Protein AF-A0A7S4GPW8-F1 (afdb_monomer)

Nearest PDB structures (foldseek):
  4pew-assembly2_B  TM=9.226E-01  e=3.717E-23  Streptomyces sp. SirexAA-E
  4tyv-assembly2_B  TM=9.122E-01  e=3.717E-23  Streptomyces sp. SirexAA-E
  4xlc-assembly1_A  TM=4.507E-01  e=1.414E+00  Enterobacteria phage HK620
  6g0x-assembly1_A  TM=4.464E-01  e=1.863E+00  Enterobacteria phage HK620
  4xqf-assembly1_A  TM=4.922E-01  e=3.385E+00  Enterobacteria phage HK620

Secondary structure (DSSP, 8-state):
---EEEE-TTS-EEEEEPPP-SS--S---SPPEEEEGGGEEEE-TT--HHHHHHHHTTT-EEEE-SSEEEESS-EEE-STT-EEEESS--EEEE-SSS-SEEE-S-SS-EEEEEEEEE-SS-EEEEEEE--S-----SSS-EEEEEEEEEESSS-SSSS--EEEEEEE-SSSEEEEEEEEEE-SEETTEE--TTSS--SEEEEE-STT-EEEEEEEE--SS-SEEE-STTEEEEEEEEE--TT--IIIIITTT--SEEE-TT---EEEEEEEEEE-B-SS--EEEEEEE--GGGGGGEES-EEEE-SSB-EEEEEETTBS--EETTB-EEEE----------SS--TT-EEEPTT-SSS-EEESS-B-TTSBBPTTS-TT---SSB--SS-TT---------

Mean predicted aligned error: 9.21 Å

Foldseek 3Di:
DAWDWDADPVGWIWIFAAFDDDPDDDDDDDGTDIDGCVLEDEAEAPDELVNQLVSLVVVGAYEYEAEEHEYPEANENEDALHEYHYDPAHEQEPNHQHANYEYELYFQYHYERYEFEFHPDEHQENYHYYDQPRQYDLNTAAEYYNYEYEQAAADPDWQGHYAEHYEHRYHRYEYAAYAQDYDCAYPVGGDACSGSAYAEHYEYNHANYEYENEEFEQHQAAHYEHEYEQYEYEDYHYEYHQHDEQVSAAVNQGAPEEYDAPYDHYAYEHHEYEYHNAHYAYEHAENYEYHPVCVQRYHWQKYAYDYHHYKHQARYHNHWHIDGVVRHTMTTDDPPVPPPVLLADAAFDWHDQPPDDDDFTDGELDATPVQEGHLNHDPPRPPTPHYHPHHRHPPDDDDDDD

Solvent-accessible surface area (backbone atoms only — not comparable to full-atom values): 19790 Å² total; per-residue (Å²): 108,74,68,46,76,51,68,51,96,86,70,52,50,32,45,31,41,46,63,89,75,75,92,74,71,84,81,90,81,76,80,46,53,77,40,58,49,94,51,44,45,74,46,48,67,83,65,46,29,68,58,54,31,58,39,32,75,71,65,30,26,36,36,36,44,62,44,67,38,74,23,76,42,42,38,51,46,72,45,60,56,34,39,42,37,34,37,86,55,17,34,36,25,12,47,62,24,41,26,38,34,34,36,40,83,49,38,34,28,35,41,30,30,33,31,40,32,45,18,83,28,63,16,63,27,42,30,38,31,30,87,53,83,38,63,60,31,88,92,37,38,28,36,40,26,44,39,33,32,33,25,38,38,86,53,96,50,81,68,10,26,31,45,24,40,33,36,37,16,26,9,19,30,34,39,36,43,32,40,24,38,30,41,64,45,34,87,92,40,79,45,48,71,90,42,26,45,30,37,22,24,35,39,33,52,14,34,48,25,36,37,34,46,35,34,31,27,37,22,64,39,37,18,28,40,35,58,21,39,56,28,37,36,42,40,34,43,30,37,52,42,32,49,44,44,36,69,66,33,23,76,63,66,43,27,44,38,33,44,36,81,83,46,86,41,55,38,36,33,41,41,39,26,28,38,36,21,65,72,27,69,24,58,26,60,23,26,24,39,55,36,79,89,41,56,82,37,41,44,61,29,24,22,31,29,75,51,70,37,25,33,32,49,9,22,42,48,93,36,40,58,49,20,19,76,98,35,76,40,76,27,59,30,73,66,72,78,62,67,63,81,55,83,56,48,51,70,55,37,80,40,60,37,81,93,56,85,74,85,49,65,29,47,10,85,35,57,26,98,89,34,28,27,19,29,18,27,51,93,85,63,76,89,36,93,32,67,58,87,48,68,21,56,75,78,84,79,77,91,78,83,131

Structure (mmCIF, N/CA/C/O backbone):
data_AF-A0A7S4GPW8-F1
#
_entry.id   AF-A0A7S4GPW8-F1
#
loop_
_atom_site.group_PDB
_atom_site.id
_atom_site.type_symbol
_atom_site.label_atom_id
_atom_site.label_alt_id
_atom_site.label_comp_id
_atom_site.label_asym_id
_atom_site.label_entity_id
_atom_site.label_seq_id
_atom_site.pdbx_PDB_ins_code
_atom_site.Cartn_x
_atom_site.Cartn_y
_atom_site.Cartn_z
_atom_site.occupancy
_atom_site.B_iso_or_equiv
_atom_site.auth_seq_id
_atom_site.auth_comp_id
_atom_site.auth_asym_id
_atom_site.auth_atom_id
_atom_site.pdbx_PDB_model_num
ATOM 1 N N . GLU A 1 1 ? -13.887 -8.147 4.212 1.00 95.62 1 GLU A N 1
ATOM 2 C CA . GLU A 1 1 ? -14.568 -6.844 4.102 1.00 95.62 1 GLU A CA 1
ATOM 3 C C . GLU A 1 1 ? -14.053 -5.847 5.132 1.00 95.62 1 GLU A C 1
ATOM 5 O O . GLU A 1 1 ? -13.623 -6.243 6.217 1.00 95.62 1 GLU A O 1
ATOM 10 N N . LYS A 1 2 ? -14.105 -4.558 4.785 1.00 97.62 2 LYS A N 1
ATOM 11 C CA . LYS A 1 2 ? -13.674 -3.428 5.620 1.00 97.62 2 LYS A CA 1
ATOM 12 C C . LYS A 1 2 ? -14.631 -3.182 6.802 1.00 97.62 2 LYS A C 1
ATOM 14 O O . LYS A 1 2 ? -15.843 -3.267 6.604 1.00 97.62 2 LYS A O 1
ATOM 19 N N . PRO A 1 3 ? -14.145 -2.790 8.000 1.00 98.44 3 PRO A N 1
ATOM 20 C CA . PRO A 1 3 ? -15.014 -2.327 9.082 1.00 98.44 3 PRO A CA 1
ATOM 21 C C . PRO A 1 3 ? -15.902 -1.133 8.696 1.00 98.44 3 PRO A C 1
ATOM 23 O O . PRO A 1 3 ? -15.522 -0.273 7.886 1.00 98.44 3 PRO A O 1
ATOM 26 N N . PHE A 1 4 ? -17.089 -1.065 9.299 1.00 98.25 4 PHE A N 1
ATOM 27 C CA . PHE A 1 4 ? -18.081 -0.020 9.037 1.00 98.25 4 PHE A CA 1
ATOM 28 C C . PHE A 1 4 ? -18.952 0.275 10.261 1.00 98.25 4 PHE A C 1
ATOM 30 O O . PHE A 1 4 ? -19.034 -0.519 11.195 1.00 98.25 4 PHE A O 1
ATOM 37 N N . ILE A 1 5 ? -19.620 1.429 10.253 1.00 98.25 5 ILE A N 1
ATOM 38 C CA . ILE A 1 5 ? -20.475 1.879 11.356 1.00 98.25 5 ILE A CA 1
ATOM 39 C C . ILE A 1 5 ? -21.943 1.715 10.966 1.00 98.25 5 ILE A C 1
ATOM 41 O O . ILE A 1 5 ? -22.327 2.044 9.845 1.00 98.25 5 ILE A O 1
ATOM 45 N N . THR A 1 6 ? -22.763 1.246 11.902 1.00 97.94 6 THR A N 1
ATOM 46 C CA . THR A 1 6 ? -24.230 1.261 11.796 1.00 97.94 6 THR A CA 1
ATOM 47 C C . THR A 1 6 ? -24.836 2.026 12.961 1.00 97.94 6 THR A C 1
ATOM 49 O O . THR A 1 6 ? -24.201 2.189 14.002 1.00 97.94 6 THR A O 1
ATOM 52 N N . ILE A 1 7 ? -26.082 2.459 12.788 1.00 97.81 7 ILE A N 1
ATOM 53 C CA . ILE A 1 7 ? -26.926 2.990 13.855 1.00 97.81 7 ILE A CA 1
ATOM 54 C C . ILE A 1 7 ? -28.197 2.146 13.929 1.00 97.81 7 ILE A C 1
ATOM 56 O O . ILE A 1 7 ? -28.740 1.762 12.890 1.00 97.81 7 ILE A O 1
ATOM 60 N N . ASP A 1 8 ? -28.639 1.810 15.134 1.00 96.31 8 ASP A N 1
ATOM 61 C CA . ASP A 1 8 ? -29.893 1.085 15.329 1.00 96.31 8 ASP A CA 1
ATOM 62 C C . ASP A 1 8 ? -31.107 2.030 15.412 1.00 96.31 8 ASP A C 1
ATOM 64 O O . ASP A 1 8 ? -30.998 3.258 15.352 1.00 96.31 8 ASP A O 1
ATOM 68 N N . THR A 1 9 ? -32.300 1.455 15.571 1.00 97.31 9 THR A N 1
ATOM 69 C CA . THR A 1 9 ? -33.549 2.221 15.709 1.00 97.31 9 THR A CA 1
ATOM 70 C C . THR A 1 9 ? -33.643 3.022 17.012 1.00 97.31 9 THR A C 1
ATOM 72 O O . THR A 1 9 ? -34.507 3.889 17.116 1.00 97.31 9 THR A O 1
ATOM 75 N N . ALA A 1 10 ? -32.799 2.732 18.007 1.00 96.88 10 ALA A N 1
ATOM 76 C CA . ALA A 1 10 ? -32.708 3.466 19.268 1.00 96.88 10 ALA A CA 1
ATOM 77 C C . ALA A 1 10 ? -31.676 4.612 19.215 1.00 96.88 10 ALA A C 1
ATOM 79 O O . ALA A 1 10 ? -31.595 5.403 20.155 1.00 96.88 10 ALA A O 1
ATOM 80 N N . GLY A 1 11 ? -30.919 4.734 18.120 1.00 96.75 11 GLY A N 1
ATOM 81 C CA . GLY A 1 11 ? -29.890 5.753 17.933 1.00 96.75 11 GLY A CA 1
ATOM 82 C C . GLY A 1 11 ? -28.508 5.361 18.467 1.00 96.75 11 GLY A C 1
ATOM 83 O O . GLY A 1 11 ? -27.638 6.227 18.572 1.00 96.75 11 GLY A O 1
ATOM 84 N N . LEU A 1 12 ? -28.289 4.089 18.814 1.00 97.19 12 LEU A N 1
ATOM 85 C CA . LEU A 1 12 ? -26.997 3.589 19.276 1.00 97.19 12 LEU A CA 1
ATOM 86 C C . LEU A 1 12 ? -26.098 3.239 18.090 1.00 97.19 12 LEU A C 1
ATOM 88 O O . LEU A 1 12 ? -26.520 2.582 17.137 1.00 97.19 12 LEU A O 1
ATOM 92 N N . TYR A 1 13 ? -24.846 3.686 18.166 1.00 97.94 13 TYR A N 1
ATOM 93 C CA . TYR A 1 13 ? -23.828 3.410 17.160 1.00 97.94 13 TYR A CA 1
ATOM 94 C C . TYR A 1 13 ? -23.087 2.112 17.463 1.00 97.94 13 TYR A C 1
ATOM 96 O O . TYR A 1 13 ? -22.748 1.826 18.614 1.00 97.94 13 TYR A O 1
ATOM 104 N N . TYR A 1 14 ? -22.759 1.386 16.398 1.00 98.56 14 TYR A N 1
ATOM 105 C CA . TYR A 1 14 ? -21.999 0.147 16.459 1.00 98.56 14 TYR A CA 1
ATOM 106 C C . TYR A 1 14 ? -20.888 0.126 15.420 1.00 98.56 14 TYR A C 1
ATOM 108 O O . TYR A 1 14 ? -21.097 0.501 14.265 1.00 98.56 14 TYR A O 1
ATOM 116 N N . LEU A 1 15 ? -19.711 -0.335 15.832 1.00 98.75 15 LEU A N 1
ATOM 117 C CA . LEU A 1 15 ? -18.609 -0.673 14.948 1.00 98.75 15 LEU A CA 1
ATOM 118 C C . LEU A 1 15 ? -18.748 -2.144 14.554 1.00 98.75 15 LEU A C 1
ATOM 120 O O . LEU A 1 15 ? -18.693 -3.034 15.397 1.00 98.75 15 LEU A O 1
ATOM 124 N N . ASN A 1 16 ? -18.926 -2.396 13.265 1.00 98.56 16 ASN A N 1
ATOM 125 C CA . ASN A 1 16 ? -19.062 -3.729 12.704 1.00 98.56 16 ASN A CA 1
ATOM 126 C C . ASN A 1 16 ? -17.731 -4.143 12.083 1.00 98.56 16 ASN A C 1
ATOM 128 O O . ASN A 1 16 ? -17.183 -3.435 11.235 1.00 98.56 16 ASN A O 1
ATOM 132 N N . ILE A 1 17 ? -17.223 -5.294 12.507 1.00 98.38 17 ILE A N 1
ATOM 133 C CA . ILE A 1 17 ? -15.947 -5.866 12.093 1.00 98.38 17 ILE A CA 1
ATOM 134 C C . ILE A 1 17 ? -16.252 -7.169 11.343 1.00 98.38 17 ILE A C 1
ATOM 136 O O . ILE A 1 17 ? -16.561 -8.183 11.975 1.00 98.38 17 ILE A O 1
ATOM 140 N N . PRO A 1 18 ? -16.224 -7.160 10.000 1.00 97.00 18 PRO A N 1
ATOM 141 C CA . PRO A 1 18 ? -16.492 -8.360 9.218 1.00 97.00 18 PRO A CA 1
ATOM 142 C C . PRO A 1 18 ? -15.501 -9.489 9.503 1.00 97.00 18 PRO A C 1
ATOM 144 O O . PRO A 1 18 ? -14.306 -9.256 9.722 1.00 97.00 18 PRO A O 1
ATOM 147 N N . VAL A 1 19 ? -16.000 -10.723 9.457 1.00 93.06 19 VAL A N 1
ATOM 148 C CA . VAL A 1 19 ? -15.172 -11.924 9.589 1.00 93.06 19 VAL A CA 1
ATOM 149 C C . VAL A 1 19 ? -14.293 -12.116 8.353 1.00 93.06 19 VAL A C 1
ATOM 151 O O . VAL A 1 19 ? -14.655 -11.757 7.231 1.00 93.06 19 VAL A O 1
ATOM 154 N N . VAL A 1 20 ? -13.108 -12.695 8.540 1.00 92.81 20 VAL A N 1
ATOM 155 C CA . VAL A 1 20 ? -12.220 -13.004 7.414 1.00 92.81 20 VAL A CA 1
ATOM 156 C C . VAL A 1 20 ? -12.768 -14.207 6.659 1.00 92.81 20 VAL A C 1
ATOM 158 O O . VAL A 1 20 ? -12.938 -15.285 7.227 1.00 92.81 20 VAL A O 1
ATOM 161 N N . ARG A 1 21 ? -12.988 -14.040 5.354 1.00 93.38 21 ARG A N 1
ATOM 162 C CA . ARG A 1 21 ? -13.408 -15.118 4.457 1.00 93.38 21 ARG A CA 1
ATOM 163 C C . ARG A 1 21 ? -12.252 -15.578 3.585 1.00 93.38 21 ARG A C 1
ATOM 165 O O . ARG A 1 21 ? -11.439 -14.785 3.122 1.00 93.38 21 ARG A O 1
ATOM 172 N N . ARG A 1 22 ? -12.197 -16.885 3.339 1.00 92.12 22 ARG A N 1
ATOM 173 C CA . ARG A 1 22 ? -11.226 -17.518 2.439 1.00 92.12 22 ARG A CA 1
ATOM 174 C C . ARG A 1 22 ? -11.935 -18.001 1.188 1.00 92.12 22 ARG A C 1
ATOM 176 O O . ARG A 1 22 ? -13.081 -18.434 1.269 1.00 92.12 22 ARG A O 1
ATOM 183 N N . SER A 1 23 ? -11.252 -17.924 0.046 1.00 92.19 23 SER A N 1
ATOM 184 C CA . SER A 1 23 ? -11.816 -18.323 -1.253 1.00 92.19 23 SER A CA 1
ATOM 185 C C . SER A 1 23 ? -13.170 -17.652 -1.533 1.00 92.19 23 SER A C 1
ATOM 187 O O . SER A 1 23 ? -14.081 -18.273 -2.083 1.00 92.19 23 SER A O 1
ATOM 189 N N . ALA A 1 24 ? -13.306 -16.394 -1.101 1.00 93.38 24 ALA A N 1
ATOM 190 C CA . ALA A 1 24 ? -14.551 -15.646 -1.164 1.00 93.38 24 ALA A CA 1
ATOM 191 C C . ALA A 1 24 ? -15.000 -15.433 -2.617 1.00 93.38 24 ALA A C 1
ATOM 193 O O . ALA A 1 24 ? -14.186 -15.244 -3.523 1.00 93.38 24 ALA A O 1
ATOM 194 N N . ARG A 1 25 ? -16.317 -15.487 -2.833 1.00 94.94 25 ARG A N 1
ATOM 195 C CA . ARG A 1 25 ? -16.985 -15.193 -4.105 1.00 94.94 25 ARG A CA 1
ATOM 196 C C . ARG A 1 25 ? -18.327 -14.539 -3.813 1.00 94.94 25 ARG A C 1
ATOM 198 O O . ARG A 1 25 ? -19.032 -14.980 -2.905 1.00 94.94 25 ARG A O 1
ATOM 205 N N . GLY A 1 26 ? -18.690 -13.558 -4.634 1.00 95.12 26 GLY A N 1
ATOM 206 C CA . GLY A 1 26 ? -19.920 -12.794 -4.453 1.00 95.12 26 GLY A CA 1
ATOM 207 C C . GLY A 1 26 ? -19.860 -11.859 -3.246 1.00 95.12 26 GLY A C 1
ATOM 208 O O . GLY A 1 26 ? -18.802 -11.643 -2.663 1.00 95.12 26 GLY A O 1
ATOM 209 N N . VAL A 1 27 ? -21.016 -11.297 -2.910 1.00 94.25 27 VAL A N 1
ATOM 210 C CA . VAL A 1 27 ? -21.180 -10.360 -1.792 1.00 94.25 27 VAL A CA 1
ATOM 211 C C . VAL A 1 27 ? -21.000 -11.084 -0.456 1.00 94.25 27 VAL A C 1
ATOM 213 O O . VAL A 1 27 ? -21.267 -12.286 -0.345 1.00 94.25 27 VAL A O 1
ATOM 216 N N . ASP A 1 28 ? -20.549 -10.354 0.563 1.00 92.50 28 ASP A N 1
ATOM 217 C CA . ASP A 1 28 ? -20.512 -10.870 1.923 1.00 92.50 28 ASP A CA 1
ATOM 218 C C . ASP A 1 28 ? -21.868 -10.785 2.626 1.00 92.50 28 ASP A C 1
ATOM 220 O O . ASP A 1 28 ? -22.513 -9.739 2.647 1.00 92.50 28 ASP A O 1
ATOM 224 N N . THR A 1 29 ? -22.297 -11.910 3.190 1.00 90.88 29 THR A N 1
ATOM 225 C CA . THR A 1 29 ? -23.559 -12.050 3.929 1.00 90.88 29 THR A CA 1
ATOM 226 C C . THR A 1 29 ? -23.342 -12.560 5.350 1.00 90.88 29 THR A C 1
ATOM 228 O O . THR A 1 29 ? -24.318 -12.755 6.072 1.00 90.88 29 THR A O 1
ATOM 231 N N . GLU A 1 30 ? -22.092 -12.814 5.751 1.00 93.44 30 GLU A N 1
ATOM 232 C CA . GLU A 1 30 ? -21.775 -13.252 7.108 1.00 93.44 30 GLU A CA 1
ATOM 233 C C . GLU A 1 30 ? -21.996 -12.101 8.103 1.00 93.44 30 GLU A C 1
ATOM 235 O O . GLU A 1 30 ? -21.608 -10.959 7.827 1.00 93.44 30 GLU A O 1
ATOM 240 N N . PRO A 1 31 ? -22.613 -12.362 9.269 1.00 94.88 31 PRO A N 1
ATOM 241 C CA . PRO A 1 31 ? -22.800 -11.327 10.272 1.00 94.88 31 PRO A CA 1
ATOM 242 C C . PRO A 1 31 ? -21.432 -10.856 10.802 1.00 94.88 31 PRO A C 1
ATOM 244 O O . PRO A 1 31 ? -20.594 -11.686 11.168 1.00 94.88 31 PRO A O 1
ATOM 247 N N . PRO A 1 32 ? -21.183 -9.537 10.875 1.00 96.81 32 PRO A N 1
ATOM 248 C CA . PRO A 1 32 ? -19.947 -9.017 11.442 1.00 96.81 32 PRO A CA 1
ATOM 249 C C . PRO A 1 32 ? -19.936 -9.185 12.966 1.00 96.81 32 PRO A C 1
ATOM 251 O O . PRO A 1 32 ? -20.985 -9.223 13.615 1.00 96.81 32 PRO A O 1
ATOM 254 N N . GLN A 1 33 ? -18.744 -9.192 13.565 1.00 97.12 33 GLN A N 1
ATOM 255 C CA . GLN A 1 33 ? -18.628 -8.924 14.994 1.00 97.12 33 GLN A CA 1
ATOM 256 C C . GLN A 1 33 ? -19.050 -7.475 15.241 1.00 97.12 33 GLN A C 1
ATOM 258 O O . GLN A 1 33 ? -18.489 -6.549 14.656 1.00 97.12 33 GLN A O 1
ATOM 263 N N . GLN A 1 34 ? -20.021 -7.277 16.123 1.00 97.44 34 GLN A N 1
ATOM 264 C CA . GLN A 1 34 ? -20.516 -5.956 16.470 1.00 97.44 34 GLN A CA 1
ATOM 265 C C . GLN A 1 34 ? -19.913 -5.490 17.801 1.00 97.44 34 GLN A C 1
ATOM 267 O O . GLN A 1 34 ? -19.940 -6.222 18.789 1.00 97.44 34 GLN A O 1
ATOM 272 N N . VAL A 1 35 ? -19.373 -4.273 17.822 1.00 98.31 35 VAL A N 1
ATOM 273 C CA . VAL A 1 35 ? -18.792 -3.624 19.002 1.00 98.31 35 VAL A CA 1
ATOM 274 C C . VAL A 1 35 ? -19.549 -2.332 19.284 1.00 98.31 35 VAL A C 1
ATOM 276 O O . VAL A 1 35 ? -19.733 -1.505 18.389 1.00 98.31 35 VAL A O 1
ATOM 279 N N . GLY A 1 36 ? -20.014 -2.159 20.520 1.00 98.19 36 GLY A N 1
ATOM 280 C CA . GLY A 1 36 ? -20.681 -0.932 20.941 1.00 98.19 36 GLY A CA 1
ATOM 281 C C . GLY A 1 36 ? -19.698 0.233 21.084 1.00 98.19 36 GLY A C 1
ATOM 282 O O . GLY A 1 36 ? -18.510 0.053 21.369 1.00 98.19 36 GLY A O 1
ATOM 283 N N . PHE A 1 37 ? -20.180 1.456 20.855 1.00 98.00 37 PHE A N 1
ATOM 284 C CA . PHE A 1 37 ? -19.337 2.655 20.891 1.00 98.00 37 PHE A CA 1
ATOM 285 C C . PHE A 1 37 ? -18.805 3.013 22.287 1.00 98.00 37 PHE A C 1
ATOM 287 O O . PHE A 1 37 ? -17.901 3.836 22.396 1.00 98.00 37 PHE A O 1
ATOM 294 N N . GLU A 1 38 ? -19.268 2.357 23.352 1.00 97.56 38 GLU A N 1
ATOM 295 C CA . GLU A 1 38 ? -18.631 2.411 24.673 1.00 97.56 38 GLU A CA 1
ATOM 296 C C . GLU A 1 38 ? -17.198 1.843 24.685 1.00 97.56 38 GLU A C 1
ATOM 298 O O . GLU A 1 38 ? -16.426 2.161 25.587 1.00 97.56 38 GLU A O 1
ATOM 30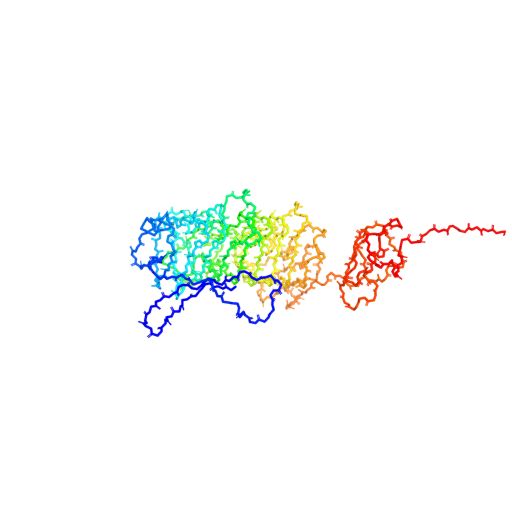3 N N . GLN A 1 39 ? -16.826 1.057 23.668 1.00 98.50 39 GLN A N 1
ATOM 304 C CA . GLN A 1 39 ? -15.477 0.514 23.447 1.00 98.50 39 GLN A CA 1
ATOM 305 C C . GLN A 1 39 ? -14.723 1.234 22.310 1.00 98.50 39 GLN A C 1
ATOM 307 O O . GLN A 1 39 ? -13.654 0.792 21.879 1.00 98.50 39 GLN A O 1
ATOM 312 N N . VAL A 1 40 ? -15.269 2.346 21.803 1.00 98.88 40 VAL A N 1
ATOM 313 C CA . VAL A 1 40 ? -14.710 3.111 20.681 1.00 98.88 40 VAL A CA 1
ATOM 314 C C . VAL A 1 40 ? -14.354 4.523 21.133 1.00 98.88 40 VAL A C 1
ATOM 316 O O . VAL A 1 40 ? -15.191 5.280 21.617 1.00 98.88 40 VAL A O 1
ATOM 319 N N . PHE A 1 41 ? -13.100 4.912 20.934 1.00 98.81 41 PHE A N 1
ATOM 320 C CA . PHE A 1 41 ? -12.687 6.300 21.044 1.00 98.81 41 PHE A CA 1
ATOM 321 C C . PHE A 1 41 ? -12.886 6.996 19.696 1.00 98.81 41 PHE A C 1
ATOM 323 O O . PHE A 1 41 ? -12.314 6.584 18.687 1.00 98.81 41 PHE A O 1
ATOM 330 N N . VAL A 1 42 ? -13.695 8.055 19.675 1.00 98.69 42 VAL A N 1
ATOM 331 C CA . VAL A 1 42 ? -13.885 8.880 18.477 1.00 98.69 42 VAL A CA 1
ATOM 332 C C . VAL A 1 42 ? -12.898 10.040 18.519 1.00 98.69 42 VAL A C 1
ATOM 334 O O . VAL A 1 42 ? -13.165 11.047 19.177 1.00 98.69 42 VAL A O 1
ATOM 337 N N . ALA A 1 43 ? -11.777 9.886 17.818 1.00 98.62 43 ALA A N 1
ATOM 338 C CA . ALA A 1 43 ? -10.780 10.934 17.661 1.00 98.62 43 ALA A CA 1
ATOM 339 C C . ALA A 1 43 ? -11.335 12.073 16.796 1.00 98.62 43 ALA A C 1
ATOM 341 O O . ALA A 1 43 ? -12.047 11.837 15.813 1.00 98.62 43 ALA A O 1
ATOM 342 N N . ARG A 1 44 ? -11.014 13.309 17.176 1.00 97.75 44 ARG A N 1
ATOM 343 C CA . ARG A 1 44 ? -11.402 14.541 16.483 1.00 97.75 44 ARG A CA 1
ATOM 344 C C . ARG A 1 44 ? -10.177 15.374 16.161 1.00 97.75 44 ARG A C 1
ATOM 346 O O . ARG A 1 44 ? -9.171 15.297 16.860 1.00 97.75 44 ARG A O 1
ATOM 353 N N . GLU A 1 45 ? -10.279 16.206 15.130 1.00 93.19 45 GLU A N 1
ATOM 354 C CA . GLU A 1 45 ? -9.218 17.154 14.798 1.00 93.19 45 GLU A CA 1
ATOM 355 C C . GLU A 1 45 ? -8.825 17.973 16.042 1.00 93.19 45 GLU A C 1
ATOM 357 O O . GLU A 1 45 ? -9.680 18.539 16.727 1.00 93.19 45 GLU A O 1
ATOM 362 N N . GLY A 1 46 ? -7.528 17.977 16.357 1.00 93.12 46 GLY A N 1
ATOM 363 C CA . GLY A 1 46 ? -6.973 18.553 17.585 1.00 93.12 46 GLY A CA 1
ATOM 364 C C . GLY A 1 46 ? -6.583 17.528 18.658 1.00 93.12 46 GLY A C 1
ATOM 365 O O . GLY A 1 46 ? -5.753 17.859 19.506 1.00 93.12 46 GLY A O 1
ATOM 366 N N . ASP A 1 47 ? -7.100 16.295 18.612 1.00 98.12 47 ASP A N 1
ATOM 367 C CA . ASP A 1 47 ? -6.582 15.206 19.446 1.00 98.12 47 ASP A CA 1
ATOM 368 C C . ASP A 1 47 ? -5.136 14.884 19.055 1.00 98.12 47 ASP A C 1
ATOM 370 O O . ASP A 1 47 ? -4.802 14.738 17.877 1.00 98.12 47 ASP A O 1
ATOM 374 N N . THR A 1 48 ? -4.272 14.764 20.060 1.00 98.19 48 THR A N 1
ATOM 375 C CA . THR A 1 48 ? -2.851 14.468 19.860 1.00 98.19 48 THR A CA 1
ATOM 376 C C . THR A 1 48 ? -2.612 12.965 19.720 1.00 98.19 48 THR A C 1
ATOM 378 O O . THR A 1 48 ? -3.409 12.146 20.198 1.00 98.19 48 THR A O 1
ATOM 381 N N . ALA A 1 49 ? -1.483 12.572 19.125 1.00 98.56 49 ALA A N 1
ATOM 382 C CA . ALA A 1 49 ? -1.078 11.170 19.076 1.00 98.56 49 ALA A CA 1
ATOM 383 C C . ALA A 1 49 ? -0.996 10.565 20.487 1.00 98.56 49 ALA A C 1
ATOM 385 O O . ALA A 1 49 ? -1.415 9.428 20.689 1.00 98.56 49 ALA A O 1
ATOM 386 N N . ALA A 1 50 ? -0.541 11.328 21.488 1.00 98.50 50 ALA A N 1
ATOM 387 C CA . ALA A 1 50 ? -0.527 10.893 22.887 1.00 98.50 50 ALA A CA 1
ATOM 388 C C . ALA A 1 50 ? -1.930 10.556 23.433 1.00 98.50 50 ALA A C 1
ATOM 390 O O . ALA A 1 50 ? -2.094 9.534 24.104 1.00 98.50 50 ALA A O 1
ATOM 391 N N . VAL A 1 51 ? -2.948 11.374 23.132 1.00 98.62 51 VAL A N 1
ATOM 392 C CA . VAL A 1 51 ? -4.340 11.118 23.548 1.00 98.62 51 VAL A CA 1
ATOM 393 C C . VAL A 1 51 ? -4.877 9.855 22.882 1.00 98.62 51 VAL A C 1
ATOM 395 O O . VAL A 1 51 ? -5.420 8.988 23.568 1.00 98.62 51 VAL A O 1
ATOM 398 N N . ILE A 1 52 ? -4.682 9.718 21.570 1.00 98.81 52 ILE A N 1
ATOM 399 C CA . ILE A 1 52 ? -5.160 8.559 20.807 1.00 98.81 52 ILE A CA 1
ATOM 400 C C . ILE A 1 52 ? -4.450 7.278 21.277 1.00 98.81 52 ILE A C 1
ATOM 402 O O . ILE A 1 52 ? -5.100 6.272 21.567 1.00 98.81 52 ILE A O 1
ATOM 406 N N . ASN A 1 53 ? -3.127 7.326 21.452 1.00 98.88 53 ASN A N 1
ATOM 407 C CA . ASN A 1 53 ? -2.325 6.207 21.949 1.00 98.88 53 ASN A CA 1
ATOM 408 C C . ASN A 1 53 ? -2.736 5.763 23.354 1.00 98.88 53 ASN A C 1
ATOM 410 O O . ASN A 1 53 ? -2.748 4.566 23.634 1.00 98.88 53 ASN A O 1
ATOM 414 N N . ALA A 1 54 ? -3.122 6.692 24.233 1.00 98.75 54 ALA A N 1
ATOM 415 C CA . ALA A 1 54 ? -3.617 6.342 25.561 1.00 98.75 54 ALA A CA 1
ATOM 416 C C . ALA A 1 54 ? -4.927 5.535 25.515 1.00 98.75 54 ALA A C 1
ATOM 418 O O . ALA A 1 54 ? -5.205 4.781 26.446 1.00 98.75 54 ALA A O 1
ATOM 419 N N . GLN A 1 55 ? -5.733 5.680 24.459 1.00 98.81 55 GLN A N 1
ATOM 420 C CA . GLN A 1 55 ? -6.960 4.902 24.259 1.00 98.81 55 GLN A CA 1
ATOM 421 C C . GLN A 1 55 ? -6.660 3.551 23.611 1.00 98.81 55 GLN A C 1
ATOM 423 O O . GLN A 1 55 ? -7.132 2.527 24.105 1.00 98.81 55 GLN A O 1
ATOM 428 N N . LEU A 1 56 ? -5.792 3.524 22.594 1.00 98.75 56 LEU A N 1
ATOM 429 C CA . LEU A 1 56 ? -5.294 2.281 21.992 1.00 98.75 56 LEU A CA 1
ATOM 430 C C . LEU A 1 56 ? -4.657 1.361 23.047 1.00 98.75 56 LEU A C 1
ATOM 432 O O . LEU A 1 56 ? -4.951 0.170 23.096 1.00 98.75 56 LEU A O 1
ATOM 436 N N . ALA A 1 57 ? -3.861 1.919 23.964 1.00 98.50 57 ALA A N 1
ATOM 437 C CA . ALA A 1 57 ? -3.234 1.172 25.056 1.00 98.50 57 ALA A CA 1
ATOM 438 C C . ALA A 1 57 ? -4.237 0.596 26.075 1.00 98.50 57 ALA A C 1
ATOM 440 O O . ALA A 1 57 ? -3.922 -0.371 26.765 1.00 98.50 57 ALA A O 1
ATOM 441 N N . LYS A 1 58 ? -5.447 1.163 26.170 1.00 98.25 58 LYS A N 1
ATOM 442 C CA . LYS A 1 58 ? -6.550 0.623 26.987 1.00 98.25 58 LYS A CA 1
ATOM 443 C C . LYS A 1 58 ? -7.354 -0.459 26.260 1.00 98.25 58 LYS A C 1
ATOM 445 O O . LYS A 1 58 ? -8.300 -0.984 26.837 1.00 98.25 58 LYS A O 1
ATOM 450 N N . GLY A 1 59 ? -7.004 -0.776 25.012 1.00 98.19 59 GLY A N 1
ATOM 451 C CA . GLY A 1 59 ? -7.739 -1.718 24.171 1.00 98.19 59 GLY A CA 1
ATOM 452 C C . GLY A 1 59 ? -8.972 -1.119 23.495 1.00 98.19 59 GLY A C 1
ATOM 453 O O . GLY A 1 59 ? -9.784 -1.869 22.962 1.00 98.19 59 GLY A O 1
ATOM 454 N N . MET A 1 60 ? -9.125 0.210 23.501 1.00 98.81 60 MET A N 1
ATOM 455 C CA . MET A 1 60 ? -10.194 0.865 22.747 1.00 98.81 60 MET A CA 1
ATOM 456 C C . MET A 1 60 ? -9.920 0.740 21.248 1.00 98.81 60 MET A C 1
ATOM 458 O O . MET A 1 60 ? -8.788 0.916 20.790 1.00 98.81 60 MET A O 1
ATOM 462 N N . HIS A 1 61 ? -10.975 0.535 20.469 1.00 98.88 61 HIS A N 1
ATOM 463 C CA . HIS A 1 61 ? -10.922 0.832 19.042 1.00 98.88 61 HIS A CA 1
ATOM 464 C C . HIS A 1 61 ? -10.900 2.348 18.831 1.00 98.88 61 HIS A C 1
ATOM 466 O O . HIS A 1 61 ? -11.358 3.109 19.684 1.00 98.88 61 HIS A O 1
ATOM 472 N N . VAL A 1 62 ? -10.398 2.799 17.687 1.00 98.88 62 VAL A N 1
ATOM 473 C CA . VAL A 1 62 ? -10.353 4.218 17.335 1.00 98.88 62 VAL A CA 1
ATOM 474 C C . VAL A 1 62 ? -11.110 4.451 16.038 1.00 98.88 62 VAL A C 1
ATOM 476 O O . VAL A 1 62 ? -10.821 3.842 15.010 1.00 98.88 62 VAL A O 1
ATOM 479 N N . VAL A 1 63 ? -12.065 5.375 16.080 1.00 98.88 63 VAL A N 1
ATOM 480 C CA . VAL A 1 63 ? -12.692 5.951 14.890 1.00 98.88 63 VAL A CA 1
ATOM 481 C C . VAL A 1 63 ? -12.187 7.379 14.745 1.00 98.88 63 VAL A C 1
ATOM 483 O O . VAL A 1 63 ? -12.340 8.184 15.656 1.00 98.88 63 VAL A O 1
ATOM 486 N N . ILE A 1 64 ? -11.584 7.699 13.608 1.00 98.88 64 ILE A N 1
ATOM 487 C CA . ILE A 1 64 ? -11.032 9.018 13.309 1.00 98.88 64 ILE A CA 1
ATOM 488 C C . ILE A 1 64 ? -12.057 9.778 12.473 1.00 98.88 64 ILE A C 1
ATOM 490 O O . ILE A 1 64 ? -12.394 9.364 11.360 1.00 98.88 64 ILE A O 1
ATOM 494 N N . SER A 1 65 ? -12.587 10.871 13.021 1.00 98.50 65 SER A N 1
ATOM 495 C CA . SER A 1 65 ? -13.546 11.713 12.307 1.00 98.50 65 SER A CA 1
ATOM 496 C C . SER A 1 65 ? -12.868 12.490 11.165 1.00 98.50 65 SER A C 1
ATOM 498 O O . SER A 1 65 ? -11.644 12.664 11.195 1.00 98.50 65 SER A O 1
ATOM 500 N N . PRO A 1 66 ? -13.631 12.967 10.159 1.00 98.50 66 PRO A N 1
ATOM 501 C CA . PRO A 1 66 ? -13.067 13.724 9.044 1.00 98.50 66 PRO A CA 1
ATOM 502 C C . PRO A 1 66 ? -12.266 14.937 9.532 1.00 98.50 66 PRO A C 1
ATOM 504 O O . PRO A 1 66 ? -12.745 15.695 10.373 1.00 98.50 66 PRO A O 1
ATOM 507 N N . GLY A 1 67 ? -11.064 15.129 8.989 1.00 97.00 67 GLY A N 1
ATOM 508 C CA . GLY A 1 67 ? -10.168 16.221 9.372 1.00 97.00 67 GLY A CA 1
ATOM 509 C C . GLY A 1 67 ? -8.728 15.978 8.924 1.00 97.00 67 GLY A C 1
ATOM 510 O O . GLY A 1 67 ? -8.425 14.949 8.313 1.00 97.00 67 GLY A O 1
ATOM 511 N N . THR A 1 68 ? -7.840 16.925 9.232 1.00 96.75 68 THR A N 1
ATOM 512 C CA . THR A 1 68 ? -6.387 16.776 9.040 1.00 96.75 68 THR A CA 1
ATOM 513 C C . THR A 1 68 ? -5.678 16.770 10.390 1.00 96.75 68 THR A C 1
ATOM 515 O O . THR A 1 68 ? -5.768 17.724 11.153 1.00 96.75 68 THR A O 1
ATOM 518 N N . TYR A 1 69 ? -4.930 15.710 10.674 1.00 97.81 69 TYR A N 1
ATOM 519 C CA . TYR A 1 69 ? -4.258 15.484 11.948 1.00 97.81 69 TYR A CA 1
ATOM 520 C C . TYR A 1 69 ? -2.753 15.512 11.714 1.00 97.81 69 TYR A C 1
ATOM 522 O O . TYR A 1 69 ? -2.203 14.633 11.052 1.00 97.81 69 TYR A O 1
ATOM 530 N N . ILE A 1 70 ? -2.072 16.522 12.249 1.00 96.50 70 ILE A N 1
ATOM 531 C CA . ILE A 1 70 ? -0.609 16.575 12.226 1.00 96.50 70 ILE A CA 1
ATOM 532 C C . ILE A 1 70 ? -0.121 15.887 13.491 1.00 96.50 70 ILE A C 1
ATOM 534 O O . ILE A 1 70 ? -0.182 16.471 14.570 1.00 96.50 70 ILE A O 1
ATOM 538 N N . LEU A 1 71 ? 0.313 14.638 13.351 1.00 97.69 71 LEU A N 1
ATOM 539 C CA . LEU A 1 71 ? 0.673 13.810 14.491 1.00 97.69 71 LEU A CA 1
ATOM 540 C C . LEU A 1 71 ? 2.092 14.120 14.956 1.00 97.69 71 LEU A C 1
ATOM 542 O O . LEU A 1 71 ? 3.036 14.153 14.162 1.00 97.69 71 LEU A O 1
ATOM 546 N N . GLU A 1 72 ? 2.242 14.323 16.260 1.00 97.19 72 GLU A N 1
ATOM 547 C CA . GLU A 1 72 ? 3.532 14.538 16.908 1.00 97.19 72 GLU A CA 1
ATOM 548 C C . GLU A 1 72 ? 4.312 13.236 17.145 1.00 97.19 72 GLU A C 1
ATOM 550 O O . GLU A 1 72 ? 5.510 13.276 17.425 1.00 97.19 72 GLU A O 1
ATOM 555 N N . ASP A 1 73 ? 3.652 12.086 17.010 1.00 98.44 73 ASP A N 1
ATOM 556 C CA . ASP A 1 73 ? 4.219 10.746 17.151 1.00 98.44 73 ASP A CA 1
ATOM 557 C C . ASP A 1 73 ? 3.332 9.716 16.420 1.00 98.44 73 ASP A C 1
ATOM 559 O O . ASP A 1 73 ? 2.202 10.018 16.036 1.00 98.44 73 ASP A O 1
ATOM 563 N N . ALA A 1 74 ? 3.815 8.489 16.239 1.00 98.44 74 ALA A N 1
ATOM 564 C CA . ALA A 1 74 ? 3.043 7.420 15.614 1.00 98.44 74 ALA A CA 1
ATOM 565 C C . ALA A 1 74 ? 1.841 6.991 16.465 1.00 98.44 74 ALA A C 1
ATOM 567 O O . ALA A 1 74 ? 1.950 6.856 17.689 1.00 98.44 74 ALA A O 1
ATOM 568 N N . LEU A 1 75 ? 0.725 6.655 15.810 1.00 98.81 75 LEU A N 1
ATOM 569 C CA . LEU A 1 75 ? -0.337 5.867 16.433 1.00 98.81 75 LEU A CA 1
ATOM 570 C C . LEU A 1 75 ? 0.139 4.418 16.576 1.00 98.81 75 LEU A C 1
ATOM 572 O O . LEU A 1 75 ? 0.405 3.746 15.578 1.00 98.81 75 LEU A O 1
ATOM 576 N N . ARG A 1 76 ? 0.273 3.937 17.812 1.00 98.69 76 ARG A N 1
ATOM 577 C CA . ARG A 1 76 ? 0.826 2.618 18.139 1.00 98.69 76 ARG A CA 1
ATOM 578 C C . ARG A 1 76 ? -0.289 1.637 18.445 1.00 98.69 76 ARG A C 1
ATOM 580 O O . ARG A 1 76 ? -0.953 1.733 19.474 1.00 98.69 76 ARG A O 1
ATOM 587 N N . VAL A 1 77 ? -0.459 0.663 17.563 1.00 98.75 77 VAL A N 1
ATOM 588 C CA . VAL A 1 77 ? -1.473 -0.382 17.692 1.00 98.75 77 VAL A CA 1
ATOM 589 C C . VAL A 1 77 ? -0.794 -1.671 18.139 1.00 98.75 77 VAL A C 1
ATOM 591 O O . VAL A 1 77 ? -0.228 -2.400 17.331 1.00 98.75 77 VAL A O 1
ATOM 594 N N . THR A 1 78 ? -0.815 -1.936 19.444 1.00 98.44 78 THR A N 1
ATOM 595 C CA . THR A 1 78 ? -0.136 -3.091 20.066 1.00 98.44 78 THR A CA 1
ATOM 596 C C . THR A 1 78 ? -1.097 -4.077 20.729 1.00 98.44 78 THR A C 1
ATOM 598 O O . THR A 1 78 ? -0.659 -5.026 21.374 1.00 98.44 78 THR A O 1
ATOM 601 N N . VAL A 1 79 ? -2.406 -3.869 20.575 1.00 98.62 79 VAL A N 1
ATOM 602 C CA . VAL A 1 79 ? -3.455 -4.759 21.082 1.00 98.62 79 VAL A CA 1
ATOM 603 C C . VAL A 1 79 ? -4.090 -5.483 19.896 1.00 98.62 79 VAL A C 1
ATOM 605 O O . VAL A 1 79 ? -4.514 -4.844 18.929 1.00 98.62 79 VAL A O 1
ATOM 608 N N . ALA A 1 80 ? -4.150 -6.815 19.961 1.00 98.50 80 ALA A N 1
ATOM 609 C CA . ALA A 1 80 ? -4.753 -7.640 18.915 1.00 98.50 80 ALA A CA 1
ATOM 610 C C . ALA A 1 80 ? -6.220 -7.253 18.656 1.00 98.50 80 ALA A C 1
ATOM 612 O O . ALA A 1 80 ? -6.919 -6.803 19.563 1.00 98.50 80 ALA A O 1
ATOM 613 N N . ASN A 1 81 ? -6.695 -7.453 17.425 1.00 98.56 81 ASN A N 1
ATOM 614 C CA . ASN A 1 81 ? -8.063 -7.130 16.982 1.00 98.56 81 ASN A CA 1
ATOM 615 C C . ASN A 1 81 ? -8.453 -5.642 17.053 1.00 98.56 81 ASN A C 1
ATOM 617 O O . ASN A 1 81 ? -9.620 -5.300 16.863 1.00 98.56 81 ASN A O 1
ATOM 621 N N . THR A 1 82 ? -7.506 -4.739 17.319 1.00 98.81 82 THR A N 1
ATOM 622 C CA . THR A 1 82 ? -7.807 -3.305 17.365 1.00 98.81 82 THR A CA 1
ATOM 623 C C . THR A 1 82 ? -8.191 -2.786 15.983 1.00 98.81 82 THR A C 1
ATOM 625 O O . THR A 1 82 ? -7.524 -3.077 14.989 1.00 98.81 82 THR A O 1
ATOM 628 N N . VAL A 1 83 ? -9.245 -1.972 15.929 1.00 98.94 83 VAL A N 1
ATOM 629 C CA . VAL A 1 83 ? -9.671 -1.263 14.723 1.00 98.94 83 VAL A CA 1
ATOM 630 C C . VAL A 1 83 ? -9.266 0.204 14.813 1.00 98.94 83 VAL A C 1
ATOM 632 O O . VAL A 1 83 ? -9.564 0.866 15.805 1.00 98.94 83 VAL A O 1
ATOM 635 N N . VAL A 1 84 ? -8.637 0.709 13.754 1.00 98.88 84 VAL A N 1
ATOM 636 C CA . VAL A 1 84 ? -8.440 2.131 13.466 1.00 98.88 84 VAL A CA 1
ATOM 637 C C . VAL A 1 84 ? -9.177 2.440 12.164 1.00 98.88 84 VAL A C 1
ATOM 639 O O . VAL A 1 84 ? -8.735 2.043 11.086 1.00 98.88 84 VAL A O 1
ATOM 642 N N . LEU A 1 85 ? -10.325 3.107 12.259 1.00 98.94 85 LEU A N 1
ATOM 643 C CA . LEU A 1 85 ? -11.211 3.392 11.127 1.00 98.94 85 LEU A CA 1
ATOM 644 C C . LEU A 1 85 ? -11.318 4.899 10.885 1.00 98.94 85 LEU A C 1
ATOM 646 O O . LEU A 1 85 ? -11.779 5.631 11.754 1.00 98.94 85 LEU A O 1
ATOM 650 N N . GLY A 1 86 ? -10.959 5.360 9.693 1.00 98.81 86 GLY A N 1
ATOM 651 C CA . GLY A 1 86 ? -11.208 6.722 9.239 1.00 98.81 86 GLY A CA 1
ATOM 652 C C . GLY A 1 86 ? -12.586 6.896 8.605 1.00 98.81 86 GLY A C 1
ATOM 653 O O . GLY A 1 86 ? -13.086 6.018 7.898 1.00 98.81 86 GLY A O 1
ATOM 654 N N . LEU A 1 87 ? -13.197 8.059 8.836 1.00 98.25 87 LEU A N 1
ATOM 655 C CA . LEU A 1 87 ? -14.440 8.482 8.193 1.00 98.25 87 LEU A CA 1
ATOM 656 C C . LEU A 1 87 ? -14.189 9.702 7.314 1.00 98.25 87 LEU A C 1
ATOM 658 O O . LEU A 1 87 ? -13.596 10.678 7.761 1.00 98.25 87 LEU A O 1
ATOM 662 N N . GLY A 1 88 ? -14.665 9.660 6.068 1.00 97.31 88 GLY A N 1
ATOM 663 C CA . GLY A 1 88 ? -14.477 10.764 5.124 1.00 97.31 88 GLY A CA 1
ATOM 664 C C . GLY A 1 88 ? -13.021 10.977 4.694 1.00 97.31 88 GLY A C 1
ATOM 665 O O . GLY A 1 88 ? -12.668 12.103 4.366 1.00 97.31 88 GLY A O 1
ATOM 666 N N . LEU A 1 89 ? -12.199 9.916 4.707 1.00 96.69 89 LEU A N 1
ATOM 667 C CA . LEU A 1 89 ? -10.767 9.940 4.375 1.00 96.69 89 LEU A CA 1
ATOM 668 C C . LEU A 1 89 ? -9.988 11.002 5.171 1.00 96.69 89 LEU A C 1
ATOM 670 O O . LEU A 1 89 ? -9.413 11.917 4.572 1.00 96.69 89 LEU A O 1
ATOM 674 N N . PRO A 1 90 ? -9.958 10.908 6.516 1.00 98.25 90 PRO A N 1
ATOM 675 C CA . PRO A 1 90 ? -9.173 11.835 7.306 1.00 98.25 90 PRO A CA 1
ATOM 676 C C . PRO A 1 90 ? -7.694 11.681 6.945 1.00 98.25 90 PRO A C 1
ATOM 678 O O . PRO A 1 90 ? -7.208 10.580 6.660 1.00 98.25 90 PRO A O 1
ATOM 681 N N . ILE A 1 91 ? -6.994 12.810 6.939 1.00 97.88 91 ILE A N 1
ATOM 682 C CA . ILE A 1 91 ? -5.586 12.894 6.565 1.00 97.88 91 ILE A CA 1
ATOM 683 C C . ILE A 1 91 ? -4.766 12.872 7.845 1.00 97.88 91 ILE A C 1
ATOM 685 O O . ILE A 1 91 ? -4.912 13.752 8.690 1.00 97.88 91 ILE A O 1
ATOM 689 N N . LEU A 1 92 ? -3.883 11.893 7.981 1.00 98.19 92 LEU A N 1
ATOM 690 C CA . LEU A 1 92 ? -2.931 11.811 9.079 1.00 98.19 92 LEU A CA 1
ATOM 691 C C . LEU A 1 92 ? -1.524 12.113 8.546 1.00 98.19 92 LEU A C 1
ATOM 693 O O . LEU A 1 92 ? -1.019 11.407 7.675 1.00 98.19 92 LEU A O 1
ATOM 697 N N . VAL A 1 93 ? -0.896 13.168 9.060 1.00 97.69 93 VAL A N 1
ATOM 698 C CA . VAL A 1 93 ? 0.402 13.678 8.597 1.00 97.69 93 VAL A CA 1
ATOM 699 C C . VAL A 1 93 ? 1.504 13.290 9.583 1.00 97.69 93 VAL A C 1
ATOM 701 O O . VAL A 1 93 ? 1.378 13.537 10.783 1.00 97.69 93 VAL A O 1
ATOM 704 N N . ALA A 1 94 ? 2.613 12.746 9.078 1.00 97.44 94 ALA A N 1
ATOM 705 C CA . ALA A 1 94 ? 3.814 12.444 9.860 1.00 97.44 94 ALA A CA 1
ATOM 706 C C . ALA A 1 94 ? 4.560 13.733 10.270 1.00 97.44 94 ALA A C 1
ATOM 708 O O . ALA A 1 94 ? 5.447 14.202 9.556 1.00 97.44 94 ALA A O 1
ATOM 709 N N . GLY A 1 95 ? 4.207 14.336 11.408 1.00 95.75 95 GLY A N 1
ATOM 710 C CA . GLY A 1 95 ? 4.697 15.663 11.803 1.00 95.75 95 GLY A CA 1
ATOM 711 C C . GLY A 1 95 ? 6.164 15.728 12.247 1.00 95.75 95 GLY A C 1
ATOM 712 O O . GLY A 1 95 ? 6.788 16.780 12.116 1.00 95.75 95 GLY A O 1
ATOM 713 N N . THR A 1 96 ? 6.724 14.628 12.760 1.00 93.00 96 THR A N 1
ATOM 714 C CA . THR A 1 96 ? 7.997 14.618 13.517 1.00 93.00 96 THR A CA 1
ATOM 715 C C . THR A 1 96 ? 9.022 13.585 13.027 1.00 93.00 96 THR A C 1
ATOM 717 O O . THR A 1 96 ? 10.007 13.316 13.709 1.00 93.00 96 THR A O 1
ATOM 720 N N . GLY A 1 97 ? 8.823 13.002 11.839 1.00 93.12 97 GLY A N 1
ATOM 721 C CA . GLY A 1 97 ? 9.711 11.983 11.254 1.00 93.12 97 GLY A CA 1
ATOM 722 C C . GLY A 1 97 ? 9.428 10.549 11.723 1.00 93.12 97 GLY A C 1
ATOM 723 O O . GLY A 1 97 ? 9.940 9.587 11.144 1.00 93.12 97 GLY A O 1
ATOM 724 N N . HIS A 1 98 ? 8.565 10.381 12.726 1.00 96.81 98 HIS A N 1
ATOM 725 C CA . HIS A 1 98 ? 7.947 9.095 13.036 1.00 96.81 98 HIS A CA 1
ATOM 726 C C . HIS A 1 98 ? 6.955 8.680 11.942 1.00 96.81 98 HIS A C 1
ATOM 728 O O . HIS A 1 98 ? 6.485 9.503 11.155 1.00 96.81 98 HIS A O 1
ATOM 734 N N . SER A 1 99 ? 6.634 7.388 11.896 1.00 97.69 99 SER A N 1
ATOM 735 C CA . SER A 1 99 ? 5.518 6.894 11.088 1.00 97.69 99 SER A CA 1
ATOM 736 C C . SER A 1 99 ? 4.202 7.495 11.557 1.00 97.69 99 SER A C 1
ATOM 738 O O . SER A 1 99 ? 4.077 7.915 12.702 1.00 97.69 99 SER A O 1
ATOM 740 N N . VAL A 1 100 ? 3.201 7.489 10.687 1.00 98.19 100 VAL A N 1
ATOM 741 C CA . VAL A 1 100 ? 1.837 7.863 11.059 1.00 98.19 100 VAL A CA 1
ATOM 742 C C . VAL A 1 100 ? 1.210 6.756 11.905 1.00 98.19 100 VAL A C 1
ATOM 744 O O . VAL A 1 100 ? 0.617 7.023 12.948 1.00 98.19 100 VAL A O 1
ATOM 747 N N . ILE A 1 101 ? 1.380 5.500 11.481 1.00 98.75 101 ILE A N 1
ATOM 748 C CA . ILE A 1 101 ? 0.872 4.318 12.181 1.00 98.75 101 ILE A CA 1
ATOM 749 C C . ILE A 1 101 ? 1.993 3.290 12.328 1.00 98.75 101 ILE A C 1
ATOM 751 O O . ILE A 1 101 ? 2.733 3.010 11.382 1.00 98.75 101 ILE A O 1
ATOM 755 N N . GLN A 1 102 ? 2.096 2.715 13.524 1.00 98.75 102 GLN A N 1
ATOM 756 C CA . GLN A 1 102 ? 2.936 1.563 13.827 1.00 98.75 102 GLN A CA 1
ATOM 757 C C . GLN A 1 102 ? 2.061 0.455 14.407 1.00 98.75 102 GLN A C 1
ATOM 759 O O . GLN A 1 102 ? 1.531 0.587 15.511 1.00 98.75 102 GLN A O 1
ATOM 764 N N . VAL A 1 103 ? 1.911 -0.639 13.668 1.00 98.81 103 VAL A N 1
ATOM 765 C CA . VAL A 1 103 ? 1.258 -1.850 14.172 1.00 98.81 103 VAL A CA 1
ATOM 766 C C . VAL A 1 103 ? 2.334 -2.762 14.744 1.00 98.81 103 VAL A C 1
ATOM 768 O O . VAL A 1 103 ? 3.342 -3.019 14.089 1.00 98.81 103 VAL A O 1
ATOM 771 N N . GLY A 1 104 ? 2.152 -3.200 15.988 1.00 98.31 104 GLY A N 1
ATOM 772 C CA . GLY A 1 104 ? 3.044 -4.156 16.636 1.00 98.31 104 GLY A CA 1
ATOM 773 C C . GLY A 1 104 ? 2.875 -5.575 16.092 1.00 98.31 104 GLY A C 1
ATOM 774 O O . GLY A 1 104 ? 2.081 -5.832 15.191 1.00 98.31 104 GLY A O 1
ATOM 775 N N . ASP A 1 105 ? 3.600 -6.513 16.690 1.00 98.38 105 ASP A N 1
ATOM 776 C CA . ASP A 1 105 ? 3.539 -7.937 16.351 1.00 98.38 105 ASP A CA 1
ATOM 777 C C . ASP A 1 105 ? 2.293 -8.598 16.977 1.00 98.38 105 ASP A C 1
ATOM 779 O O . ASP A 1 105 ? 2.383 -9.376 17.928 1.00 98.38 105 ASP A O 1
ATOM 783 N N . VAL A 1 106 ? 1.110 -8.215 16.482 1.00 98.50 106 VAL A N 1
ATOM 784 C CA . VAL A 1 106 ? -0.203 -8.684 16.950 1.00 98.50 106 VAL A CA 1
ATOM 785 C C . VAL A 1 106 ? -1.149 -9.014 15.795 1.00 98.50 106 VAL A C 1
ATOM 787 O O . VAL A 1 106 ? -1.125 -8.386 14.738 1.00 98.50 106 VAL A O 1
ATOM 790 N N . ASP A 1 107 ? -2.028 -9.985 16.028 1.00 98.50 107 ASP A N 1
ATOM 791 C CA . ASP A 1 107 ? -3.008 -10.459 15.051 1.00 98.50 107 ASP A CA 1
ATOM 792 C C . ASP A 1 107 ? -4.265 -9.574 14.959 1.00 98.50 107 ASP A C 1
ATOM 794 O O . ASP A 1 107 ? -4.622 -8.831 15.879 1.00 98.50 107 ASP A O 1
ATOM 798 N N . GLY A 1 108 ? -4.993 -9.704 13.849 1.00 98.38 108 GLY A N 1
ATOM 799 C CA . GLY A 1 108 ? -6.376 -9.235 13.706 1.00 98.38 108 GLY A CA 1
ATOM 800 C C . GLY A 1 108 ? -6.589 -7.727 13.624 1.00 98.38 108 GLY A C 1
ATOM 801 O O . GLY A 1 108 ? -7.733 -7.286 13.516 1.00 98.38 108 GLY A O 1
ATOM 802 N N . VAL A 1 109 ? -5.528 -6.919 13.662 1.00 98.88 109 VAL A N 1
ATOM 803 C CA . VAL A 1 109 ? -5.645 -5.459 13.551 1.00 98.88 109 VAL A CA 1
ATOM 804 C C . VAL A 1 109 ? -6.310 -5.071 12.224 1.00 98.88 109 VAL A C 1
ATOM 806 O O . VAL A 1 109 ? -6.076 -5.687 11.178 1.00 98.88 109 VAL A O 1
ATOM 809 N N . ARG A 1 110 ? -7.164 -4.044 12.269 1.00 98.81 110 ARG A N 1
ATOM 810 C CA . ARG A 1 110 ? -7.826 -3.445 11.103 1.00 98.81 110 ARG A CA 1
ATOM 811 C C . ARG A 1 110 ? -7.460 -1.971 11.027 1.00 98.81 110 ARG A C 1
ATOM 813 O O . ARG A 1 110 ? -7.811 -1.219 11.929 1.00 98.81 110 ARG A O 1
ATOM 820 N N . VAL A 1 111 ? -6.806 -1.546 9.955 1.00 98.88 111 VAL A N 1
ATOM 821 C CA . VAL A 1 111 ? -6.549 -0.127 9.676 1.00 98.88 111 VAL A CA 1
ATOM 822 C C . VAL A 1 111 ? -7.239 0.213 8.368 1.00 98.88 111 VAL A C 1
ATOM 824 O O . VAL A 1 111 ? -6.963 -0.429 7.355 1.00 98.88 111 VAL A O 1
ATOM 827 N N . ALA A 1 112 ? -8.170 1.168 8.383 1.00 98.88 112 ALA A N 1
ATOM 828 C CA . ALA A 1 112 ? -9.008 1.388 7.215 1.00 98.88 112 ALA A CA 1
ATOM 829 C C . ALA A 1 112 ? -9.468 2.826 6.971 1.00 98.88 112 ALA A C 1
ATOM 831 O 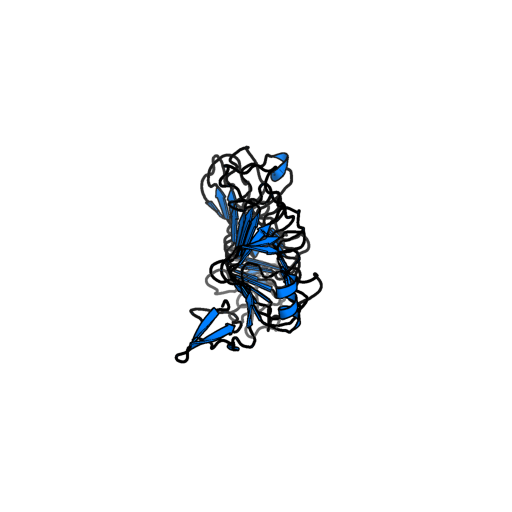O . ALA A 1 112 ? -9.817 3.531 7.915 1.00 98.88 112 ALA A O 1
ATOM 832 N N . GLY A 1 113 ? -9.567 3.211 5.694 1.00 98.75 113 GLY A N 1
ATOM 833 C CA . GLY A 1 113 ? -10.208 4.449 5.241 1.00 98.75 113 GLY A CA 1
ATOM 834 C C . GLY A 1 113 ? -9.422 5.715 5.571 1.00 98.75 113 GLY A C 1
ATOM 835 O O . GLY A 1 113 ? -10.011 6.671 6.072 1.00 98.75 113 GLY A O 1
ATOM 836 N N . LEU A 1 114 ? -8.108 5.717 5.335 1.00 98.75 114 LEU A N 1
ATOM 837 C CA . LEU A 1 114 ? -7.195 6.788 5.752 1.00 98.75 114 LEU A CA 1
ATOM 838 C C . LEU A 1 114 ? -6.345 7.298 4.588 1.00 98.75 114 LEU A C 1
ATOM 840 O O . LEU A 1 114 ? -5.858 6.511 3.775 1.00 98.75 114 LEU A O 1
ATOM 844 N N . ILE A 1 115 ? -6.086 8.607 4.582 1.00 98.56 115 ILE A N 1
ATOM 845 C CA . ILE A 1 115 ? -4.962 9.185 3.840 1.00 98.56 115 ILE A CA 1
ATOM 846 C C . ILE A 1 115 ? -3.802 9.358 4.820 1.00 98.56 115 ILE A C 1
ATOM 848 O O . ILE A 1 115 ? -3.958 9.969 5.876 1.00 98.56 115 ILE A O 1
ATOM 852 N N . LEU A 1 116 ? -2.635 8.834 4.468 1.00 98.19 116 LEU A N 1
ATOM 853 C CA . LEU A 1 116 ? -1.417 8.896 5.267 1.00 98.19 116 LEU A CA 1
ATOM 854 C C . LEU A 1 116 ? -0.393 9.720 4.492 1.00 98.19 116 LEU A C 1
ATOM 856 O O . LEU A 1 116 ? -0.013 9.358 3.380 1.00 98.19 116 LEU A O 1
ATOM 860 N N . GLU A 1 117 ? 0.021 10.848 5.056 1.00 97.31 117 GLU A N 1
ATOM 861 C CA . GLU A 1 117 ? 0.782 11.871 4.344 1.00 97.31 117 GLU A CA 1
ATOM 862 C C . GLU A 1 117 ? 2.162 12.093 4.974 1.00 97.31 117 GLU A C 1
ATOM 864 O O . GLU A 1 117 ? 2.310 12.199 6.196 1.00 97.31 117 GLU A O 1
ATOM 869 N N . ALA A 1 118 ? 3.191 12.188 4.131 1.00 97.81 118 ALA A N 1
ATOM 870 C CA . ALA A 1 118 ? 4.515 12.622 4.567 1.00 97.81 118 ALA A CA 1
ATOM 871 C C . ALA A 1 118 ? 4.478 14.084 5.035 1.00 97.81 118 ALA A C 1
ATOM 873 O O . ALA A 1 118 ? 3.886 14.938 4.381 1.00 97.81 118 ALA A O 1
ATOM 874 N N . GLY A 1 119 ? 5.119 14.380 6.165 1.00 96.75 119 GLY A N 1
ATOM 875 C CA . GLY A 1 119 ? 5.138 15.722 6.739 1.00 96.75 119 GLY A CA 1
ATOM 876 C C . GLY A 1 119 ? 6.468 16.464 6.563 1.00 96.75 119 GLY A C 1
ATOM 877 O O . GLY A 1 119 ? 7.314 16.069 5.758 1.00 96.75 119 GLY A O 1
ATOM 878 N N . PRO A 1 120 ? 6.662 17.563 7.315 1.00 95.69 120 PRO A N 1
ATOM 879 C CA . PRO A 1 120 ? 7.787 18.482 7.133 1.00 95.69 120 PRO A CA 1
ATOM 880 C C . PRO A 1 120 ? 9.132 17.893 7.578 1.00 95.69 120 PRO A C 1
ATOM 882 O O . PRO A 1 120 ? 10.185 18.407 7.206 1.00 95.69 120 PRO A O 1
ATOM 885 N N . VAL A 1 121 ? 9.107 16.831 8.386 1.00 96.69 121 VAL A N 1
ATOM 886 C CA . VAL A 1 121 ? 10.295 16.101 8.825 1.00 96.69 121 VAL A CA 1
ATOM 887 C C . VAL A 1 121 ? 10.314 14.752 8.121 1.00 96.69 121 VAL A C 1
ATOM 889 O O . VAL A 1 121 ? 9.330 14.014 8.153 1.00 96.69 121 VAL A O 1
ATOM 892 N N . ALA A 1 122 ? 11.447 14.434 7.496 1.00 97.19 122 ALA A N 1
ATOM 893 C CA . ALA A 1 122 ? 11.656 13.177 6.792 1.00 97.19 122 ALA A CA 1
ATOM 894 C C . ALA A 1 122 ? 11.331 11.966 7.681 1.00 97.19 122 ALA A C 1
ATOM 896 O O . ALA A 1 122 ? 11.880 11.830 8.775 1.00 97.19 122 ALA A O 1
ATOM 897 N N . SER A 1 123 ? 10.478 11.073 7.182 1.00 97.81 123 SER A N 1
ATOM 898 C CA . SER A 1 123 ? 10.155 9.802 7.839 1.00 97.81 123 SER A CA 1
ATOM 899 C C . SER A 1 123 ? 10.803 8.625 7.115 1.00 97.81 123 SER A C 1
ATOM 901 O O . SER A 1 123 ? 11.095 8.687 5.923 1.00 97.81 123 SER A O 1
ATOM 903 N N . ARG A 1 124 ? 11.031 7.514 7.821 1.00 97.62 124 ARG A N 1
ATOM 904 C CA . ARG A 1 124 ? 11.442 6.270 7.151 1.00 97.62 124 ARG A CA 1
ATOM 905 C C . ARG A 1 124 ? 10.258 5.614 6.447 1.00 97.62 124 ARG A C 1
ATOM 907 O O . ARG A 1 124 ? 10.390 5.180 5.310 1.00 97.62 124 ARG A O 1
ATOM 914 N N . THR A 1 125 ? 9.118 5.551 7.128 1.00 98.50 125 THR A N 1
ATOM 915 C CA . THR A 1 125 ? 7.879 5.048 6.545 1.00 98.50 125 THR A CA 1
ATOM 916 C C . THR A 1 125 ? 6.649 5.702 7.142 1.00 98.50 125 THR A C 1
ATOM 918 O O . THR A 1 125 ? 6.706 6.117 8.300 1.00 98.50 125 THR A O 1
ATOM 921 N N . LEU A 1 126 ? 5.550 5.786 6.385 1.00 98.75 126 LEU A N 1
ATOM 922 C CA . LEU A 1 126 ? 4.265 6.293 6.879 1.00 98.75 126 LEU A CA 1
ATOM 923 C C . LEU A 1 126 ? 3.494 5.213 7.645 1.00 98.75 126 LEU A C 1
ATOM 925 O O . LEU A 1 126 ? 2.876 5.523 8.664 1.00 98.75 126 LEU A O 1
ATOM 929 N N . VAL A 1 127 ? 3.590 3.953 7.211 1.00 98.75 127 VAL A N 1
ATOM 930 C CA . VAL A 1 127 ? 3.042 2.786 7.916 1.00 98.75 127 VAL A CA 1
ATOM 931 C C . VAL A 1 127 ? 4.129 1.754 8.128 1.00 98.75 127 VAL A C 1
ATOM 933 O O . VAL A 1 127 ? 4.639 1.184 7.170 1.00 98.75 127 VAL A O 1
ATOM 936 N N . GLN A 1 128 ? 4.407 1.448 9.391 1.00 98.69 128 GLN A N 1
ATOM 937 C CA . GLN A 1 128 ? 5.178 0.268 9.761 1.00 98.69 128 GLN A CA 1
ATOM 938 C C . GLN A 1 128 ? 4.218 -0.794 10.293 1.00 98.69 128 GLN A C 1
ATOM 940 O O . GLN A 1 128 ? 3.577 -0.583 11.324 1.00 98.69 128 GLN A O 1
ATOM 945 N N . TRP A 1 129 ? 4.138 -1.941 9.625 1.00 98.69 129 TRP A N 1
ATOM 946 C CA . TRP A 1 129 ? 3.384 -3.087 10.119 1.00 98.69 129 TRP A CA 1
ATOM 947 C C . TRP A 1 129 ? 4.330 -4.191 10.579 1.00 98.69 129 TRP A C 1
ATOM 949 O O . TRP A 1 129 ? 4.902 -4.904 9.758 1.00 98.69 129 TRP A O 1
ATOM 959 N N . GLY A 1 130 ? 4.480 -4.348 11.890 1.00 97.81 130 GLY A N 1
ATOM 960 C CA . GLY A 1 130 ? 5.335 -5.361 12.497 1.00 97.81 130 GLY A CA 1
ATOM 961 C C . GLY A 1 130 ? 6.814 -5.009 12.528 1.00 97.81 130 GLY A C 1
ATOM 962 O O . GLY A 1 130 ? 7.253 -3.992 11.985 1.00 97.81 130 GLY A O 1
ATOM 963 N N . THR A 1 131 ? 7.593 -5.892 13.153 1.00 93.44 131 THR A N 1
ATOM 964 C CA . THR A 1 131 ? 9.047 -5.728 13.332 1.00 93.44 131 THR A CA 1
ATOM 965 C C . THR A 1 131 ? 9.903 -6.625 12.426 1.00 93.44 131 THR A C 1
ATOM 967 O O . THR A 1 131 ? 11.127 -6.497 12.429 1.00 93.44 131 THR A O 1
ATOM 970 N N . GLY A 1 132 ? 9.281 -7.500 11.623 1.00 85.69 132 GLY A N 1
ATOM 971 C CA . GLY A 1 132 ? 9.953 -8.366 10.638 1.00 85.69 132 GLY A CA 1
ATOM 972 C C . GLY A 1 132 ? 10.094 -9.837 11.033 1.00 85.69 132 GLY A C 1
ATOM 973 O O . GLY A 1 132 ? 10.386 -10.663 10.178 1.00 85.69 132 GLY A O 1
ATOM 974 N N . LEU A 1 133 ? 9.886 -10.185 12.306 1.00 87.06 133 LEU A N 1
ATOM 975 C CA . LEU A 1 133 ? 10.037 -11.566 12.799 1.00 87.06 133 LEU A CA 1
ATOM 976 C C . LEU A 1 133 ? 8.704 -12.264 13.091 1.00 87.06 133 LEU A C 1
ATOM 978 O O . LEU A 1 133 ? 8.673 -13.456 13.392 1.00 87.06 133 LEU A O 1
ATOM 982 N N . TYR A 1 134 ? 7.601 -11.524 13.044 1.00 97.50 134 TYR A N 1
ATOM 983 C CA . TYR A 1 134 ? 6.297 -12.035 13.428 1.00 97.50 134 TYR A CA 1
ATOM 984 C C . TYR A 1 134 ? 5.592 -12.687 12.245 1.00 97.50 134 TYR A C 1
ATOM 986 O O . TYR A 1 134 ? 5.246 -12.015 11.277 1.00 97.50 134 TYR A O 1
ATOM 994 N N . ALA A 1 135 ? 5.343 -13.993 12.346 1.00 97.50 135 ALA A N 1
ATOM 995 C CA . ALA A 1 135 ? 4.667 -14.757 11.299 1.00 97.50 135 ALA A CA 1
ATOM 996 C C . ALA A 1 135 ? 3.211 -14.314 11.067 1.00 97.50 135 ALA A C 1
ATOM 998 O O . ALA A 1 135 ? 2.684 -14.508 9.976 1.00 97.50 135 ALA A O 1
ATOM 999 N N . GLY A 1 136 ? 2.566 -13.720 12.079 1.00 97.31 136 GLY A N 1
ATOM 1000 C CA . GLY A 1 136 ? 1.131 -13.443 12.064 1.00 97.31 136 GLY A CA 1
ATOM 1001 C C . GLY A 1 136 ? 0.285 -14.717 12.085 1.00 97.31 136 GLY A C 1
ATOM 1002 O O . GLY A 1 136 ? 0.787 -15.834 12.241 1.00 97.31 136 GLY A O 1
ATOM 1003 N N . SER A 1 137 ? -1.024 -14.551 11.912 1.00 97.38 137 SER A N 1
ATOM 1004 C CA . SER A 1 137 ? -1.986 -15.649 11.917 1.00 97.38 137 SER A CA 1
ATOM 1005 C C . SER A 1 137 ? -2.785 -15.707 10.618 1.00 97.38 137 SER A C 1
ATOM 1007 O O . SER A 1 137 ? -3.496 -14.757 10.290 1.00 97.38 137 SER A O 1
ATOM 1009 N N . PRO A 1 138 ? -2.814 -16.852 9.912 1.00 96.06 138 PRO A N 1
ATOM 1010 C CA . PRO A 1 138 ? -3.675 -16.996 8.744 1.00 96.06 138 PRO A CA 1
ATOM 1011 C C . PRO A 1 138 ? -5.161 -17.027 9.139 1.00 96.06 138 PRO A C 1
ATOM 1013 O O . PRO A 1 138 ? -6.034 -16.808 8.296 1.00 96.06 138 PRO A O 1
ATOM 1016 N N . LEU A 1 139 ? -5.484 -17.374 10.392 1.00 96.00 139 LEU A N 1
ATOM 1017 C CA . LEU A 1 139 ? -6.859 -17.405 10.909 1.00 96.00 139 LEU A CA 1
ATOM 1018 C C . LEU A 1 139 ? -7.344 -16.020 11.340 1.00 96.00 139 LEU A C 1
ATOM 1020 O O . LEU A 1 139 ? -8.547 -15.779 11.348 1.00 96.00 139 LEU A O 1
ATOM 1024 N N . ASN A 1 140 ? -6.418 -15.125 11.679 1.00 97.56 140 ASN A N 1
ATOM 1025 C CA . ASN A 1 140 ? -6.724 -13.775 12.122 1.00 97.56 140 ASN A CA 1
ATOM 1026 C C . ASN A 1 140 ? -5.719 -12.760 11.544 1.00 97.56 140 ASN A C 1
ATOM 1028 O O . ASN A 1 140 ? -4.969 -12.137 12.298 1.00 97.56 140 ASN A O 1
ATOM 1032 N N . PRO A 1 141 ? -5.664 -12.617 10.208 1.00 98.31 141 PRO A N 1
ATOM 1033 C CA . PRO A 1 141 ? -4.687 -11.760 9.550 1.00 98.31 141 PRO A CA 1
ATOM 1034 C C . PRO A 1 141 ? -4.868 -10.297 9.949 1.00 98.31 141 PRO A C 1
ATOM 1036 O O . PRO A 1 141 ? -5.984 -9.862 10.246 1.00 98.31 141 PRO A O 1
ATOM 1039 N N . GLY A 1 142 ? -3.787 -9.524 9.892 1.00 98.62 142 GLY A N 1
ATOM 1040 C CA . GLY A 1 142 ? -3.858 -8.064 9.869 1.00 98.62 142 GLY A CA 1
ATOM 1041 C C . GLY A 1 142 ? -4.444 -7.566 8.546 1.00 98.62 142 GLY A C 1
ATOM 1042 O O . GLY A 1 142 ? -4.230 -8.205 7.519 1.00 98.62 142 GLY A O 1
ATOM 1043 N N . VAL A 1 143 ? -5.195 -6.460 8.542 1.00 98.75 143 VAL A N 1
ATOM 1044 C CA . VAL A 1 143 ? -5.780 -5.909 7.304 1.00 98.75 143 VAL A CA 1
ATOM 1045 C C . VAL A 1 143 ? -5.602 -4.391 7.214 1.00 98.75 143 VAL A C 1
ATOM 1047 O O . VAL A 1 143 ? -5.962 -3.661 8.141 1.00 98.75 143 VAL A O 1
ATOM 1050 N N . LEU A 1 144 ? -5.108 -3.943 6.058 1.00 98.56 144 LEU A N 1
ATOM 1051 C CA . LEU A 1 144 ? -5.125 -2.569 5.554 1.00 98.56 144 LEU A CA 1
ATOM 1052 C C . LEU A 1 144 ? -6.214 -2.476 4.471 1.00 98.56 144 LEU A C 1
ATOM 1054 O O . LEU A 1 144 ? -6.108 -3.181 3.471 1.00 98.56 144 LEU A O 1
ATOM 1058 N N . SER A 1 145 ? -7.236 -1.631 4.640 1.00 98.50 145 SER A N 1
ATOM 1059 C CA . SER A 1 145 ? -8.304 -1.453 3.634 1.00 98.50 145 SER A CA 1
ATOM 1060 C C . SER A 1 145 ? -8.563 0.013 3.303 1.00 98.50 145 SER A C 1
ATOM 1062 O O . SER A 1 145 ? -8.784 0.799 4.219 1.00 98.50 145 SER A O 1
ATOM 1064 N N . ASP A 1 146 ? -8.616 0.393 2.028 1.00 98.69 146 ASP A N 1
ATOM 1065 C CA . ASP A 1 146 ? -8.773 1.799 1.610 1.00 98.69 146 ASP A CA 1
ATOM 1066 C C . ASP A 1 146 ? -7.686 2.697 2.235 1.00 98.69 146 ASP A C 1
ATOM 1068 O O . ASP A 1 146 ? -7.973 3.646 2.977 1.00 98.69 146 ASP A O 1
ATOM 1072 N N . ILE A 1 147 ? -6.419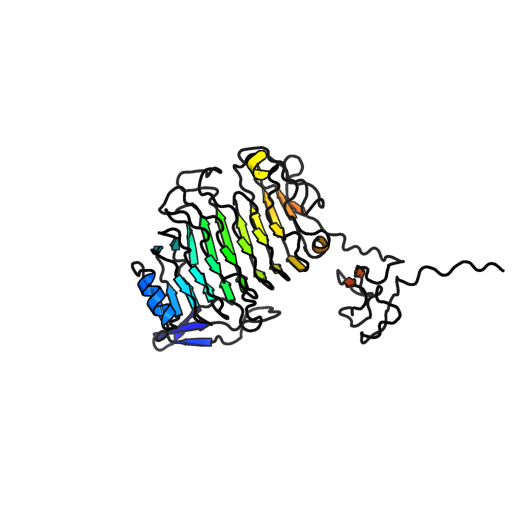 2.338 2.005 1.00 98.69 147 ILE A N 1
ATOM 1073 C CA . ILE A 1 147 ? -5.262 3.070 2.531 1.00 98.69 147 ILE A CA 1
ATOM 1074 C C . ILE A 1 147 ? -4.559 3.810 1.406 1.00 98.69 147 ILE A C 1
ATOM 1076 O O . ILE A 1 147 ? -4.078 3.216 0.440 1.00 98.69 147 ILE A O 1
ATOM 1080 N N . PHE A 1 148 ? -4.461 5.124 1.577 1.00 98.69 148 PHE A N 1
ATOM 1081 C CA . PHE A 1 148 ? -3.909 6.018 0.574 1.00 98.69 148 PHE A CA 1
ATOM 1082 C C . PHE A 1 148 ? -2.648 6.691 1.111 1.00 98.69 148 PHE A C 1
ATOM 1084 O O . PHE A 1 148 ? -2.715 7.583 1.955 1.00 98.69 148 PHE A O 1
ATOM 1091 N N . GLY A 1 149 ? -1.486 6.231 0.652 1.00 98.06 149 GLY A N 1
ATOM 1092 C CA . GLY A 1 149 ? -0.192 6.822 0.980 1.00 98.06 149 GLY A CA 1
ATOM 1093 C C . GLY A 1 149 ? 0.111 7.982 0.040 1.00 98.06 149 GLY A C 1
ATOM 1094 O O . GLY A 1 149 ? -0.019 7.837 -1.173 1.00 98.06 149 GLY A O 1
ATOM 1095 N N . ARG A 1 150 ? 0.514 9.131 0.585 1.00 96.31 150 ARG A N 1
ATOM 1096 C CA . ARG A 1 150 ? 0.780 10.339 -0.202 1.00 96.31 150 ARG A CA 1
ATOM 1097 C C . ARG A 1 150 ? 2.085 11.017 0.199 1.00 96.31 150 ARG A C 1
ATOM 1099 O O . ARG A 1 150 ? 2.299 11.354 1.364 1.00 96.31 150 ARG A O 1
ATOM 1106 N N . VAL A 1 151 ? 2.935 11.288 -0.790 1.00 97.50 151 VAL A N 1
ATOM 1107 C CA . VAL A 1 151 ? 4.172 12.071 -0.623 1.00 97.50 151 VAL A CA 1
ATOM 1108 C C . VAL A 1 151 ? 4.115 13.276 -1.558 1.00 97.50 151 VAL A C 1
ATOM 1110 O O . VAL A 1 151 ? 4.362 13.151 -2.756 1.00 97.50 151 VAL A O 1
ATOM 1113 N N . GLY A 1 152 ? 3.756 14.440 -1.012 1.00 94.50 152 GLY A N 1
ATOM 1114 C CA . GLY A 1 152 ? 3.509 15.672 -1.768 1.00 94.50 152 GLY A CA 1
ATOM 1115 C C . GLY A 1 152 ? 2.036 15.879 -2.140 1.00 94.50 152 GLY A C 1
ATOM 1116 O O . GLY A 1 152 ? 1.133 15.379 -1.472 1.00 94.50 152 GLY A O 1
ATOM 1117 N N . GLY A 1 153 ? 1.777 16.629 -3.214 1.00 89.12 153 GLY A N 1
ATOM 1118 C CA . GLY A 1 153 ? 0.427 16.873 -3.739 1.00 89.12 153 GLY A CA 1
ATOM 1119 C C . GLY A 1 153 ? -0.238 18.128 -3.153 1.00 89.12 153 GLY A C 1
ATOM 1120 O O . GLY A 1 153 ? 0.416 19.169 -3.090 1.00 89.12 153 GLY A O 1
ATOM 1121 N N . PRO A 1 154 ? -1.527 18.082 -2.753 1.00 84.62 154 PRO A N 1
ATOM 1122 C CA . PRO A 1 154 ? -2.252 19.236 -2.207 1.00 84.62 154 PRO A CA 1
ATOM 1123 C C . PRO A 1 154 ? -1.961 19.493 -0.715 1.00 84.62 154 PRO A C 1
ATOM 1125 O O . PRO A 1 154 ? -2.660 20.284 -0.083 1.00 84.62 154 PRO A O 1
ATOM 1128 N N . GLY A 1 155 ? -0.986 18.782 -0.138 1.00 78.44 155 GLY A N 1
ATOM 1129 C CA . GLY A 1 155 ? -0.647 18.839 1.280 1.00 78.44 155 GLY A CA 1
ATOM 1130 C C . GLY A 1 155 ? -0.178 20.220 1.744 1.00 78.44 155 GLY A C 1
ATOM 1131 O O . GLY A 1 155 ? 0.253 21.067 0.960 1.00 78.44 155 GLY A O 1
ATOM 1132 N N . ARG A 1 156 ? -0.237 20.442 3.062 1.00 84.75 156 ARG A N 1
ATOM 1133 C CA . ARG A 1 156 ? 0.141 21.722 3.693 1.00 84.75 156 ARG A CA 1
ATOM 1134 C C . ARG A 1 156 ? 1.624 22.056 3.510 1.00 84.75 156 ARG A C 1
ATOM 1136 O O . ARG A 1 156 ? 1.992 23.230 3.489 1.00 84.75 156 ARG A O 1
ATOM 1143 N N . PHE A 1 157 ? 2.471 21.033 3.464 1.00 89.38 157 PHE A N 1
ATOM 1144 C CA . PHE A 1 157 ? 3.919 21.182 3.467 1.00 89.38 157 PHE A CA 1
ATOM 1145 C C . PHE A 1 157 ? 4.480 20.963 2.057 1.00 89.38 157 PHE A C 1
ATOM 1147 O O . PHE A 1 157 ? 4.197 19.929 1.449 1.00 89.38 157 PHE A O 1
ATOM 1154 N N . PRO A 1 158 ? 5.277 21.905 1.521 1.00 88.38 158 PRO A N 1
ATOM 1155 C CA . PRO A 1 158 ? 5.960 21.696 0.255 1.00 88.38 158 PRO A CA 1
ATOM 1156 C C . PRO A 1 158 ? 7.150 20.748 0.441 1.00 88.38 158 PRO A C 1
ATOM 1158 O O . PRO A 1 158 ? 7.823 20.793 1.468 1.00 88.38 158 PRO A O 1
ATOM 1161 N N . ASN A 1 159 ? 7.441 19.950 -0.587 1.00 90.12 159 ASN A N 1
ATOM 1162 C CA . ASN A 1 159 ? 8.633 19.105 -0.686 1.00 90.12 159 ASN A CA 1
ATOM 1163 C C . ASN A 1 159 ? 8.892 18.211 0.547 1.00 90.12 159 ASN A C 1
ATOM 1165 O O . ASN A 1 159 ? 9.880 18.366 1.265 1.00 90.12 159 ASN A O 1
ATOM 1169 N N . VAL A 1 160 ? 7.982 17.270 0.787 1.00 95.62 160 VAL A N 1
ATOM 1170 C CA . VAL A 1 160 ? 8.035 16.334 1.924 1.00 95.62 160 VAL A CA 1
ATOM 1171 C C . VAL A 1 160 ? 8.815 15.064 1.582 1.00 95.62 160 VAL A C 1
ATOM 1173 O O . VAL A 1 160 ? 9.016 14.743 0.416 1.00 95.62 160 VAL A O 1
ATOM 1176 N N . LEU A 1 161 ? 9.272 14.309 2.582 1.00 96.44 161 LEU A N 1
ATOM 1177 C CA . LEU A 1 161 ? 10.111 13.131 2.339 1.00 96.44 161 LEU A CA 1
ATOM 1178 C C . LEU A 1 161 ? 9.665 11.931 3.170 1.00 96.44 161 LEU A C 1
ATOM 1180 O O . LEU A 1 161 ? 9.453 12.029 4.380 1.00 96.44 161 LEU A O 1
ATOM 1184 N N . THR A 1 162 ? 9.604 10.771 2.522 1.00 98.06 162 THR A N 1
ATOM 1185 C CA . THR A 1 162 ? 9.571 9.478 3.210 1.00 98.06 162 THR A CA 1
ATOM 1186 C C . THR A 1 162 ? 10.381 8.454 2.428 1.00 98.06 162 THR A C 1
ATOM 1188 O O . THR A 1 162 ? 10.383 8.514 1.204 1.00 98.06 162 THR A O 1
ATOM 1191 N N . THR A 1 163 ? 11.075 7.516 3.071 1.00 98.56 163 THR A N 1
ATOM 1192 C CA . THR A 1 163 ? 11.792 6.470 2.317 1.00 98.56 163 THR A CA 1
ATOM 1193 C C . THR A 1 163 ? 10.811 5.516 1.632 1.00 98.56 163 THR A C 1
ATOM 1195 O O . THR A 1 163 ? 10.881 5.363 0.411 1.00 98.56 163 THR A O 1
ATOM 1198 N N . THR A 1 164 ? 9.869 4.953 2.394 1.00 98.75 164 THR A N 1
ATOM 1199 C CA . THR A 1 164 ? 8.875 3.976 1.921 1.00 98.75 164 THR A CA 1
ATOM 1200 C C . THR A 1 164 ? 7.483 4.343 2.421 1.00 98.75 164 THR A C 1
ATOM 1202 O O . THR A 1 164 ? 7.323 4.522 3.620 1.00 98.75 164 THR A O 1
ATOM 1205 N N . MET A 1 165 ? 6.435 4.409 1.598 1.00 98.88 165 MET A N 1
ATOM 1206 C CA . MET A 1 165 ? 5.108 4.774 2.140 1.00 98.88 165 MET A CA 1
ATOM 1207 C C . MET A 1 165 ? 4.568 3.716 3.111 1.00 98.88 165 MET A C 1
ATOM 1209 O O . MET A 1 165 ? 4.187 4.056 4.230 1.00 98.88 165 MET A O 1
ATOM 1213 N N . VAL A 1 166 ? 4.590 2.441 2.720 1.00 98.88 166 VAL A N 1
ATOM 1214 C CA . VAL A 1 166 ? 4.113 1.321 3.542 1.00 98.88 166 VAL A CA 1
ATOM 1215 C C . VAL A 1 166 ? 5.169 0.222 3.604 1.00 98.88 166 VAL A C 1
ATOM 1217 O O . VAL A 1 166 ? 5.562 -0.320 2.573 1.00 98.88 166 VAL A O 1
ATOM 1220 N N . THR A 1 167 ? 5.580 -0.146 4.815 1.00 98.88 167 THR A N 1
ATOM 1221 C CA . THR A 1 167 ? 6.416 -1.321 5.078 1.00 98.88 167 THR A CA 1
ATOM 1222 C C . THR A 1 167 ? 5.596 -2.378 5.819 1.00 98.88 167 THR A C 1
ATOM 1224 O O . THR A 1 167 ? 5.156 -2.159 6.950 1.00 98.88 167 THR A O 1
ATOM 1227 N N . VAL A 1 168 ? 5.414 -3.545 5.197 1.00 98.88 168 VAL A N 1
ATOM 1228 C CA . VAL A 1 168 ? 4.739 -4.712 5.780 1.00 98.88 168 VAL A CA 1
ATOM 1229 C C . VAL A 1 168 ? 5.775 -5.758 6.164 1.00 98.88 168 VAL A C 1
ATOM 1231 O O . VAL A 1 168 ? 6.303 -6.477 5.318 1.00 98.88 168 VAL A O 1
ATOM 1234 N N . ALA A 1 169 ? 6.078 -5.831 7.454 1.00 98.56 169 ALA A N 1
ATOM 1235 C CA . ALA A 1 169 ? 7.110 -6.695 8.005 1.00 98.56 169 ALA A CA 1
ATOM 1236 C C . ALA A 1 169 ? 6.554 -7.928 8.740 1.00 98.56 169 ALA A C 1
ATOM 1238 O O . ALA A 1 169 ? 7.250 -8.933 8.833 1.00 98.56 169 ALA A O 1
ATOM 1239 N N . SER A 1 170 ? 5.313 -7.893 9.236 1.00 98.50 170 SER A N 1
ATOM 1240 C CA . SER A 1 170 ? 4.634 -9.107 9.718 1.00 98.50 170 SER A CA 1
ATOM 1241 C C . SER A 1 170 ? 4.106 -9.956 8.570 1.00 98.50 170 SER A C 1
ATOM 1243 O O . SER A 1 170 ? 3.680 -9.427 7.541 1.00 98.50 170 SER A O 1
ATOM 1245 N N . GLY A 1 171 ? 4.066 -11.269 8.785 1.00 98.44 171 GLY A N 1
ATOM 1246 C CA . GLY A 1 171 ? 3.383 -12.181 7.886 1.00 98.44 171 GLY A CA 1
ATOM 1247 C C . GLY A 1 171 ? 1.859 -12.161 8.028 1.00 98.44 171 GLY A C 1
ATOM 1248 O O . GLY A 1 171 ? 1.306 -11.553 8.948 1.00 98.44 171 GLY A O 1
ATOM 1249 N N . HIS A 1 172 ? 1.171 -12.810 7.085 1.00 98.38 172 HIS A N 1
ATOM 1250 C CA . HIS A 1 172 ? -0.295 -12.905 7.037 1.00 98.38 172 HIS A CA 1
ATOM 1251 C C . HIS A 1 172 ? -1.017 -11.548 7.138 1.00 98.38 172 HIS A C 1
ATOM 1253 O O . HIS A 1 172 ? -2.076 -11.433 7.756 1.00 98.38 172 HIS A O 1
ATOM 1259 N N . VAL A 1 173 ? -0.465 -10.509 6.515 1.00 98.75 173 VAL A N 1
ATOM 1260 C CA . VAL A 1 173 ? -1.144 -9.216 6.357 1.00 98.75 173 VAL A CA 1
ATOM 1261 C C . VAL A 1 173 ? -1.852 -9.174 5.008 1.00 98.75 173 VAL A C 1
ATOM 1263 O O . VAL A 1 173 ? -1.321 -9.628 3.994 1.00 98.75 173 VAL A O 1
ATOM 1266 N N . ILE A 1 174 ? -3.060 -8.622 4.991 1.00 98.88 174 ILE A N 1
ATOM 1267 C CA . ILE A 1 174 ? -3.835 -8.378 3.779 1.00 98.88 174 ILE A CA 1
ATOM 1268 C C . ILE A 1 174 ? -3.882 -6.871 3.524 1.00 98.88 174 ILE A C 1
ATOM 1270 O O . ILE A 1 174 ? -4.278 -6.111 4.403 1.00 98.88 174 ILE A O 1
ATOM 1274 N N . GLY A 1 175 ? -3.511 -6.436 2.326 1.00 98.81 175 GLY A N 1
ATOM 1275 C CA . GLY A 1 175 ? -3.882 -5.124 1.805 1.00 98.81 175 GLY A CA 1
ATOM 1276 C C . GLY A 1 175 ? -5.025 -5.261 0.811 1.00 98.81 175 GLY A C 1
ATOM 1277 O O . GLY A 1 175 ? -5.023 -6.174 -0.011 1.00 98.81 175 GLY A O 1
ATOM 1278 N N . ASP A 1 176 ? -6.002 -4.371 0.895 1.00 98.69 176 ASP A N 1
ATOM 1279 C CA . ASP A 1 176 ? -7.163 -4.324 0.012 1.00 98.69 176 ASP A CA 1
ATOM 1280 C C . ASP A 1 176 ? -7.469 -2.870 -0.358 1.00 98.69 176 ASP A C 1
ATOM 1282 O O . ASP A 1 176 ? -7.738 -2.049 0.517 1.00 98.69 176 ASP A O 1
ATOM 1286 N N . ASN A 1 177 ? -7.393 -2.540 -1.646 1.00 98.81 177 ASN A N 1
ATOM 1287 C CA . ASN A 1 177 ? -7.544 -1.181 -2.164 1.00 98.81 177 ASN A CA 1
ATOM 1288 C C . ASN A 1 177 ? -6.525 -0.194 -1.558 1.00 98.81 177 ASN A C 1
ATOM 1290 O O . ASN A 1 177 ? -6.843 0.642 -0.707 1.00 98.81 177 ASN A O 1
ATOM 1294 N N . LEU A 1 178 ? -5.268 -0.315 -1.992 1.00 98.88 178 LEU A N 1
ATOM 1295 C CA . LEU A 1 178 ? -4.180 0.587 -1.605 1.00 98.88 178 LEU A CA 1
ATOM 1296 C C . LEU A 1 178 ? -3.772 1.451 -2.795 1.00 98.88 178 LEU A C 1
ATOM 1298 O O . LEU A 1 178 ? -3.525 0.919 -3.874 1.00 98.88 178 LEU A O 1
ATOM 1302 N N . TRP A 1 179 ? -3.606 2.756 -2.574 1.00 98.88 179 TRP A N 1
ATOM 1303 C CA . TRP A 1 179 ? -2.984 3.656 -3.551 1.00 98.88 179 TRP A CA 1
ATOM 1304 C C . TRP A 1 179 ? -1.836 4.428 -2.907 1.00 98.88 179 TRP A C 1
ATOM 1306 O O . TRP A 1 179 ? -2.038 5.212 -1.981 1.00 98.88 179 TRP A O 1
ATOM 1316 N N . LEU A 1 180 ? -0.615 4.158 -3.359 1.00 98.88 180 LEU A N 1
ATOM 1317 C CA . LEU A 1 180 ? 0.623 4.684 -2.793 1.00 98.88 180 LEU A CA 1
ATOM 1318 C C . LEU A 1 180 ? 1.276 5.607 -3.820 1.00 98.88 180 LEU A C 1
ATOM 1320 O O . LEU A 1 180 ? 1.964 5.156 -4.735 1.00 98.88 180 LEU A O 1
ATOM 1324 N N . TRP A 1 181 ? 1.027 6.903 -3.675 1.00 98.75 181 TRP A N 1
ATOM 1325 C CA . TRP A 1 181 ? 1.301 7.902 -4.699 1.00 98.75 181 TRP A CA 1
ATOM 1326 C C . TRP A 1 181 ? 2.357 8.904 -4.236 1.00 98.75 181 TRP A C 1
ATOM 1328 O O . TRP A 1 181 ? 2.154 9.702 -3.308 1.00 98.75 181 TRP A O 1
ATOM 1338 N N . ARG A 1 182 ? 3.514 8.886 -4.906 1.00 98.44 182 ARG A N 1
ATOM 1339 C CA . ARG A 1 182 ? 4.429 10.024 -4.868 1.00 98.44 182 ARG A CA 1
ATOM 1340 C C . ARG A 1 182 ? 3.907 11.028 -5.881 1.00 98.44 182 ARG A C 1
ATOM 1342 O O . ARG A 1 182 ? 3.731 10.691 -7.041 1.00 98.44 182 ARG A O 1
ATOM 1349 N N . ALA A 1 183 ? 3.718 12.267 -5.451 1.00 97.12 183 ALA A N 1
ATOM 1350 C CA . ALA A 1 183 ? 3.071 13.263 -6.280 1.00 97.12 183 ALA A CA 1
ATOM 1351 C C . ALA A 1 183 ? 3.822 13.525 -7.589 1.00 97.12 183 ALA A C 1
ATOM 1353 O O . ALA A 1 183 ? 4.924 14.063 -7.545 1.00 97.12 183 ALA A O 1
ATOM 1354 N N . ASP A 1 184 ? 3.238 13.226 -8.748 1.00 95.62 184 ASP A N 1
ATOM 1355 C CA . ASP A 1 184 ? 3.762 13.626 -10.064 1.00 95.62 184 ASP A CA 1
ATOM 1356 C C . ASP A 1 184 ? 3.411 15.087 -10.413 1.00 95.62 184 ASP A C 1
ATOM 1358 O O . ASP A 1 184 ? 4.102 15.739 -11.207 1.00 95.62 184 ASP A O 1
ATOM 1362 N N . HIS A 1 185 ? 2.386 15.625 -9.748 1.00 93.94 185 HIS A N 1
ATOM 1363 C CA . HIS A 1 185 ? 1.971 17.019 -9.805 1.00 93.94 185 HIS A CA 1
ATOM 1364 C C . HIS A 1 185 ? 1.460 17.519 -8.445 1.00 93.94 185 HIS A C 1
ATOM 1366 O O . HIS A 1 185 ? 1.066 16.764 -7.557 1.00 93.94 185 HIS A O 1
ATOM 1372 N N . THR A 1 186 ? 1.454 18.836 -8.283 1.00 87.75 186 THR A N 1
ATOM 1373 C CA . THR A 1 186 ? 0.941 19.553 -7.113 1.00 87.75 186 THR A CA 1
ATOM 1374 C C . THR A 1 186 ? 0.106 20.748 -7.567 1.00 87.75 186 THR A C 1
ATOM 1376 O O . THR A 1 186 ? 0.095 21.105 -8.747 1.00 87.75 186 THR A O 1
ATOM 1379 N N . ALA A 1 187 ? -0.540 21.437 -6.625 1.00 85.50 187 ALA A N 1
ATOM 1380 C CA . ALA A 1 187 ? -1.207 22.704 -6.928 1.00 85.50 187 ALA A CA 1
ATOM 1381 C C . ALA A 1 187 ? -0.233 23.786 -7.447 1.00 85.50 187 ALA A C 1
ATOM 1383 O O . ALA A 1 187 ? -0.652 24.704 -8.148 1.00 85.50 187 ALA A O 1
ATOM 1384 N N . ALA A 1 188 ? 1.063 23.673 -7.127 1.00 84.06 188 ALA A N 1
ATOM 1385 C CA . ALA A 1 188 ? 2.112 24.576 -7.599 1.00 84.06 188 ALA A CA 1
ATOM 1386 C C . ALA A 1 188 ? 2.650 24.209 -8.997 1.00 84.06 188 ALA A C 1
ATOM 1388 O O . ALA A 1 188 ? 3.470 24.942 -9.546 1.00 84.06 188 ALA A O 1
ATOM 1389 N N . GLY A 1 189 ? 2.189 23.098 -9.579 1.00 89.12 189 GLY A N 1
ATOM 1390 C CA . GLY A 1 189 ? 2.604 22.616 -10.889 1.00 89.12 189 GLY A CA 1
ATOM 1391 C C . GLY A 1 189 ? 3.250 21.236 -10.834 1.00 89.12 189 GLY A C 1
ATOM 1392 O O . GLY A 1 189 ? 2.994 20.432 -9.940 1.00 89.12 189 GLY A O 1
ATOM 1393 N N . ILE A 1 190 ? 4.068 20.957 -11.840 1.00 92.50 190 ILE A N 1
ATOM 1394 C CA . ILE A 1 190 ? 4.699 19.658 -12.070 1.00 92.50 190 ILE A CA 1
ATOM 1395 C C . ILE A 1 190 ? 5.742 19.335 -10.987 1.00 92.50 190 ILE A C 1
ATOM 1397 O O . ILE A 1 190 ? 6.546 20.194 -10.634 1.00 92.50 190 ILE A O 1
ATOM 1401 N N . THR A 1 191 ? 5.774 18.082 -10.525 1.00 93.12 191 THR A N 1
ATOM 1402 C CA . THR A 1 191 ? 6.820 17.576 -9.626 1.00 93.12 191 THR A CA 1
ATOM 1403 C C . THR A 1 191 ? 8.032 17.068 -10.418 1.00 93.12 191 THR A C 1
ATOM 1405 O O . THR A 1 191 ? 7.885 16.389 -11.442 1.00 93.12 191 THR A O 1
ATOM 1408 N N . THR A 1 192 ? 9.239 17.341 -9.918 1.00 93.62 192 THR A N 1
ATOM 1409 C CA . THR A 1 192 ? 10.515 16.837 -10.461 1.00 93.62 192 THR A CA 1
ATOM 1410 C C . THR A 1 192 ? 11.159 15.810 -9.514 1.00 93.62 192 THR A C 1
ATOM 1412 O O . THR A 1 192 ? 10.715 15.673 -8.374 1.00 93.62 192 THR A O 1
ATOM 1415 N N . PRO A 1 193 ? 12.202 15.053 -9.912 1.00 94.12 193 PRO A N 1
ATOM 1416 C CA . PRO A 1 193 ? 12.840 14.068 -9.025 1.00 94.12 193 PRO A CA 1
ATOM 1417 C C . PRO A 1 193 ? 13.484 14.635 -7.750 1.00 94.12 193 PRO A C 1
ATOM 1419 O O . PRO A 1 193 ? 13.713 13.884 -6.801 1.00 94.12 193 PRO A O 1
ATOM 1422 N N . VAL A 1 194 ? 13.790 15.938 -7.702 1.00 93.75 194 VAL A N 1
ATOM 1423 C CA . VAL A 1 194 ? 14.337 16.575 -6.488 1.00 93.75 194 VAL A CA 1
ATOM 1424 C C . VAL A 1 194 ? 13.259 16.903 -5.453 1.00 93.75 194 VAL A C 1
ATOM 1426 O O . VAL A 1 194 ? 13.584 17.130 -4.287 1.00 93.75 194 VAL A O 1
ATOM 1429 N N . ASP A 1 195 ? 11.992 16.873 -5.866 1.00 94.00 195 ASP A N 1
ATOM 1430 C CA . ASP A 1 195 ? 10.835 17.131 -5.023 1.00 94.00 195 ASP A CA 1
ATOM 1431 C C . ASP A 1 195 ? 10.259 15.830 -4.451 1.00 94.00 195 ASP A C 1
ATOM 1433 O O . ASP A 1 195 ? 10.317 14.766 -5.076 1.00 94.00 195 ASP A O 1
ATOM 1437 N N . ASN A 1 196 ? 9.613 15.925 -3.291 1.00 95.06 196 ASN A N 1
ATOM 1438 C CA . ASN A 1 196 ? 8.766 14.885 -2.709 1.00 95.06 196 ASN A CA 1
ATOM 1439 C C . ASN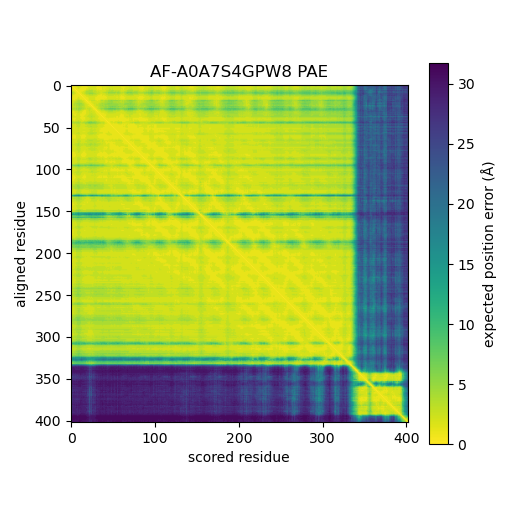 A 1 196 ? 9.439 13.502 -2.686 1.00 95.06 196 ASN A C 1
ATOM 1441 O O . ASN A 1 196 ? 8.873 12.515 -3.161 1.00 95.06 196 ASN A O 1
ATOM 1445 N N . ARG A 1 197 ? 10.709 13.433 -2.267 1.00 96.62 197 ARG A N 1
ATOM 1446 C CA . ARG A 1 197 ? 11.536 12.233 -2.470 1.00 96.62 197 ARG A CA 1
ATOM 1447 C C . ARG A 1 197 ? 10.929 11.030 -1.744 1.00 96.62 197 ARG A C 1
ATOM 1449 O O . ARG A 1 197 ? 10.676 11.080 -0.542 1.00 96.62 197 ARG A O 1
ATOM 1456 N N . CYS A 1 198 ? 10.746 9.948 -2.494 1.00 98.44 198 CYS A N 1
ATOM 1457 C CA . CYS A 1 198 ? 10.277 8.660 -1.999 1.00 98.44 198 CYS A CA 1
ATOM 1458 C C . CYS A 1 198 ? 10.927 7.541 -2.801 1.00 98.44 198 CYS A C 1
ATOM 1460 O O . CYS A 1 198 ? 10.931 7.624 -4.027 1.00 98.44 198 CYS A O 1
ATOM 1462 N N . GLN A 1 199 ? 11.526 6.551 -2.138 1.00 98.69 199 GLN A N 1
ATOM 1463 C CA . GLN A 1 199 ? 12.234 5.460 -2.816 1.00 98.69 199 GLN A CA 1
ATOM 1464 C C . GLN A 1 199 ? 11.246 4.386 -3.262 1.00 98.69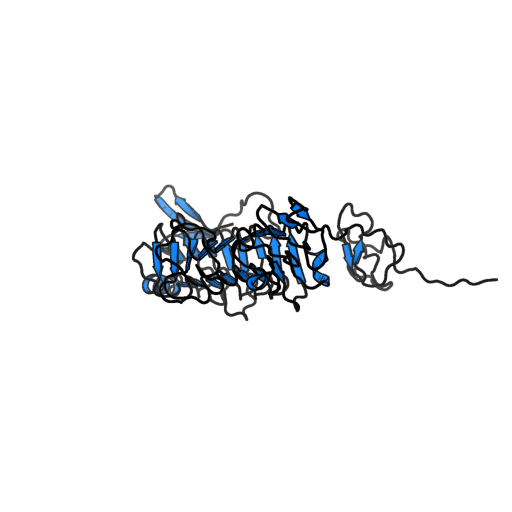 199 GLN A C 1
ATOM 1466 O O . GLN A 1 199 ? 11.217 4.048 -4.444 1.00 98.69 199 GLN A O 1
ATOM 1471 N N . HIS A 1 200 ? 10.380 3.946 -2.350 1.00 98.88 200 HIS A N 1
ATOM 1472 C CA . HIS A 1 200 ? 9.435 2.856 -2.581 1.00 98.88 200 HIS A CA 1
ATOM 1473 C C . HIS A 1 200 ? 8.031 3.255 -2.129 1.00 98.88 200 HIS A C 1
ATOM 1475 O O . HIS A 1 200 ? 7.854 3.952 -1.130 1.00 98.88 200 HIS A O 1
ATOM 1481 N N . GLY A 1 201 ? 6.997 2.803 -2.829 1.00 98.88 201 GLY A N 1
ATOM 1482 C CA . GLY A 1 201 ? 5.645 2.915 -2.292 1.00 98.88 201 GLY A CA 1
ATOM 1483 C C . GLY A 1 201 ? 5.397 1.809 -1.278 1.00 98.88 201 GLY A C 1
ATOM 1484 O O . GLY A 1 201 ? 5.014 2.085 -0.143 1.00 98.88 201 GLY A O 1
ATOM 1485 N N . LEU A 1 202 ? 5.694 0.569 -1.668 1.00 98.94 202 LEU A N 1
ATOM 1486 C CA . LEU A 1 202 ? 5.470 -0.620 -0.852 1.00 98.94 202 LEU A CA 1
ATOM 1487 C C . LEU A 1 202 ? 6.751 -1.443 -0.695 1.00 98.94 202 LEU A C 1
ATOM 1489 O O . LEU A 1 202 ? 7.390 -1.804 -1.683 1.00 98.94 202 LEU A O 1
ATOM 1493 N N . GLU A 1 203 ? 7.057 -1.812 0.544 1.00 98.88 203 GLU A N 1
ATOM 1494 C CA . GLU A 1 203 ? 8.051 -2.827 0.886 1.00 98.88 203 GLU A CA 1
ATOM 1495 C C . GLU A 1 203 ? 7.376 -3.953 1.680 1.00 98.88 203 GLU A C 1
ATOM 1497 O O . GLU A 1 203 ? 6.808 -3.715 2.747 1.00 98.88 203 GLU A O 1
ATOM 1502 N N . VAL A 1 204 ? 7.427 -5.183 1.168 1.00 98.81 204 VAL A N 1
ATOM 1503 C CA . VAL A 1 204 ? 6.884 -6.375 1.834 1.00 98.81 204 VAL A CA 1
ATOM 1504 C C . VAL A 1 204 ? 8.021 -7.302 2.227 1.00 98.81 204 VAL A C 1
ATOM 1506 O O . VAL A 1 204 ? 8.655 -7.913 1.372 1.00 98.81 204 VAL A O 1
ATOM 1509 N N . ILE A 1 205 ? 8.247 -7.423 3.530 1.00 98.56 205 ILE A N 1
ATOM 1510 C CA . ILE A 1 205 ? 9.264 -8.288 4.138 1.00 98.56 205 ILE A CA 1
ATOM 1511 C C . ILE A 1 205 ? 8.608 -9.540 4.731 1.00 98.56 205 ILE A C 1
ATOM 1513 O O . ILE A 1 205 ? 9.207 -10.609 4.724 1.00 98.56 205 ILE A O 1
ATOM 1517 N N . GLY A 1 206 ? 7.380 -9.408 5.239 1.00 98.25 206 GLY A N 1
ATOM 1518 C CA . GLY A 1 206 ? 6.649 -10.506 5.862 1.00 98.25 206 GLY A CA 1
ATOM 1519 C C . GLY A 1 206 ? 6.190 -11.578 4.871 1.00 98.25 206 GLY A C 1
ATOM 1520 O O . GLY A 1 206 ? 5.839 -11.291 3.725 1.00 98.25 206 GLY A O 1
ATOM 1521 N N . ASP A 1 207 ? 6.148 -12.816 5.351 1.00 98.44 207 ASP A N 1
ATOM 1522 C CA . ASP A 1 207 ? 5.667 -13.976 4.602 1.00 98.44 207 ASP A CA 1
ATOM 1523 C C . ASP A 1 207 ? 4.132 -14.013 4.480 1.00 98.44 207 ASP A C 1
ATOM 1525 O O . ASP A 1 207 ? 3.400 -13.497 5.319 1.00 98.44 207 ASP A O 1
ATOM 1529 N N . ASP A 1 208 ? 3.606 -14.687 3.457 1.00 98.44 208 ASP A N 1
ATOM 1530 C CA . ASP A 1 208 ? 2.168 -14.942 3.278 1.00 98.44 208 ASP A CA 1
ATOM 1531 C C . ASP A 1 208 ? 1.297 -13.667 3.244 1.00 98.44 208 ASP A C 1
ATOM 1533 O O . ASP A 1 208 ? 0.100 -13.693 3.555 1.00 98.44 208 ASP A O 1
ATOM 1537 N N . VAL A 1 209 ? 1.894 -12.539 2.854 1.00 98.88 209 VAL A N 1
ATOM 1538 C CA . VAL A 1 209 ? 1.198 -11.269 2.635 1.00 98.88 209 VAL A CA 1
ATOM 1539 C C . VAL A 1 209 ? 0.396 -11.337 1.335 1.00 98.88 209 VAL A C 1
ATOM 1541 O O . VAL A 1 209 ? 0.839 -11.904 0.334 1.00 98.88 209 VAL A O 1
ATOM 1544 N N . THR A 1 210 ? -0.812 -10.776 1.341 1.00 98.88 210 THR A N 1
ATOM 1545 C CA . THR A 1 210 ? -1.679 -10.729 0.156 1.00 98.88 210 THR A CA 1
ATOM 1546 C C . THR A 1 210 ? -2.143 -9.307 -0.129 1.00 98.88 210 THR A C 1
ATOM 1548 O O . THR A 1 210 ? -2.645 -8.641 0.767 1.00 98.88 210 THR A O 1
ATOM 1551 N N . MET A 1 211 ? -2.029 -8.859 -1.376 1.00 98.88 211 MET A N 1
ATOM 1552 C CA . MET A 1 211 ? -2.498 -7.549 -1.829 1.00 98.88 211 MET A CA 1
ATOM 1553 C C . MET A 1 211 ? -3.614 -7.710 -2.865 1.00 98.88 211 MET A C 1
ATOM 1555 O O . MET A 1 211 ? -3.433 -8.411 -3.859 1.00 98.88 211 MET A O 1
ATOM 1559 N N . TYR A 1 212 ? -4.750 -7.055 -2.646 1.00 98.75 212 TYR A N 1
ATOM 1560 C CA . TYR A 1 212 ? -5.863 -6.929 -3.586 1.00 98.75 212 TYR A CA 1
ATOM 1561 C C . TYR A 1 212 ? -6.006 -5.464 -3.992 1.00 98.75 212 TYR A C 1
ATOM 1563 O O . TYR A 1 212 ? -6.025 -4.593 -3.126 1.00 98.75 212 TYR A O 1
ATOM 1571 N N . GLY A 1 213 ? -6.110 -5.174 -5.290 1.00 98.69 213 GLY A N 1
ATOM 1572 C CA . GLY A 1 213 ? -6.349 -3.802 -5.745 1.00 98.69 213 GLY A CA 1
ATOM 1573 C C . GLY A 1 213 ? -5.219 -2.847 -5.343 1.00 98.69 213 GLY A C 1
ATOM 1574 O O . GLY A 1 213 ? -5.458 -1.887 -4.616 1.00 98.69 213 GLY A O 1
ATOM 1575 N N . LEU A 1 214 ? -3.981 -3.138 -5.754 1.00 98.88 214 LEU A N 1
ATOM 1576 C CA . LEU A 1 214 ? -2.807 -2.347 -5.377 1.00 98.88 214 LEU A CA 1
ATOM 1577 C C . LEU A 1 214 ? -2.402 -1.376 -6.496 1.00 98.88 214 LEU A C 1
ATOM 1579 O O . LEU A 1 214 ? -2.136 -1.804 -7.615 1.00 98.88 214 LEU A O 1
ATOM 1583 N N . ALA A 1 215 ? -2.295 -0.089 -6.182 1.00 98.94 215 ALA A N 1
ATOM 1584 C CA . ALA A 1 215 ? -1.732 0.943 -7.046 1.00 98.94 215 ALA A CA 1
ATOM 1585 C C . ALA A 1 215 ? -0.510 1.582 -6.372 1.00 98.94 215 ALA A C 1
ATOM 1587 O O . ALA A 1 215 ? -0.594 2.026 -5.224 1.00 98.94 215 ALA A O 1
ATOM 1588 N N . VAL A 1 216 ? 0.634 1.631 -7.054 1.00 98.94 216 VAL A N 1
ATOM 1589 C CA . VAL A 1 216 ? 1.861 2.253 -6.527 1.00 98.94 216 VAL A CA 1
ATOM 1590 C C . VAL A 1 216 ? 2.526 3.070 -7.616 1.00 98.94 216 VAL A C 1
ATOM 1592 O O . VAL A 1 216 ? 2.765 2.536 -8.688 1.00 98.94 216 VAL A O 1
ATOM 1595 N N . GLU A 1 217 ? 2.830 4.343 -7.373 1.00 98.81 217 GLU A N 1
ATOM 1596 C CA . GLU A 1 217 ? 3.167 5.265 -8.461 1.00 98.81 217 GLU A CA 1
ATOM 1597 C C . GLU A 1 217 ? 4.307 6.237 -8.124 1.00 98.81 217 GLU A C 1
ATOM 1599 O O . GLU A 1 217 ? 4.425 6.772 -7.017 1.00 98.81 217 GLU A O 1
ATOM 1604 N N . HIS A 1 218 ? 5.128 6.482 -9.147 1.00 98.69 218 HIS A N 1
ATOM 1605 C CA . HIS A 1 218 ? 6.101 7.566 -9.294 1.00 98.69 218 HIS A CA 1
ATOM 1606 C C . HIS A 1 218 ? 7.210 7.670 -8.245 1.00 98.69 218 HIS A C 1
ATOM 1608 O O . HIS A 1 218 ? 7.851 8.727 -8.149 1.00 98.69 218 HIS A O 1
ATOM 1614 N N . THR A 1 219 ? 7.467 6.623 -7.461 1.00 98.75 219 THR A N 1
ATOM 1615 C CA . THR A 1 219 ? 8.626 6.599 -6.562 1.00 98.75 219 THR A CA 1
ATOM 1616 C C . THR A 1 219 ? 9.934 6.521 -7.353 1.00 98.75 219 THR A C 1
ATOM 1618 O O . THR A 1 219 ? 9.956 6.218 -8.542 1.00 98.75 219 THR A O 1
ATOM 1621 N N . LEU A 1 220 ? 11.033 6.910 -6.713 1.00 98.69 220 LEU A N 1
ATOM 1622 C CA . LEU A 1 220 ? 12.317 7.200 -7.363 1.00 98.69 220 LEU A CA 1
ATOM 1623 C C . LEU A 1 220 ? 13.273 5.999 -7.401 1.00 98.69 220 LEU A C 1
ATOM 1625 O O . LEU A 1 220 ? 14.403 6.138 -7.859 1.00 98.69 220 LEU A O 1
ATOM 1629 N N . GLN A 1 221 ? 12.837 4.853 -6.886 1.00 98.75 221 GLN A N 1
ATOM 1630 C CA . GLN A 1 221 ? 13.478 3.547 -7.028 1.00 98.75 221 GLN A CA 1
ATOM 1631 C C . GLN A 1 221 ? 12.393 2.516 -7.363 1.00 98.75 221 GLN A C 1
ATOM 1633 O O . GLN A 1 221 ? 11.338 2.902 -7.859 1.00 98.75 221 GLN A O 1
ATOM 1638 N N . ASP A 1 222 ? 12.611 1.226 -7.094 1.00 98.88 222 ASP A N 1
ATOM 1639 C CA . ASP A 1 222 ? 11.577 0.211 -7.314 1.00 98.88 222 ASP A CA 1
ATOM 1640 C C . ASP A 1 222 ? 10.255 0.605 -6.636 1.00 98.88 222 ASP A C 1
ATOM 1642 O O . ASP A 1 222 ? 10.234 0.899 -5.440 1.00 98.88 222 ASP A O 1
ATOM 1646 N N . LEU A 1 223 ? 9.142 0.617 -7.372 1.00 98.94 223 LEU A N 1
ATOM 1647 C CA . LEU A 1 223 ? 7.866 1.086 -6.812 1.00 98.94 223 LEU A CA 1
ATOM 1648 C C . LEU A 1 223 ? 7.369 0.134 -5.726 1.00 98.94 223 LEU A C 1
ATOM 1650 O O . LEU A 1 223 ? 6.965 0.556 -4.639 1.00 98.94 223 LEU A O 1
ATOM 1654 N N . THR A 1 224 ? 7.435 -1.163 -6.005 1.00 98.94 224 THR A N 1
ATOM 1655 C CA . THR A 1 224 ? 7.129 -2.233 -5.057 1.00 98.94 224 THR A CA 1
ATOM 1656 C C . THR A 1 224 ? 8.306 -3.186 -4.930 1.00 98.94 224 THR A C 1
ATOM 1658 O O . THR A 1 224 ? 8.788 -3.717 -5.931 1.00 98.94 224 THR A O 1
ATOM 1661 N N . VAL A 1 225 ? 8.730 -3.438 -3.691 1.00 98.94 225 VAL A N 1
ATOM 1662 C CA . VAL A 1 225 ? 9.779 -4.403 -3.345 1.00 98.94 225 VAL A CA 1
ATOM 1663 C C . VAL A 1 225 ? 9.183 -5.496 -2.467 1.00 98.94 225 VAL A C 1
ATOM 1665 O O . VAL A 1 225 ? 8.611 -5.215 -1.417 1.00 98.94 225 VAL A O 1
ATOM 1668 N N . TRP A 1 226 ? 9.329 -6.750 -2.886 1.00 98.88 226 TRP A N 1
ATOM 1669 C CA . TRP A 1 226 ? 8.804 -7.913 -2.178 1.00 98.88 226 TRP A CA 1
ATOM 1670 C C . TRP A 1 226 ? 9.916 -8.910 -1.865 1.00 98.88 226 TRP A C 1
ATOM 1672 O O . TRP A 1 226 ? 10.513 -9.484 -2.773 1.00 98.88 226 TRP A O 1
ATOM 1682 N N . THR A 1 227 ? 10.201 -9.130 -0.586 1.00 98.50 227 THR A N 1
ATOM 1683 C CA . THR A 1 227 ? 11.252 -10.038 -0.103 1.00 98.50 227 THR A CA 1
ATOM 1684 C C . THR A 1 227 ? 10.732 -11.160 0.797 1.00 98.50 227 THR A C 1
ATOM 1686 O O . THR A 1 227 ? 11.478 -12.109 1.023 1.00 98.50 227 THR A O 1
ATOM 1689 N N . GLY A 1 228 ? 9.476 -11.092 1.250 1.00 98.00 228 GLY A N 1
ATOM 1690 C CA . GLY A 1 228 ? 8.808 -12.182 1.972 1.00 98.00 228 GLY A CA 1
ATOM 1691 C C . GLY A 1 228 ? 8.349 -13.333 1.070 1.00 98.00 228 GLY A C 1
ATOM 1692 O O . GLY A 1 228 ? 8.067 -13.146 -0.116 1.00 98.00 228 GLY A O 1
ATOM 1693 N N . GLU A 1 229 ? 8.241 -14.534 1.635 1.00 98.25 229 GLU A N 1
ATOM 1694 C CA . GLU A 1 229 ? 7.825 -15.748 0.927 1.00 98.25 229 GLU A CA 1
ATOM 1695 C C . GLU A 1 229 ? 6.305 -15.858 0.765 1.00 98.25 229 GLU A C 1
ATOM 1697 O O . GLU A 1 229 ? 5.527 -15.322 1.550 1.00 98.25 229 GLU A O 1
ATOM 1702 N N . ARG A 1 230 ? 5.864 -16.637 -0.231 1.00 98.62 230 ARG A N 1
ATOM 1703 C CA . ARG A 1 230 ? 4.44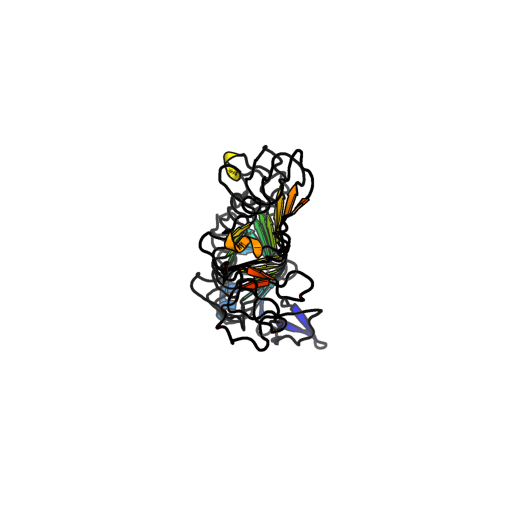8 -16.987 -0.483 1.00 98.62 230 ARG A CA 1
ATOM 1704 C C . ARG A 1 230 ? 3.537 -15.766 -0.666 1.00 98.62 230 ARG A C 1
ATOM 1706 O O . ARG A 1 230 ? 2.330 -15.841 -0.425 1.00 98.62 230 ARG A O 1
ATOM 1713 N N . GLY A 1 231 ? 4.115 -14.662 -1.133 1.00 98.81 231 GLY A N 1
ATOM 1714 C CA . GLY A 1 231 ? 3.402 -13.430 -1.429 1.00 98.81 231 GLY A CA 1
ATOM 1715 C C . GLY A 1 231 ? 2.396 -13.588 -2.563 1.00 98.81 231 GLY A C 1
ATOM 1716 O O . GLY A 1 231 ? 2.638 -14.327 -3.524 1.00 98.81 231 GLY A O 1
ATOM 1717 N N . ARG A 1 232 ? 1.256 -12.897 -2.454 1.00 98.88 232 ARG A N 1
ATOM 1718 C CA . ARG A 1 232 ? 0.218 -12.890 -3.492 1.00 98.88 232 ARG A CA 1
ATOM 1719 C C . ARG A 1 232 ? -0.257 -11.487 -3.831 1.00 98.88 232 ARG A C 1
ATOM 1721 O O . ARG A 1 232 ? -0.607 -10.729 -2.934 1.00 98.88 232 ARG A O 1
ATOM 1728 N N . THR A 1 233 ? -0.373 -11.187 -5.120 1.00 98.88 233 THR A N 1
ATOM 1729 C CA . THR A 1 233 ? -0.944 -9.919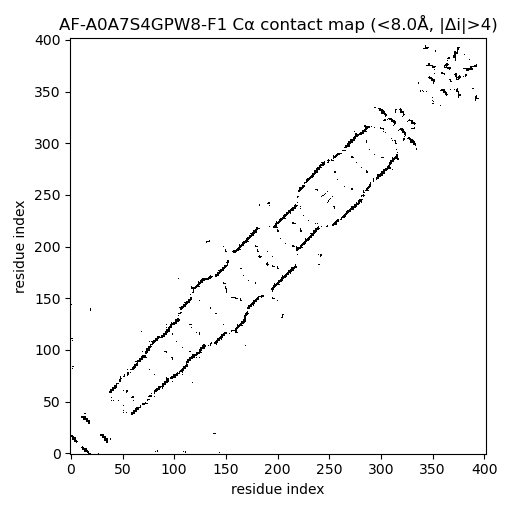 -5.601 1.00 98.88 233 THR A CA 1
ATOM 1730 C C . THR A 1 233 ? -2.063 -10.179 -6.599 1.00 98.88 233 THR A C 1
ATOM 1732 O O . THR A 1 233 ? -1.875 -10.898 -7.578 1.00 98.88 233 THR A O 1
ATOM 1735 N N . TYR A 1 234 ? -3.225 -9.574 -6.382 1.00 98.69 234 TYR A N 1
ATOM 1736 C CA . TYR A 1 234 ? -4.375 -9.633 -7.275 1.00 98.69 234 TYR A CA 1
ATOM 1737 C C . TYR A 1 234 ? -4.723 -8.220 -7.714 1.00 98.69 234 TYR A C 1
ATOM 1739 O O . TYR A 1 234 ? -5.216 -7.432 -6.910 1.00 98.69 234 TYR A O 1
ATOM 1747 N N . PHE A 1 235 ? -4.492 -7.942 -8.996 1.00 98.75 235 PHE A N 1
ATOM 1748 C CA . PHE A 1 235 ? -4.491 -6.609 -9.585 1.00 98.75 235 PHE A CA 1
ATOM 1749 C C . PHE A 1 235 ? -3.376 -5.720 -9.019 1.00 98.75 235 PHE A C 1
ATOM 1751 O O . PHE A 1 235 ? -3.326 -5.416 -7.826 1.00 98.75 235 PHE A O 1
ATOM 1758 N N . TYR A 1 236 ? -2.497 -5.278 -9.914 1.00 98.88 236 TYR A N 1
ATOM 1759 C CA . TYR A 1 236 ? -1.496 -4.263 -9.634 1.00 98.88 236 TYR A CA 1
ATOM 1760 C C . TYR A 1 236 ? -1.448 -3.248 -10.769 1.00 98.88 236 TYR A C 1
ATOM 1762 O O . TYR A 1 236 ? -1.324 -3.625 -11.936 1.00 98.88 236 TYR A O 1
ATOM 1770 N N . GLN A 1 237 ? -1.510 -1.972 -10.419 1.00 98.75 237 GLN A N 1
ATOM 1771 C CA . GLN A 1 237 ? -1.283 -0.858 -11.325 1.00 98.75 237 GLN A CA 1
ATOM 1772 C C . GLN A 1 237 ? -0.095 -0.039 -10.808 1.00 98.75 237 GLN A C 1
ATOM 1774 O O . GLN A 1 237 ? 0.153 0.048 -9.605 1.00 98.75 237 GLN A O 1
ATOM 1779 N N . SER A 1 238 ? 0.684 0.519 -11.731 1.00 98.75 238 SER A N 1
ATOM 1780 C CA . SER A 1 238 ? 1.779 1.414 -11.375 1.00 98.75 238 SER A CA 1
ATOM 1781 C C . SER A 1 238 ? 2.168 2.339 -12.504 1.00 98.75 238 SER A C 1
ATOM 1783 O O . SER A 1 238 ? 2.069 1.967 -13.666 1.00 98.75 238 SER A O 1
ATOM 1785 N N . GLU A 1 239 ? 2.725 3.493 -12.173 1.00 98.62 239 GLU A N 1
ATOM 1786 C CA . GLU A 1 239 ? 3.309 4.403 -13.151 1.00 98.62 239 GLU A CA 1
ATOM 1787 C C . GLU A 1 239 ? 4.740 4.765 -12.769 1.00 98.62 239 GLU A C 1
ATOM 1789 O O . GLU A 1 239 ? 4.988 5.299 -11.687 1.00 98.62 239 GLU A O 1
ATOM 1794 N N . LEU A 1 240 ? 5.694 4.505 -13.665 1.00 98.69 240 LEU A N 1
ATOM 1795 C CA . LEU A 1 240 ? 7.098 4.876 -13.470 1.00 98.69 240 LEU A CA 1
ATOM 1796 C C . LEU A 1 240 ? 7.250 6.407 -13.315 1.00 98.69 240 LEU A C 1
ATOM 1798 O O . LEU A 1 240 ? 6.416 7.164 -13.823 1.00 98.69 240 LEU A O 1
ATOM 1802 N N . PRO A 1 241 ? 8.285 6.909 -12.615 1.00 98.12 241 PRO A N 1
ATOM 1803 C CA . PRO A 1 241 ? 8.439 8.344 -12.391 1.00 98.12 241 PRO A CA 1
ATOM 1804 C C . PRO A 1 241 ? 8.712 9.091 -13.701 1.00 98.12 241 PRO A C 1
ATOM 1806 O O . PRO A 1 241 ? 9.569 8.713 -14.493 1.00 98.12 241 PRO A O 1
ATOM 1809 N N . TYR A 1 242 ? 8.005 10.198 -13.918 1.00 97.75 242 TYR A N 1
ATOM 1810 C CA . TYR A 1 242 ? 8.015 10.874 -15.220 1.00 97.75 242 TYR A CA 1
ATOM 1811 C C . TYR A 1 242 ? 9.272 11.699 -15.509 1.00 97.75 242 TYR A C 1
ATOM 1813 O O . TYR A 1 242 ? 9.636 11.886 -16.670 1.00 97.75 242 TYR A O 1
ATOM 1821 N N . GLY A 1 243 ? 9.889 12.248 -14.459 1.00 96.75 243 GLY A N 1
ATOM 1822 C CA . GLY A 1 243 ? 10.946 13.255 -14.581 1.00 96.75 243 GLY A CA 1
ATOM 1823 C C . GLY A 1 243 ? 12.372 12.737 -14.431 1.00 96.75 243 GLY A C 1
ATOM 1824 O O . GLY A 1 243 ? 13.296 13.540 -14.404 1.00 96.75 243 GLY A O 1
ATOM 1825 N N . VAL A 1 244 ? 12.559 11.427 -14.259 1.00 98.12 244 VAL A N 1
ATOM 1826 C CA . VAL A 1 244 ? 13.889 10.825 -14.071 1.00 98.12 244 VAL A CA 1
ATOM 1827 C C . VAL A 1 244 ? 14.665 10.759 -15.382 1.00 98.12 244 VAL A C 1
ATOM 1829 O O . VAL A 1 244 ? 14.077 10.592 -16.450 1.00 98.12 244 VAL A O 1
ATOM 1832 N N . ASP A 1 245 ? 15.989 10.862 -15.299 1.00 98.38 245 ASP A N 1
ATOM 1833 C CA . ASP A 1 245 ? 16.884 10.622 -16.432 1.00 98.38 245 ASP A CA 1
ATOM 1834 C C . ASP A 1 245 ? 17.332 9.146 -16.543 1.00 98.38 245 ASP A C 1
ATOM 1836 O O . ASP A 1 245 ? 16.961 8.278 -15.743 1.00 98.38 245 ASP A O 1
ATOM 1840 N N . GLN A 1 246 ? 18.135 8.845 -17.571 1.00 98.38 246 GLN A N 1
ATOM 1841 C CA . GLN A 1 246 ? 18.652 7.497 -17.820 1.00 98.38 246 GLN A CA 1
ATOM 1842 C C . GLN A 1 246 ? 19.494 6.964 -16.650 1.00 98.38 246 GLN A C 1
ATOM 1844 O O . GLN A 1 246 ? 19.366 5.789 -16.317 1.00 98.38 246 GLN A O 1
ATOM 1849 N N . GLN A 1 247 ? 20.311 7.805 -16.007 1.00 98.56 247 GLN A N 1
ATOM 1850 C CA . GLN A 1 247 ? 21.176 7.394 -14.900 1.00 98.56 247 GLN A CA 1
ATOM 1851 C C . GLN A 1 247 ? 20.359 7.114 -13.634 1.00 98.56 247 GLN A C 1
ATOM 1853 O O . GLN A 1 247 ? 20.636 6.167 -12.900 1.00 98.56 247 GLN A O 1
ATOM 1858 N N . GLN A 1 248 ? 19.350 7.944 -13.379 1.00 98.31 248 GLN A N 1
ATOM 1859 C CA . GLN A 1 248 ? 18.487 7.863 -12.206 1.00 98.31 248 GLN A CA 1
ATOM 1860 C C . GLN A 1 248 ? 17.560 6.645 -12.226 1.00 98.31 248 GLN A C 1
ATOM 1862 O O . GLN A 1 248 ? 17.159 6.193 -11.155 1.00 98.31 248 GLN A O 1
ATOM 1867 N N . TRP A 1 249 ? 17.218 6.120 -13.408 1.00 98.56 249 TRP A N 1
ATOM 1868 C CA . TRP A 1 249 ? 16.255 5.024 -13.542 1.00 98.56 249 TRP A CA 1
ATOM 1869 C C . TRP A 1 249 ? 16.764 3.832 -14.347 1.00 98.56 249 TRP A C 1
ATOM 1871 O O . TRP A 1 249 ? 16.896 2.735 -13.807 1.00 98.56 249 TRP A O 1
ATOM 1881 N N . GLY A 1 250 ? 17.042 4.037 -15.637 1.00 98.25 250 GLY A N 1
ATOM 1882 C CA . GLY A 1 250 ? 17.396 2.959 -16.559 1.00 98.25 250 GLY A CA 1
ATOM 1883 C C . GLY A 1 250 ? 18.687 2.246 -16.154 1.00 98.25 250 GLY A C 1
ATOM 1884 O O . GLY A 1 250 ? 18.676 1.038 -15.929 1.00 98.25 250 GLY A O 1
ATOM 1885 N N . ASP A 1 251 ? 19.776 2.999 -15.984 1.00 98.44 251 ASP A N 1
ATOM 1886 C CA . ASP A 1 251 ? 21.088 2.460 -15.595 1.00 98.44 251 ASP A CA 1
ATOM 1887 C C . ASP A 1 251 ? 21.110 1.991 -14.132 1.00 98.44 251 ASP A C 1
ATOM 1889 O O . ASP A 1 251 ? 21.892 1.110 -13.772 1.00 98.44 251 ASP A O 1
ATOM 1893 N N . ALA A 1 252 ? 20.232 2.548 -13.292 1.00 98.38 252 ALA A N 1
ATOM 1894 C CA . ALA A 1 252 ? 20.041 2.106 -11.914 1.00 98.38 252 ALA A CA 1
ATOM 1895 C C . ALA A 1 252 ? 19.292 0.762 -11.814 1.00 98.38 252 ALA A C 1
ATOM 1897 O O . ALA A 1 252 ? 19.333 0.110 -10.770 1.00 98.38 252 ALA A O 1
ATOM 1898 N N . GLY A 1 253 ? 18.636 0.324 -12.895 1.00 98.31 253 GLY A N 1
ATOM 1899 C CA . GLY A 1 253 ? 17.983 -0.980 -12.983 1.00 98.31 253 GLY A CA 1
ATOM 1900 C C . GLY A 1 253 ? 16.675 -1.093 -12.199 1.00 98.31 253 GLY A C 1
ATOM 1901 O O . GLY A 1 253 ? 16.273 -2.214 -11.873 1.00 98.31 253 GLY A O 1
ATOM 1902 N N . TYR A 1 254 ? 16.022 0.030 -11.884 1.00 98.88 254 TYR A N 1
ATOM 1903 C CA . TYR A 1 254 ? 14.750 0.043 -11.157 1.00 98.88 254 TYR A CA 1
ATOM 1904 C C . TYR A 1 254 ? 13.571 -0.417 -12.023 1.00 98.88 254 TYR A C 1
ATOM 1906 O O . TYR A 1 254 ? 13.557 -0.241 -13.244 1.00 98.88 254 TYR A O 1
ATOM 1914 N N . VAL A 1 255 ? 12.570 -1.012 -11.374 1.00 98.94 255 VAL A N 1
ATOM 1915 C CA . VAL A 1 255 ? 11.366 -1.574 -12.001 1.00 98.94 255 VAL A CA 1
ATOM 1916 C C . VAL A 1 255 ? 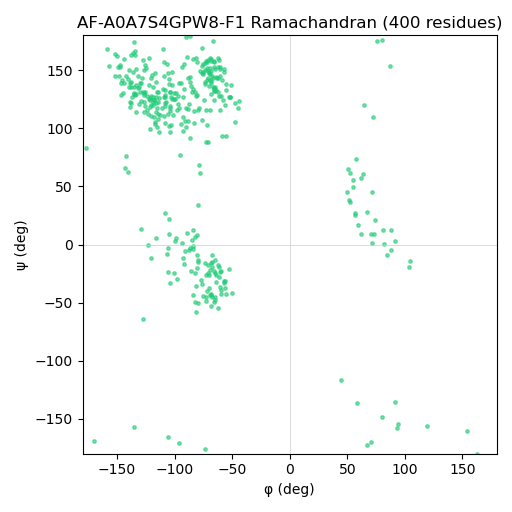10.097 -1.158 -11.247 1.00 98.94 255 VAL A C 1
ATOM 1918 O O . VAL A 1 255 ? 10.152 -0.684 -10.116 1.00 98.94 255 VAL A O 1
ATOM 1921 N N . GLY A 1 256 ? 8.921 -1.352 -11.848 1.00 98.88 256 GLY A N 1
ATOM 1922 C CA . GLY A 1 256 ? 7.653 -1.120 -11.148 1.00 98.88 256 GLY A CA 1
ATOM 1923 C C . GLY A 1 256 ? 7.420 -2.153 -10.039 1.00 98.88 256 GLY A C 1
ATOM 1924 O O . GLY A 1 256 ? 7.056 -1.816 -8.918 1.00 98.88 256 GLY A O 1
ATOM 1925 N N . TYR A 1 257 ? 7.707 -3.425 -10.322 1.00 98.94 257 TYR A N 1
ATOM 1926 C CA . TYR A 1 257 ? 7.452 -4.522 -9.389 1.00 98.94 257 TYR A CA 1
ATOM 1927 C C . TYR A 1 257 ? 8.662 -5.451 -9.278 1.00 98.94 257 TYR A C 1
ATOM 1929 O O . TYR A 1 257 ? 9.003 -6.147 -10.240 1.00 98.94 257 TYR A O 1
ATOM 1937 N N . ARG A 1 258 ? 9.302 -5.492 -8.105 1.00 98.88 258 ARG A N 1
ATOM 1938 C CA . ARG A 1 258 ? 10.446 -6.366 -7.828 1.00 98.88 258 ARG A CA 1
ATOM 1939 C C . ARG A 1 258 ? 10.112 -7.432 -6.793 1.00 98.88 258 ARG A C 1
ATOM 1941 O O . ARG A 1 258 ? 9.752 -7.115 -5.664 1.00 98.88 258 ARG A O 1
ATOM 1948 N N . VAL A 1 259 ? 10.353 -8.689 -7.152 1.00 98.94 259 VAL A N 1
ATOM 1949 C CA . VAL A 1 259 ? 10.481 -9.804 -6.206 1.00 98.94 259 VAL A CA 1
ATOM 1950 C C . VAL A 1 259 ? 11.966 -10.075 -5.971 1.00 98.94 259 VAL A C 1
ATOM 1952 O O . VAL A 1 259 ? 12.748 -10.165 -6.919 1.00 98.94 259 VAL A O 1
ATOM 1955 N N . GLY A 1 260 ? 12.361 -10.170 -4.704 1.00 97.81 260 GLY A N 1
ATOM 1956 C CA . GLY A 1 260 ? 13.741 -10.355 -4.277 1.00 97.81 260 GLY A CA 1
ATOM 1957 C C . GLY A 1 260 ? 14.359 -11.654 -4.809 1.00 97.81 260 GLY A C 1
ATOM 1958 O O . GLY A 1 260 ? 13.658 -12.646 -5.006 1.00 97.81 260 GLY A O 1
ATOM 1959 N N . PRO A 1 261 ? 15.688 -11.691 -5.013 1.00 94.44 261 PRO A N 1
ATOM 1960 C CA . PRO A 1 261 ? 16.362 -12.798 -5.697 1.00 94.44 261 PRO A CA 1
ATOM 1961 C C . PRO A 1 261 ? 16.337 -14.125 -4.924 1.00 94.44 261 PRO A C 1
ATOM 1963 O O . PRO A 1 261 ? 16.555 -15.177 -5.518 1.00 94.44 261 PRO A O 1
ATOM 1966 N N . ILE A 1 262 ? 16.100 -14.078 -3.609 1.00 92.94 262 ILE A N 1
ATOM 1967 C CA . ILE A 1 262 ? 16.075 -15.260 -2.738 1.00 92.94 262 ILE A CA 1
ATOM 1968 C C . ILE A 1 262 ? 14.677 -15.865 -2.570 1.00 92.94 262 ILE A C 1
ATOM 1970 O O . ILE A 1 262 ? 14.584 -16.976 -2.054 1.00 92.94 262 ILE A O 1
ATOM 1974 N N . VAL A 1 263 ? 13.624 -15.165 -3.010 1.00 97.62 263 VAL A N 1
ATOM 1975 C CA . VAL A 1 263 ? 12.235 -15.611 -2.842 1.00 97.62 263 VAL A CA 1
ATOM 1976 C C . VAL A 1 263 ? 11.997 -16.885 -3.649 1.00 97.62 263 VAL A C 1
ATOM 1978 O O . VAL A 1 263 ? 12.357 -16.945 -4.826 1.00 97.62 263 VAL A O 1
ATOM 1981 N N . GLN A 1 264 ? 11.391 -17.892 -3.023 1.00 96.44 264 GLN A N 1
ATOM 1982 C CA . GLN A 1 264 ? 11.110 -19.197 -3.634 1.00 96.44 264 GLN A CA 1
ATOM 1983 C C . GLN A 1 264 ? 9.661 -19.346 -4.099 1.00 96.44 264 GLN A C 1
ATOM 1985 O O . GLN A 1 264 ? 9.364 -20.161 -4.975 1.00 96.44 264 GLN A O 1
ATOM 1990 N N . SER A 1 265 ? 8.737 -18.589 -3.507 1.00 96.31 265 SER A N 1
ATOM 1991 C CA . SER A 1 265 ? 7.322 -18.624 -3.864 1.00 96.31 265 SER A CA 1
ATOM 1992 C C . SER A 1 265 ? 6.735 -17.221 -3.909 1.00 96.31 265 SER A C 1
ATOM 1994 O O . SER A 1 265 ? 6.681 -16.531 -2.898 1.00 96.31 265 SER A O 1
ATOM 1996 N N . HIS A 1 266 ? 6.194 -16.840 -5.061 1.00 98.62 266 HIS A N 1
ATOM 1997 C CA . HIS A 1 266 ? 5.427 -15.611 -5.250 1.00 98.62 266 HIS A CA 1
ATOM 1998 C C . HIS A 1 266 ? 4.418 -15.822 -6.372 1.00 98.62 266 HIS A C 1
ATOM 2000 O O . HIS A 1 266 ? 4.718 -16.522 -7.339 1.00 98.62 266 HIS A O 1
ATOM 2006 N N . GLU A 1 267 ? 3.241 -15.214 -6.272 1.00 98.44 267 GLU A N 1
ATOM 2007 C CA . GLU A 1 267 ? 2.219 -15.306 -7.311 1.00 98.44 267 GLU A CA 1
ATOM 2008 C C . GLU A 1 267 ? 1.522 -13.961 -7.522 1.00 98.44 267 GLU A C 1
ATOM 2010 O O . GLU A 1 267 ? 1.162 -13.276 -6.567 1.00 98.44 267 GLU A O 1
ATOM 2015 N N . ALA A 1 268 ? 1.321 -13.555 -8.775 1.00 98.56 268 ALA A N 1
ATOM 2016 C CA . ALA A 1 268 ? 0.708 -12.265 -9.065 1.00 98.56 268 ALA A CA 1
ATOM 2017 C C . ALA A 1 268 ? -0.195 -12.308 -10.299 1.00 98.56 268 ALA A C 1
ATOM 2019 O O . ALA A 1 268 ? 0.149 -12.908 -11.313 1.00 98.56 268 ALA A O 1
ATOM 2020 N N . TYR A 1 269 ? -1.342 -11.641 -10.227 1.00 98.31 269 TYR A N 1
ATOM 2021 C CA . TYR A 1 269 ? -2.373 -11.628 -11.260 1.00 98.31 269 TYR A CA 1
ATOM 2022 C C . TYR A 1 269 ? -2.636 -10.200 -11.730 1.00 98.31 269 TYR A C 1
ATOM 2024 O O . TYR A 1 269 ? -2.996 -9.348 -10.922 1.00 98.31 269 TYR A O 1
ATOM 2032 N N . GLY A 1 270 ? -2.508 -9.950 -13.034 1.00 97.56 270 GLY A N 1
ATOM 2033 C CA . GLY A 1 270 ? -2.775 -8.644 -13.638 1.00 97.56 270 GLY A CA 1
ATOM 2034 C C . GLY A 1 270 ? -1.826 -7.567 -13.122 1.00 97.56 270 GLY A C 1
ATOM 2035 O O . GLY A 1 270 ? -2.274 -6.611 -12.496 1.00 97.56 270 GLY A O 1
ATOM 2036 N N . VAL A 1 271 ? -0.522 -7.749 -13.352 1.00 98.69 271 VAL A N 1
ATOM 2037 C CA . VAL A 1 271 ? 0.521 -6.795 -12.942 1.00 98.69 271 VAL A CA 1
ATOM 2038 C C . VAL A 1 271 ? 0.832 -5.847 -14.090 1.00 98.69 271 VAL A C 1
ATOM 2040 O O . VAL A 1 271 ? 1.496 -6.241 -15.048 1.00 98.69 271 VAL A O 1
ATOM 2043 N N . GLY A 1 272 ? 0.335 -4.615 -13.995 1.00 98.62 272 GLY A N 1
ATOM 2044 C CA . GLY A 1 272 ? 0.537 -3.564 -14.984 1.00 98.62 272 GLY A CA 1
ATOM 2045 C C . GLY A 1 272 ? 1.581 -2.536 -14.562 1.00 98.62 272 GLY A C 1
ATOM 2046 O O . GLY A 1 272 ? 1.455 -1.907 -13.512 1.00 98.62 272 GLY A O 1
ATOM 2047 N N . VAL A 1 273 ? 2.587 -2.340 -15.417 1.00 98.81 273 VAL A N 1
ATOM 2048 C CA . VAL A 1 273 ? 3.634 -1.325 -15.238 1.00 98.81 273 VAL A CA 1
ATOM 2049 C C . VAL A 1 273 ? 3.601 -0.324 -16.383 1.00 98.81 273 VAL A C 1
ATOM 2051 O O . VAL A 1 273 ? 3.925 -0.635 -17.530 1.00 98.81 273 VAL A O 1
ATOM 2054 N N . TYR A 1 274 ? 3.174 0.889 -16.076 1.00 98.56 274 TYR A N 1
ATOM 2055 C CA . TYR A 1 274 ? 2.908 1.930 -17.050 1.00 98.56 274 TYR A CA 1
ATOM 2056 C C . TYR A 1 274 ? 4.063 2.923 -17.045 1.00 98.56 274 TYR A C 1
ATOM 2058 O O . TYR A 1 274 ? 4.690 3.159 -16.012 1.00 98.56 274 TYR A O 1
ATOM 2066 N N . HIS A 1 275 ? 4.359 3.522 -18.194 1.00 98.31 275 HIS A N 1
ATOM 2067 C CA . HIS A 1 275 ? 5.398 4.539 -18.279 1.00 98.31 275 HIS A CA 1
ATOM 2068 C C . HIS A 1 275 ? 4.991 5.726 -19.145 1.00 98.31 275 HIS A C 1
ATOM 2070 O O . HIS A 1 275 ? 4.357 5.584 -20.196 1.00 98.31 275 HIS A O 1
ATOM 2076 N N . TYR A 1 276 ? 5.385 6.898 -18.651 1.00 97.19 276 TYR A N 1
ATOM 2077 C CA . TYR A 1 276 ? 5.301 8.198 -19.299 1.00 97.19 276 TYR A CA 1
ATOM 2078 C C . TYR A 1 276 ? 6.558 8.996 -18.934 1.00 97.19 276 TYR A C 1
ATOM 2080 O O . TYR A 1 276 ? 6.535 9.867 -18.066 1.00 97.19 276 TYR A O 1
ATOM 2088 N N . PHE A 1 277 ? 7.694 8.680 -19.560 1.00 97.31 277 PHE A N 1
ATOM 2089 C CA . PHE A 1 277 ? 8.921 9.446 -19.337 1.00 97.31 277 PHE A CA 1
ATOM 2090 C C . PHE A 1 277 ? 8.804 10.806 -20.032 1.00 97.31 277 PHE A C 1
ATOM 2092 O O . PHE A 1 277 ? 9.124 10.968 -21.211 1.00 97.31 277 PHE A O 1
ATOM 2099 N N . ARG A 1 278 ? 8.243 11.772 -19.304 1.00 97.06 278 ARG A N 1
ATOM 2100 C CA . ARG A 1 278 ? 7.884 13.102 -19.799 1.00 97.06 278 ARG A CA 1
ATOM 2101 C C . ARG A 1 278 ? 9.115 13.945 -20.119 1.00 97.06 278 ARG A C 1
ATOM 2103 O O . ARG A 1 278 ? 9.126 14.611 -21.150 1.00 97.06 278 ARG A O 1
ATOM 2110 N N . ASP A 1 279 ? 10.122 13.920 -19.243 1.00 96.62 279 ASP A N 1
ATOM 2111 C CA . ASP A 1 279 ? 11.205 14.916 -19.272 1.00 96.62 279 ASP A CA 1
ATOM 2112 C C . ASP A 1 279 ? 12.466 14.416 -19.996 1.00 96.62 279 ASP A C 1
ATOM 2114 O O . ASP A 1 279 ? 13.185 15.204 -20.615 1.00 96.62 279 ASP A O 1
ATOM 2118 N N . HIS A 1 280 ? 12.727 13.104 -19.970 1.00 97.38 280 HIS A N 1
ATOM 2119 C CA . HIS A 1 280 ? 13.922 12.493 -20.555 1.00 97.38 280 HIS A CA 1
ATOM 2120 C C . HIS A 1 280 ? 13.603 11.175 -21.270 1.00 97.38 280 HIS A C 1
ATOM 2122 O O . HIS A 1 280 ? 12.706 10.436 -20.879 1.00 97.38 280 HIS A O 1
ATOM 2128 N N . ASN A 1 281 ? 14.378 10.835 -22.303 1.00 97.12 281 ASN A N 1
ATOM 2129 C CA . ASN A 1 281 ? 14.303 9.508 -22.912 1.00 97.12 281 ASN A CA 1
ATOM 2130 C C . ASN A 1 281 ? 15.020 8.491 -22.021 1.00 97.12 281 ASN A C 1
ATOM 2132 O O . ASN A 1 281 ? 16.249 8.462 -21.988 1.00 97.12 281 ASN A O 1
ATOM 2136 N N . VAL A 1 282 ? 14.246 7.645 -21.346 1.00 98.25 282 VAL A N 1
ATOM 2137 C CA . VAL A 1 282 ? 14.757 6.569 -20.489 1.00 98.25 282 VAL A CA 1
ATOM 2138 C C . VAL A 1 282 ? 14.508 5.222 -21.148 1.00 98.25 282 VAL A C 1
ATOM 2140 O O . VAL A 1 282 ? 13.406 4.940 -21.611 1.00 98.25 282 VAL A O 1
ATOM 2143 N N . THR A 1 283 ? 15.525 4.372 -21.182 1.00 98.38 283 THR A N 1
ATOM 2144 C CA . THR A 1 283 ? 15.370 2.957 -21.510 1.00 98.38 283 THR A CA 1
ATOM 2145 C C . THR A 1 283 ? 15.441 2.141 -20.230 1.00 98.38 283 THR A C 1
ATOM 2147 O O . THR A 1 283 ? 16.524 1.922 -19.689 1.00 98.38 283 THR A O 1
ATOM 2150 N N . ALA A 1 284 ? 14.281 1.696 -19.756 1.00 98.44 284 ALA A N 1
ATOM 2151 C CA . ALA A 1 284 ? 14.171 0.726 -18.680 1.00 98.44 284 ALA A CA 1
ATOM 2152 C C . ALA A 1 284 ? 14.261 -0.691 -19.258 1.00 98.44 284 ALA A C 1
ATOM 2154 O O . ALA A 1 284 ? 13.641 -1.007 -20.278 1.00 98.44 284 ALA A O 1
ATOM 2155 N N . GLU A 1 285 ? 15.029 -1.554 -18.600 1.00 98.31 285 GLU A N 1
ATOM 2156 C CA . GLU A 1 285 ? 15.230 -2.919 -19.082 1.00 98.31 285 GLU A CA 1
ATOM 2157 C C . GLU A 1 285 ? 13.946 -3.749 -18.989 1.00 98.31 285 GLU A C 1
ATOM 2159 O O . GLU A 1 285 ? 13.569 -4.427 -19.940 1.00 98.31 285 GLU A O 1
ATOM 2164 N N . SER A 1 286 ? 13.222 -3.640 -17.876 1.00 98.56 286 SER A N 1
ATOM 2165 C CA . SER A 1 286 ? 11.984 -4.380 -17.653 1.00 98.56 286 SER A CA 1
ATOM 2166 C C . SER A 1 286 ? 11.000 -3.588 -16.800 1.00 98.56 286 SER A C 1
ATOM 2168 O O . SER A 1 286 ? 11.404 -2.754 -15.992 1.00 98.56 286 SER A O 1
ATOM 2170 N N . GLY A 1 287 ? 9.704 -3.865 -16.948 1.00 98.69 287 GLY A N 1
ATOM 2171 C CA . GLY A 1 287 ? 8.684 -3.378 -16.018 1.00 98.69 287 GLY A CA 1
ATOM 2172 C C . GLY A 1 287 ? 8.669 -4.151 -14.697 1.00 98.69 287 GLY A C 1
ATOM 2173 O O . GLY A 1 287 ? 8.416 -3.571 -13.642 1.00 98.69 287 GLY A O 1
ATOM 2174 N N . ILE A 1 288 ? 8.959 -5.454 -14.748 1.00 98.88 288 ILE A N 1
ATOM 2175 C CA . ILE A 1 288 ? 8.890 -6.383 -13.612 1.00 98.88 288 ILE A CA 1
ATOM 2176 C C . ILE A 1 288 ? 10.208 -7.159 -13.512 1.00 98.88 288 ILE A C 1
ATOM 2178 O O . ILE A 1 288 ? 10.743 -7.612 -14.527 1.00 98.88 288 ILE A O 1
ATOM 2182 N N . ALA A 1 289 ? 10.719 -7.356 -12.299 1.00 98.81 289 ALA A N 1
ATOM 2183 C CA . ALA A 1 289 ? 11.883 -8.202 -12.040 1.00 98.81 289 ALA A CA 1
ATOM 2184 C C . ALA A 1 289 ? 11.570 -9.250 -10.968 1.00 98.81 289 ALA A C 1
ATOM 2186 O O . ALA A 1 289 ? 11.070 -8.922 -9.894 1.00 98.81 289 ALA A O 1
ATOM 2187 N N . CYS A 1 290 ? 11.885 -10.513 -11.241 1.00 98.62 290 CYS A N 1
ATOM 2188 C CA . CYS A 1 290 ? 11.736 -11.615 -10.290 1.00 98.62 290 CYS A CA 1
ATOM 2189 C C . CYS A 1 290 ? 12.755 -12.732 -10.582 1.00 98.62 290 CYS A C 1
ATOM 2191 O O . CYS A 1 290 ? 13.318 -12.771 -11.676 1.00 98.62 290 CYS A O 1
ATOM 2193 N N . PRO A 1 291 ? 13.002 -13.665 -9.649 1.00 97.38 291 PRO A N 1
ATOM 2194 C CA . PRO A 1 291 ? 13.677 -14.922 -9.965 1.00 97.38 291 PRO A CA 1
ATOM 2195 C C . PRO A 1 291 ? 13.041 -15.643 -11.165 1.00 97.38 291 PRO A C 1
ATOM 2197 O O . PRO A 1 291 ? 11.821 -15.766 -11.240 1.00 97.38 291 PRO A O 1
ATOM 2200 N N . ASP A 1 292 ? 13.852 -16.188 -12.077 1.00 93.06 292 ASP A N 1
ATOM 2201 C CA . ASP A 1 292 ? 13.353 -16.805 -13.322 1.00 93.06 292 ASP A CA 1
ATOM 2202 C C . ASP A 1 292 ? 12.342 -17.938 -13.085 1.00 93.06 292 ASP A C 1
ATOM 2204 O O . ASP A 1 292 ? 11.393 -18.112 -13.850 1.00 93.06 292 ASP A O 1
ATOM 2208 N N . HIS A 1 293 ? 12.502 -18.688 -11.991 1.00 87.69 293 HIS A N 1
ATOM 2209 C CA . HIS A 1 293 ? 11.583 -19.764 -11.621 1.00 87.69 293 HIS A CA 1
ATOM 2210 C C . HIS A 1 293 ? 10.187 -19.261 -11.200 1.00 87.69 293 HIS A C 1
ATOM 2212 O O . HIS A 1 293 ? 9.247 -20.056 -11.174 1.00 87.69 293 HIS A O 1
ATOM 2218 N N . LEU A 1 294 ? 10.038 -17.963 -10.900 1.00 95.50 294 LEU A N 1
ATOM 2219 C CA . LEU A 1 294 ? 8.770 -17.329 -10.531 1.00 95.50 294 LEU A CA 1
ATOM 2220 C C . LEU A 1 294 ? 8.015 -16.737 -11.724 1.00 95.50 294 LEU A C 1
ATOM 2222 O O . LEU A 1 294 ? 6.809 -16.524 -11.622 1.00 95.50 294 LEU A O 1
ATOM 2226 N N . VAL A 1 295 ? 8.669 -16.532 -12.871 1.00 95.56 295 VAL A N 1
ATOM 2227 C CA . VAL A 1 295 ? 8.034 -15.974 -14.080 1.00 95.56 295 VAL A CA 1
ATOM 2228 C C . VAL A 1 295 ? 6.716 -16.683 -14.458 1.00 95.56 295 VAL A C 1
ATOM 2230 O O . VAL A 1 295 ? 5.748 -15.986 -14.766 1.00 95.56 295 VAL A O 1
ATOM 2233 N N . PRO A 1 296 ? 6.588 -18.029 -14.395 1.00 92.12 296 PRO A N 1
ATOM 2234 C CA . PRO A 1 296 ? 5.328 -18.718 -14.711 1.00 92.12 296 PRO A CA 1
ATOM 2235 C C . PRO A 1 296 ? 4.147 -18.418 -13.767 1.00 92.12 296 PRO A C 1
ATOM 2237 O O . PRO A 1 296 ? 3.011 -18.767 -14.100 1.00 92.12 296 PRO A O 1
ATOM 2240 N N . TYR A 1 297 ? 4.404 -17.800 -12.610 1.00 95.69 297 TYR A N 1
ATOM 2241 C CA . TYR A 1 297 ? 3.413 -17.439 -11.587 1.00 95.69 297 TYR A CA 1
ATOM 2242 C C . TYR A 1 297 ? 2.975 -15.968 -11.665 1.00 95.69 297 TYR A C 1
ATOM 2244 O O . TYR A 1 297 ? 2.193 -15.504 -10.835 1.00 95.69 297 TYR A O 1
ATOM 2252 N N . PHE A 1 298 ? 3.441 -15.240 -12.682 1.00 97.12 298 PHE A N 1
ATOM 2253 C CA . PHE A 1 298 ? 2.863 -13.965 -13.088 1.00 97.12 298 PHE A CA 1
ATOM 2254 C C . PHE A 1 298 ? 1.820 -14.215 -14.180 1.00 97.12 298 PHE A C 1
ATOM 2256 O O . PHE A 1 298 ? 2.135 -14.573 -15.316 1.00 97.12 298 PHE A O 1
ATOM 2263 N N . HIS A 1 299 ? 0.551 -14.027 -13.833 1.00 95.88 299 HIS A N 1
ATOM 2264 C CA . HIS A 1 299 ? -0.594 -14.244 -14.711 1.00 95.88 299 HIS A CA 1
ATOM 2265 C C . HIS A 1 299 ? -1.008 -12.915 -15.339 1.00 95.88 299 HIS A C 1
ATOM 2267 O O . HIS A 1 299 ? -1.414 -11.992 -14.636 1.00 95.88 299 HIS A O 1
ATOM 2273 N N . SER A 1 300 ? -0.917 -12.815 -16.665 1.00 95.75 300 SER A N 1
ATOM 2274 C CA . SER A 1 300 ? -1.188 -11.580 -17.417 1.00 95.75 300 SER A CA 1
ATOM 2275 C C . SER A 1 300 ? -0.370 -10.350 -16.964 1.00 95.75 300 SER A C 1
ATOM 2277 O O . SER A 1 300 ? -0.961 -9.292 -16.738 1.00 95.75 300 SER A O 1
ATOM 2279 N N . PRO A 1 301 ? 0.969 -10.441 -16.818 1.00 98.06 301 PRO A N 1
ATOM 2280 C CA . PRO A 1 301 ? 1.805 -9.258 -16.651 1.00 98.06 301 PRO A CA 1
ATOM 2281 C C . PRO A 1 301 ? 1.819 -8.425 -17.938 1.00 98.06 301 PRO A C 1
ATOM 2283 O O . PRO A 1 301 ? 1.804 -8.967 -19.053 1.00 98.06 301 PRO A O 1
ATOM 2286 N N . LEU A 1 302 ? 1.872 -7.105 -17.788 1.00 98.00 302 LEU A N 1
ATOM 2287 C CA . LEU A 1 302 ? 1.886 -6.168 -18.903 1.00 98.00 302 LEU A CA 1
ATOM 2288 C C . LEU A 1 302 ? 2.705 -4.914 -18.602 1.00 98.00 302 LEU A C 1
ATOM 2290 O O . LEU A 1 302 ? 2.799 -4.469 -17.458 1.00 98.00 302 LEU A O 1
ATOM 2294 N N . THR A 1 303 ? 3.240 -4.311 -19.660 1.00 98.50 303 THR A N 1
ATOM 2295 C CA . THR A 1 303 ? 3.724 -2.931 -19.631 1.00 98.50 303 THR A CA 1
ATOM 2296 C C . THR A 1 303 ? 2.919 -2.072 -20.589 1.00 98.50 303 THR A C 1
ATOM 2298 O O . THR A 1 303 ? 2.443 -2.542 -21.627 1.00 98.50 303 THR A O 1
ATOM 2301 N N . VAL A 1 304 ? 2.739 -0.802 -20.241 1.00 98.00 304 VAL A N 1
ATOM 2302 C CA . VAL A 1 304 ? 1.901 0.119 -21.012 1.00 98.00 304 VAL A CA 1
ATOM 2303 C C . VAL A 1 304 ? 2.659 1.408 -21.266 1.00 98.00 304 VAL A C 1
ATOM 2305 O O . VAL A 1 304 ? 3.048 2.103 -20.334 1.00 98.00 304 VAL A O 1
ATOM 2308 N N . PHE A 1 305 ? 2.843 1.740 -22.540 1.00 98.00 305 PHE A N 1
ATOM 2309 C CA . PHE A 1 305 ? 3.301 3.066 -22.924 1.00 98.00 305 PHE A CA 1
ATOM 2310 C C . PHE A 1 305 ? 2.106 4.012 -22.978 1.00 98.00 305 PHE A C 1
ATOM 2312 O O . PHE A 1 305 ? 1.214 3.830 -23.811 1.00 98.00 305 PHE A O 1
ATOM 2319 N N . LEU A 1 306 ? 2.095 5.002 -22.089 1.00 96.12 306 LEU A N 1
ATOM 2320 C CA . LEU A 1 306 ? 1.041 6.009 -22.038 1.00 96.12 306 LEU A CA 1
ATOM 2321 C C . LEU A 1 306 ? 1.292 7.103 -23.076 1.00 96.12 306 LEU A C 1
ATOM 2323 O O . LEU A 1 306 ? 0.445 7.364 -23.929 1.00 96.12 306 LEU A O 1
ATOM 2327 N N . ASN A 1 307 ? 2.453 7.753 -22.985 1.00 94.19 307 ASN A N 1
ATOM 2328 C CA . ASN A 1 307 ? 2.875 8.853 -23.848 1.00 94.19 307 ASN A CA 1
ATOM 2329 C C . ASN A 1 307 ? 4.361 9.181 -23.590 1.00 94.19 307 ASN A C 1
ATOM 2331 O O . ASN A 1 307 ? 5.036 8.476 -22.842 1.00 94.19 307 ASN A O 1
ATOM 2335 N N . GLY A 1 308 ? 4.851 10.298 -24.131 1.00 92.75 308 GLY A N 1
ATOM 2336 C CA . GLY A 1 308 ? 6.160 10.869 -23.814 1.00 92.75 308 GLY A CA 1
ATOM 2337 C C . GLY A 1 308 ? 7.306 10.181 -24.544 1.00 92.75 308 GLY A C 1
ATOM 2338 O O . GLY A 1 308 ? 7.161 9.741 -25.686 1.00 92.75 308 GLY A O 1
ATOM 2339 N N . GLY A 1 309 ? 8.464 10.155 -23.894 1.00 92.88 309 GLY A N 1
ATOM 2340 C CA . GLY A 1 309 ? 9.662 9.494 -24.383 1.00 92.88 309 GLY A CA 1
ATOM 2341 C C . GLY A 1 309 ? 9.851 8.091 -23.813 1.00 92.88 309 GLY A C 1
ATOM 2342 O O . GLY A 1 309 ? 9.000 7.535 -23.121 1.00 92.88 309 GLY A O 1
ATOM 2343 N N . GLY A 1 310 ? 11.032 7.541 -24.084 1.00 95.88 310 GLY A N 1
ATOM 2344 C CA . GLY A 1 310 ? 11.514 6.320 -23.448 1.00 95.88 310 GLY A CA 1
ATOM 2345 C C . GLY A 1 310 ? 10.891 5.005 -23.928 1.00 95.88 310 GLY A C 1
ATOM 2346 O O . GLY A 1 310 ? 10.018 4.943 -24.800 1.00 95.88 310 GLY A O 1
ATOM 2347 N N . VAL A 1 311 ? 11.441 3.921 -23.386 1.00 97.25 311 VAL A N 1
ATOM 2348 C CA . VAL A 1 311 ? 11.133 2.531 -23.726 1.00 97.25 311 VAL A CA 1
ATOM 2349 C C . VAL A 1 311 ? 11.259 1.674 -22.472 1.00 97.25 311 VAL A C 1
ATOM 2351 O O . VAL A 1 311 ? 12.224 1.794 -21.723 1.00 97.25 311 VAL A O 1
ATOM 2354 N N . VAL A 1 312 ? 10.329 0.743 -22.300 1.00 98.44 312 VAL A N 1
ATOM 2355 C CA . VAL A 1 312 ? 10.497 -0.428 -21.438 1.00 98.44 312 VAL A CA 1
ATOM 2356 C C . VAL A 1 312 ? 10.741 -1.625 -22.358 1.00 98.44 312 VAL A C 1
ATOM 2358 O O . VAL A 1 312 ? 9.870 -1.946 -23.175 1.00 98.44 312 VAL A O 1
ATOM 2361 N N . ARG A 1 313 ? 11.934 -2.238 -22.307 1.00 97.75 313 ARG A N 1
ATOM 2362 C CA . ARG A 1 313 ? 12.335 -3.283 -23.275 1.00 97.75 313 ARG A CA 1
ATOM 2363 C C . ARG A 1 313 ? 11.567 -4.587 -23.089 1.00 97.75 313 ARG A C 1
ATOM 2365 O O . ARG A 1 313 ? 11.205 -5.210 -24.087 1.00 97.75 313 ARG A O 1
ATOM 2372 N N . HIS A 1 314 ? 11.284 -4.952 -21.843 1.00 98.19 314 HIS A N 1
ATOM 2373 C CA . HIS A 1 314 ? 10.636 -6.209 -21.491 1.00 98.19 314 HIS A CA 1
ATOM 2374 C C . HIS A 1 314 ? 9.504 -6.015 -20.485 1.00 98.19 314 HIS A C 1
ATOM 2376 O O . HIS A 1 314 ? 9.504 -5.099 -19.667 1.00 98.19 314 HIS A O 1
ATOM 2382 N N . VAL A 1 315 ? 8.512 -6.901 -20.545 1.00 98.56 315 VAL A N 1
ATOM 2383 C CA . VAL A 1 315 ? 7.407 -6.900 -19.582 1.00 98.56 315 VAL A CA 1
ATOM 2384 C C . VAL A 1 315 ? 7.898 -7.403 -18.228 1.00 98.56 315 VAL A C 1
ATOM 2386 O O . VAL A 1 315 ? 7.636 -6.786 -17.198 1.00 98.56 315 VAL A O 1
ATOM 2389 N N . ILE A 1 316 ? 8.606 -8.532 -18.244 1.00 98.50 316 ILE A N 1
ATOM 2390 C CA . ILE A 1 316 ? 9.104 -9.223 -17.058 1.00 98.50 316 ILE A CA 1
ATOM 2391 C C . ILE A 1 316 ? 10.461 -9.851 -17.361 1.00 98.50 316 ILE A C 1
ATOM 2393 O O . ILE A 1 316 ? 10.607 -10.548 -18.363 1.00 98.50 316 ILE A O 1
ATOM 2397 N N . ASN A 1 317 ? 11.448 -9.622 -16.495 1.00 97.81 317 ASN A N 1
ATOM 2398 C CA . ASN A 1 317 ? 12.847 -9.990 -16.722 1.00 97.81 317 ASN A CA 1
ATOM 2399 C C . ASN A 1 317 ? 13.288 -9.624 -18.154 1.00 97.81 317 ASN A C 1
ATOM 2401 O O . ASN A 1 317 ? 13.279 -8.458 -18.517 1.00 97.81 317 ASN A O 1
ATOM 2405 N N . GLN A 1 318 ? 13.635 -10.622 -18.969 1.00 96.62 318 GLN A N 1
ATOM 2406 C CA . GLN A 1 318 ? 14.058 -10.466 -20.365 1.00 96.62 318 GLN A CA 1
ATOM 2407 C C . GLN A 1 318 ? 12.995 -10.964 -21.360 1.00 96.62 318 GLN A C 1
ATOM 2409 O O . GLN A 1 318 ? 13.297 -11.453 -22.449 1.00 96.62 318 GLN A O 1
ATOM 2414 N N . LEU A 1 319 ? 11.723 -10.924 -20.953 1.00 95.50 319 LEU A N 1
ATOM 2415 C CA . LEU A 1 319 ? 10.598 -11.551 -21.640 1.00 95.50 319 LEU A CA 1
ATOM 2416 C C . LEU A 1 319 ? 9.466 -10.553 -21.905 1.00 95.50 319 LEU A C 1
ATOM 2418 O O . LEU A 1 319 ? 9.225 -9.606 -21.158 1.00 95.50 319 LEU A O 1
ATOM 2422 N N . GLY A 1 320 ? 8.725 -10.801 -22.985 1.00 94.56 320 GLY A N 1
ATOM 2423 C CA . GLY A 1 320 ? 7.721 -9.872 -23.502 1.00 94.56 320 GLY A CA 1
ATOM 2424 C C . GLY A 1 320 ? 8.326 -8.847 -24.462 1.00 94.56 320 GLY A C 1
ATOM 2425 O O . GLY A 1 320 ? 9.522 -8.557 -24.418 1.00 94.56 320 GLY A O 1
ATOM 2426 N N . LYS A 1 321 ? 7.491 -8.348 -25.379 1.00 94.81 321 LYS A N 1
ATOM 2427 C CA . LYS A 1 321 ? 7.889 -7.312 -26.342 1.00 94.81 321 LYS A CA 1
ATOM 2428 C C . LYS A 1 321 ? 8.007 -5.966 -25.639 1.00 94.81 321 LYS A C 1
ATOM 2430 O O . LYS A 1 321 ? 7.315 -5.744 -24.647 1.00 94.81 321 LYS A O 1
ATOM 2435 N N . SER A 1 322 ? 8.805 -5.073 -26.211 1.00 96.25 322 SER A N 1
ATOM 2436 C CA . SER A 1 322 ? 8.959 -3.712 -25.716 1.00 96.25 322 SER A CA 1
ATOM 2437 C C . SER A 1 322 ? 7.681 -2.881 -25.849 1.00 96.25 322 SER A C 1
ATOM 2439 O O . SER A 1 322 ? 6.820 -3.148 -26.690 1.00 96.25 322 SER A O 1
ATOM 2441 N N . SER A 1 323 ? 7.591 -1.841 -25.021 1.00 97.00 323 SER A N 1
ATOM 2442 C CA . SER A 1 323 ? 6.609 -0.757 -25.138 1.00 97.00 323 SER A CA 1
ATOM 2443 C C . SER A 1 323 ? 7.324 0.586 -25.064 1.00 97.00 323 SER A C 1
ATOM 2445 O O . SER A 1 323 ? 8.237 0.747 -24.256 1.00 97.00 323 SER A O 1
ATOM 2447 N N . GLY A 1 324 ? 6.927 1.553 -25.884 1.00 95.31 324 GLY A N 1
ATOM 2448 C CA . GLY A 1 324 ? 7.555 2.875 -25.908 1.00 95.31 324 GLY A CA 1
ATOM 2449 C C . GLY A 1 324 ? 7.425 3.573 -27.252 1.00 95.31 324 GLY A C 1
ATOM 2450 O O . GLY A 1 324 ? 6.603 3.198 -28.092 1.00 95.31 324 GLY A O 1
ATOM 2451 N N . VAL A 1 325 ? 8.285 4.563 -27.487 1.00 87.06 325 VAL A N 1
ATOM 2452 C CA . VAL A 1 325 ? 8.385 5.238 -28.789 1.00 87.06 325 VAL A CA 1
ATOM 2453 C C . VAL A 1 325 ? 8.672 4.203 -29.889 1.00 87.06 325 VAL A C 1
ATOM 2455 O O . VAL A 1 325 ? 9.664 3.482 -29.839 1.00 87.06 325 VAL A O 1
ATOM 2458 N N . GLY A 1 326 ? 7.779 4.105 -30.880 1.00 81.62 326 GLY A N 1
ATOM 2459 C CA . GLY A 1 326 ? 7.850 3.100 -31.954 1.00 81.62 326 GLY A CA 1
ATOM 2460 C C . GLY A 1 326 ? 7.166 1.756 -31.649 1.00 81.62 326 GLY A C 1
ATOM 2461 O O . GLY A 1 326 ? 7.049 0.925 -32.546 1.00 81.62 326 GLY A O 1
ATOM 2462 N N . ALA A 1 327 ? 6.659 1.559 -30.429 1.00 83.06 327 ALA A N 1
ATOM 2463 C CA . ALA A 1 327 ? 5.884 0.397 -29.987 1.00 83.06 327 ALA A CA 1
ATOM 2464 C C . ALA A 1 327 ? 4.779 0.847 -29.009 1.00 83.06 327 ALA A C 1
ATOM 2466 O O . ALA A 1 327 ? 4.826 0.564 -27.809 1.00 83.06 327 ALA A O 1
ATOM 2467 N N . ALA A 1 328 ? 3.822 1.629 -29.520 1.00 81.81 328 ALA A N 1
ATOM 2468 C CA . ALA A 1 328 ? 2.799 2.276 -28.702 1.00 81.81 328 ALA A CA 1
ATOM 2469 C C . ALA A 1 328 ? 1.747 1.296 -28.152 1.00 81.81 328 ALA A C 1
ATOM 2471 O O . ALA A 1 328 ? 1.419 0.293 -28.789 1.00 81.81 328 ALA A O 1
ATOM 2472 N N . GLY A 1 329 ? 1.169 1.643 -26.998 1.00 86.50 329 GLY A N 1
ATOM 2473 C CA . GLY A 1 329 ? 0.102 0.887 -26.345 1.00 86.50 329 GLY A CA 1
ATOM 2474 C C . GLY A 1 329 ? 0.601 -0.127 -25.314 1.00 86.50 329 GLY A C 1
ATOM 2475 O O . GLY A 1 329 ? 1.682 0.009 -24.739 1.00 86.50 329 GLY A O 1
ATOM 2476 N N . SER A 1 330 ? -0.232 -1.131 -25.043 1.00 90.69 330 SER A N 1
ATOM 2477 C CA . SER A 1 330 ? 0.048 -2.188 -24.070 1.00 90.69 330 SER A CA 1
ATOM 2478 C C . SER A 1 330 ? 0.723 -3.393 -24.721 1.00 90.69 330 SER A C 1
ATOM 2480 O O . SER A 1 330 ? 0.230 -3.925 -25.718 1.00 90.69 330 SER A O 1
ATOM 2482 N N . THR A 1 331 ? 1.776 -3.896 -24.092 1.00 93.31 331 THR A N 1
ATOM 2483 C CA . THR A 1 331 ? 2.399 -5.187 -24.397 1.00 93.31 331 THR A CA 1
ATOM 2484 C C . THR A 1 331 ? 2.250 -6.094 -23.186 1.00 93.31 331 THR A C 1
ATOM 2486 O O . THR A 1 331 ? 2.354 -5.653 -22.046 1.00 93.31 331 THR A O 1
ATOM 2489 N N . HIS A 1 332 ? 1.959 -7.365 -23.424 1.00 92.62 332 HIS A N 1
ATOM 2490 C CA . HIS A 1 332 ? 1.768 -8.353 -22.372 1.00 92.62 332 HIS A CA 1
ATOM 2491 C C . HIS A 1 332 ? 2.701 -9.530 -22.607 1.00 92.62 332 HIS A C 1
ATOM 2493 O O . HIS A 1 332 ? 3.058 -9.851 -23.745 1.00 92.62 332 HIS A O 1
ATOM 2499 N N . TYR A 1 333 ? 3.079 -10.192 -21.521 1.00 90.75 333 TYR A N 1
ATOM 2500 C CA . TYR A 1 333 ? 3.778 -11.460 -21.596 1.00 90.75 333 TYR A CA 1
ATOM 2501 C C . TYR A 1 333 ? 2.848 -12.566 -21.128 1.00 90.75 333 TYR A C 1
ATOM 2503 O O . TYR A 1 333 ? 2.528 -12.692 -19.950 1.00 90.75 333 TYR A O 1
ATOM 2511 N N . CYS A 1 334 ? 2.431 -13.403 -22.067 1.00 80.38 334 CYS A N 1
ATOM 2512 C CA . CYS A 1 334 ? 1.946 -14.722 -21.720 1.00 80.38 334 CYS A CA 1
ATOM 2513 C C . CYS A 1 334 ? 3.168 -15.628 -21.701 1.00 80.38 334 CYS A C 1
ATOM 2515 O O . CYS A 1 334 ? 3.678 -15.984 -22.768 1.00 80.38 334 CYS A O 1
ATOM 2517 N N . ALA A 1 335 ? 3.620 -16.025 -20.506 1.00 63.34 335 ALA A N 1
ATOM 2518 C CA . ALA A 1 335 ? 4.406 -17.245 -20.394 1.00 63.34 335 ALA A CA 1
ATOM 2519 C C . ALA A 1 335 ? 3.646 -18.290 -21.193 1.00 63.34 335 ALA A C 1
ATOM 2521 O O . ALA A 1 335 ? 2.446 -18.458 -20.965 1.00 63.34 335 ALA A O 1
ATOM 2522 N N . GLY A 1 336 ? 4.290 -18.877 -22.200 1.00 48.47 336 GLY A N 1
ATOM 2523 C CA . GLY A 1 336 ? 3.652 -19.858 -23.053 1.00 48.47 336 GLY A CA 1
ATOM 2524 C C . GLY A 1 336 ? 3.090 -20.970 -22.179 1.00 48.47 336 GLY A C 1
ATOM 2525 O O . GLY A 1 336 ? 3.767 -21.944 -21.897 1.00 48.47 336 GLY A O 1
ATOM 2526 N N . ARG A 1 337 ? 1.817 -20.860 -21.799 1.00 43.25 337 ARG A N 1
ATOM 2527 C CA . ARG A 1 337 ? 0.974 -21.976 -21.388 1.00 43.25 337 ARG A CA 1
ATOM 2528 C C . ARG A 1 337 ? 0.458 -22.694 -22.627 1.00 43.25 337 ARG A C 1
ATOM 2530 O O . ARG A 1 337 ? -0.643 -23.227 -22.624 1.00 43.25 337 ARG A O 1
ATOM 2537 N N . ASN A 1 338 ? 1.283 -22.739 -23.665 1.00 38.41 338 ASN A N 1
ATOM 2538 C CA . ASN A 1 338 ? 1.406 -23.955 -24.422 1.00 38.41 338 ASN A CA 1
ATOM 2539 C C . ASN A 1 338 ? 2.468 -24.769 -23.680 1.00 38.41 338 ASN A C 1
ATOM 2541 O O . ASN A 1 338 ? 3.648 -24.670 -24.011 1.00 38.41 338 ASN A O 1
ATOM 2545 N N . PRO A 1 339 ? 2.093 -25.637 -22.727 1.00 43.59 339 PRO A N 1
ATOM 2546 C CA . PRO A 1 339 ? 2.686 -26.947 -22.817 1.00 43.59 339 PRO A CA 1
ATOM 2547 C C . PRO A 1 339 ? 2.252 -27.427 -24.198 1.00 43.59 339 PRO A C 1
ATOM 2549 O O . PRO A 1 339 ? 1.158 -27.953 -24.384 1.00 43.59 339 PRO A O 1
ATOM 2552 N N . THR A 1 340 ? 3.092 -27.196 -25.207 1.00 39.19 340 THR A N 1
ATOM 2553 C CA . THR A 1 340 ? 3.190 -28.192 -26.260 1.00 39.19 340 THR A CA 1
ATOM 2554 C C . THR A 1 340 ? 3.242 -29.508 -25.496 1.00 39.19 340 THR A C 1
ATOM 2556 O O . THR A 1 340 ? 4.057 -29.586 -24.566 1.00 39.19 340 THR A O 1
ATOM 2559 N N . PRO A 1 341 ? 2.336 -30.467 -25.754 1.00 44.81 341 PRO A N 1
ATOM 2560 C CA . PRO A 1 341 ? 2.469 -31.796 -25.196 1.00 44.81 341 PRO A CA 1
ATOM 2561 C C . PRO A 1 341 ? 3.914 -32.197 -25.451 1.00 44.81 341 PRO A C 1
ATOM 2563 O O . PRO A 1 341 ? 4.343 -32.351 -26.591 1.00 44.81 341 PRO A O 1
ATOM 2566 N N . LYS A 1 342 ? 4.726 -32.169 -24.397 1.00 48.69 342 LYS A N 1
ATOM 2567 C CA . LYS A 1 342 ? 6.065 -32.694 -24.481 1.00 48.69 342 LYS A CA 1
ATOM 2568 C C . LYS A 1 342 ? 5.788 -34.181 -24.536 1.00 48.69 342 LYS A C 1
ATOM 2570 O O . LYS A 1 342 ? 5.448 -34.766 -23.510 1.00 48.69 342 LYS A O 1
ATOM 2575 N N . ASP A 1 343 ? 5.886 -34.761 -25.729 1.00 60.22 343 ASP A N 1
ATOM 2576 C CA . ASP A 1 343 ? 5.806 -36.213 -25.904 1.00 60.22 343 ASP A CA 1
ATOM 2577 C C . ASP A 1 343 ? 6.817 -36.917 -24.974 1.00 60.22 343 ASP A C 1
ATOM 2579 O O . ASP A 1 343 ? 6.639 -38.082 -24.631 1.00 60.22 343 ASP A O 1
ATOM 2583 N N . GLN A 1 344 ? 7.852 -36.186 -24.518 1.00 77.94 344 GLN A N 1
ATOM 2584 C CA . GLN A 1 344 ? 8.833 -36.605 -23.517 1.00 77.94 344 GLN A CA 1
ATOM 2585 C C . GLN A 1 344 ? 9.181 -35.494 -22.501 1.00 77.94 344 GLN A C 1
ATOM 2587 O O . GLN A 1 344 ? 9.454 -34.355 -22.883 1.00 77.94 344 GLN A O 1
ATOM 2592 N N . CYS A 1 345 ? 9.234 -35.828 -21.210 1.00 82.00 345 CYS A N 1
ATOM 2593 C CA . CYS A 1 345 ? 9.583 -34.964 -20.076 1.00 82.00 345 CYS A CA 1
ATOM 2594 C C . CYS A 1 345 ? 10.508 -35.698 -19.084 1.00 82.00 345 CYS A C 1
ATOM 2596 O O . CYS A 1 345 ? 10.588 -36.925 -19.092 1.00 82.00 345 CYS A O 1
ATOM 2598 N N . SER A 1 346 ? 11.180 -34.959 -18.199 1.00 88.44 346 SER A N 1
ATOM 2599 C CA . SER A 1 346 ? 11.920 -35.538 -17.067 1.00 88.44 346 SER A CA 1
ATOM 2600 C C . SER A 1 346 ? 11.050 -35.619 -15.814 1.00 88.44 346 SER A C 1
ATOM 2602 O O . SER A 1 346 ? 10.109 -34.838 -15.639 1.00 88.44 346 SER A O 1
ATOM 2604 N N . VAL A 1 347 ? 11.385 -36.538 -14.900 1.00 88.44 347 VAL A N 1
ATOM 2605 C CA . VAL A 1 347 ? 10.753 -36.564 -13.575 1.00 88.44 347 VAL A CA 1
ATOM 2606 C C . VAL A 1 347 ? 10.977 -35.213 -12.889 1.00 88.44 347 VAL A C 1
ATOM 2608 O O . VAL A 1 347 ? 12.115 -34.771 -12.745 1.00 88.44 347 VAL A O 1
ATOM 2611 N N . GLY A 1 348 ? 9.896 -34.555 -12.464 1.00 82.19 348 GLY A N 1
ATOM 2612 C CA . GLY A 1 348 ? 9.960 -33.237 -11.816 1.00 82.19 348 GLY A CA 1
ATOM 2613 C C . GLY A 1 348 ? 9.837 -32.026 -12.747 1.00 82.19 348 GLY A C 1
ATOM 2614 O O . GLY A 1 348 ? 9.892 -30.895 -12.253 1.00 82.19 348 GLY A O 1
ATOM 2615 N N . ASP A 1 349 ? 9.621 -32.232 -14.049 1.00 83.12 349 ASP A N 1
ATOM 2616 C CA . ASP A 1 349 ? 9.256 -31.159 -14.982 1.00 83.12 349 ASP A CA 1
ATOM 2617 C C . ASP A 1 349 ? 7.848 -30.618 -14.689 1.00 83.12 349 ASP A C 1
ATOM 2619 O O . ASP A 1 349 ? 6.962 -31.355 -14.252 1.00 83.12 349 ASP A O 1
ATOM 2623 N N . VAL A 1 350 ? 7.611 -29.334 -14.968 1.00 81.88 350 VAL A N 1
ATOM 2624 C CA . VAL A 1 350 ? 6.254 -28.766 -14.969 1.00 81.88 350 VAL A CA 1
ATOM 2625 C C . VAL A 1 350 ? 5.573 -29.151 -16.280 1.00 81.88 350 VAL A C 1
ATOM 2627 O O . VAL A 1 350 ? 6.033 -28.774 -17.357 1.00 81.88 350 VAL A O 1
ATOM 2630 N N . VAL A 1 351 ? 4.483 -29.910 -16.194 1.00 80.31 351 VAL A N 1
ATOM 2631 C CA . VAL A 1 351 ? 3.753 -30.448 -17.352 1.00 80.31 351 VAL A CA 1
ATOM 2632 C C . VAL A 1 351 ? 2.249 -30.249 -17.187 1.00 80.31 351 VAL A C 1
ATOM 2634 O O . VAL A 1 351 ? 1.763 -29.969 -16.092 1.00 80.31 351 VAL A O 1
ATOM 2637 N N . SER A 1 352 ? 1.496 -30.370 -18.280 1.00 79.50 352 SER A N 1
ATOM 2638 C CA . SER A 1 352 ? 0.033 -30.298 -18.217 1.00 79.50 352 SER A CA 1
ATOM 2639 C C . SER A 1 352 ? -0.589 -31.524 -17.582 1.00 79.50 352 SER A C 1
ATOM 2641 O O . SER A 1 352 ? -0.206 -32.650 -17.889 1.00 79.50 352 SER A O 1
ATOM 2643 N N . CYS A 1 353 ? -1.630 -31.292 -16.790 1.00 79.88 353 CYS A N 1
ATOM 2644 C CA . CYS A 1 353 ? -2.564 -32.335 -16.405 1.00 79.88 353 CYS A CA 1
ATOM 2645 C C . CYS A 1 353 ? -3.374 -32.793 -17.625 1.00 79.88 353 CYS A C 1
ATOM 2647 O O . CYS A 1 353 ? -3.928 -31.979 -18.367 1.00 79.88 353 CYS A O 1
ATOM 2649 N N . SER A 1 354 ? -3.435 -34.102 -17.853 1.00 65.00 354 SER A N 1
ATOM 2650 C CA . SER A 1 354 ? -4.181 -34.698 -18.964 1.00 65.00 354 SER A CA 1
ATOM 2651 C C . SER A 1 354 ? -5.679 -34.406 -18.846 1.00 65.00 354 SER A C 1
ATOM 2653 O O . SER A 1 354 ? -6.264 -34.634 -17.794 1.00 65.00 354 SER A O 1
ATOM 2655 N N . GLY A 1 355 ? -6.311 -33.932 -19.924 1.00 58.53 355 GLY A N 1
ATOM 2656 C CA . GLY A 1 355 ? -7.757 -33.671 -19.961 1.00 58.53 355 GLY A CA 1
ATOM 2657 C C . GLY A 1 355 ? -8.199 -32.329 -19.365 1.00 58.53 355 GLY A C 1
ATOM 2658 O O . GLY A 1 355 ? -9.390 -32.018 -19.394 1.00 58.53 355 GLY A O 1
ATOM 2659 N N . ALA A 1 356 ? -7.272 -31.503 -18.870 1.00 48.78 356 ALA A N 1
ATOM 2660 C CA . ALA A 1 356 ? -7.597 -30.162 -18.406 1.00 48.78 356 ALA A CA 1
ATOM 2661 C C . ALA A 1 356 ? -7.718 -29.186 -19.589 1.00 48.78 356 ALA A C 1
ATOM 2663 O O . ALA A 1 356 ? -6.742 -28.880 -20.275 1.00 48.78 356 ALA A O 1
ATOM 2664 N N . PHE A 1 357 ? -8.918 -28.646 -19.801 1.00 41.72 357 PHE A N 1
ATOM 2665 C CA . PHE A 1 357 ? -9.084 -27.431 -20.591 1.00 41.72 357 PHE A CA 1
ATOM 2666 C C . PHE A 1 357 ? -8.484 -26.263 -19.792 1.00 41.72 357 PHE A C 1
ATOM 2668 O O . PHE A 1 357 ? -8.998 -25.915 -18.734 1.00 41.72 357 PHE A O 1
ATOM 2675 N N . TRP A 1 358 ? -7.421 -25.658 -20.329 1.00 43.81 358 TRP A N 1
ATOM 2676 C CA . TRP A 1 358 ? -6.781 -24.420 -19.859 1.00 43.81 358 TRP A CA 1
ATOM 2677 C C . TRP A 1 358 ? -5.959 -24.514 -18.558 1.00 43.81 358 TRP A C 1
ATOM 2679 O O . TRP A 1 358 ? -6.471 -24.569 -17.444 1.00 43.81 358 TRP A O 1
ATOM 2689 N N . GLY A 1 359 ? -4.634 -24.409 -18.708 1.00 55.09 359 GLY A N 1
ATOM 2690 C CA . GLY A 1 359 ? -3.735 -23.833 -17.698 1.00 55.09 359 GLY A CA 1
ATOM 2691 C C . GLY A 1 359 ? -3.493 -24.621 -16.410 1.00 55.09 359 GLY A C 1
ATOM 2692 O O . GLY A 1 359 ? -2.861 -24.080 -15.506 1.00 55.09 359 GLY A O 1
ATOM 2693 N N . THR A 1 360 ? -3.951 -25.868 -16.315 1.00 69.12 360 THR A N 1
ATOM 2694 C CA . THR A 1 360 ? -3.725 -26.700 -15.129 1.00 69.12 360 THR A CA 1
ATOM 2695 C C . THR A 1 360 ? -2.441 -27.512 -15.297 1.00 69.12 360 THR A C 1
ATOM 2697 O O . THR A 1 360 ? -2.393 -28.457 -16.086 1.00 69.12 360 THR A O 1
ATOM 2700 N N . ALA A 1 361 ? -1.390 -27.118 -14.580 1.00 80.31 361 ALA A N 1
ATOM 2701 C CA . ALA A 1 361 ? -0.097 -27.790 -14.592 1.00 80.31 361 ALA A CA 1
ATOM 2702 C C . ALA A 1 361 ? 0.165 -28.513 -13.267 1.00 80.31 361 ALA A C 1
ATOM 2704 O O . ALA A 1 361 ? -0.389 -28.164 -12.226 1.00 80.31 361 ALA A O 1
ATOM 2705 N N . CYS A 1 362 ? 1.036 -29.509 -13.318 1.00 84.06 362 CYS A N 1
ATOM 2706 C CA . CYS A 1 362 ? 1.536 -30.241 -12.165 1.00 84.06 362 CYS A CA 1
ATOM 2707 C C . CYS A 1 362 ? 3.047 -30.441 -12.308 1.00 84.06 362 CYS A C 1
ATOM 2709 O O . CYS A 1 362 ? 3.604 -30.272 -13.399 1.00 84.06 362 CYS A O 1
ATOM 2711 N N . ARG A 1 363 ? 3.720 -30.808 -11.213 1.00 89.69 363 ARG A N 1
ATOM 2712 C CA . ARG A 1 363 ? 5.163 -31.053 -11.214 1.00 89.69 363 ARG A CA 1
ATOM 2713 C C . ARG A 1 363 ? 5.536 -32.274 -10.383 1.00 89.69 363 ARG A C 1
ATOM 2715 O O . ARG A 1 363 ? 5.318 -32.283 -9.175 1.00 89.69 363 ARG A O 1
ATOM 2722 N N . GLY A 1 364 ? 6.206 -33.250 -10.993 1.00 89.50 364 GLY A N 1
ATOM 2723 C CA . GLY A 1 364 ? 6.781 -34.377 -10.259 1.00 89.50 364 GLY A CA 1
ATOM 2724 C C . GLY A 1 364 ? 5.725 -35.151 -9.472 1.00 89.50 364 GLY A C 1
ATOM 2725 O O . GLY A 1 364 ? 4.639 -35.415 -9.976 1.00 89.50 364 GLY A O 1
ATOM 2726 N N . ASN A 1 365 ? 6.041 -35.508 -8.228 1.00 93.50 365 ASN A N 1
ATOM 2727 C CA . ASN A 1 365 ? 5.195 -36.324 -7.350 1.00 93.50 365 ASN A CA 1
ATOM 2728 C C . ASN A 1 365 ? 4.040 -35.512 -6.738 1.00 93.50 365 ASN A C 1
ATOM 2730 O O . ASN A 1 365 ? 3.951 -35.330 -5.526 1.00 93.50 365 ASN A O 1
ATOM 2734 N N . GLN A 1 366 ? 3.171 -34.993 -7.603 1.00 93.31 366 GLN A N 1
ATOM 2735 C CA . GLN A 1 366 ? 1.987 -34.211 -7.267 1.00 93.31 366 GLN A CA 1
ATOM 2736 C C . GLN A 1 366 ? 0.745 -34.790 -7.944 1.00 93.31 366 GLN A C 1
ATOM 2738 O O . GLN A 1 366 ? 0.829 -35.483 -8.963 1.00 93.31 366 GLN A O 1
ATOM 2743 N N . CYS A 1 367 ? -0.416 -34.455 -7.387 1.00 90.44 367 CYS A N 1
ATOM 2744 C CA . CYS A 1 367 ? -1.703 -34.760 -7.994 1.00 90.44 367 CYS A CA 1
ATOM 2745 C C . CYS A 1 367 ? -2.214 -33.559 -8.779 1.00 90.44 367 CYS A C 1
ATOM 2747 O O . CYS A 1 367 ? -2.133 -32.418 -8.324 1.00 90.44 367 CYS A O 1
ATOM 2749 N N . CYS A 1 368 ? -2.781 -33.837 -9.943 1.00 87.75 368 CYS A N 1
ATOM 2750 C CA . CYS A 1 368 ? -3.587 -32.895 -10.691 1.00 87.75 368 CYS A CA 1
ATOM 2751 C C . CYS A 1 368 ? -4.908 -32.603 -9.956 1.00 87.75 368 CYS A C 1
ATOM 2753 O O . CYS A 1 368 ? -5.370 -33.431 -9.165 1.00 87.75 368 CYS A O 1
ATOM 2755 N N . PRO A 1 369 ? -5.569 -31.461 -10.224 1.00 83.00 369 PRO A N 1
ATOM 2756 C CA . PRO A 1 369 ? -6.861 -31.130 -9.613 1.00 83.00 369 PRO A CA 1
ATOM 2757 C C . PRO A 1 369 ? -7.987 -32.131 -9.898 1.00 83.00 369 PRO A C 1
ATOM 2759 O O . PRO A 1 369 ? -8.932 -32.230 -9.123 1.00 83.00 369 PRO A O 1
ATOM 2762 N N . ASP A 1 370 ? -7.885 -32.902 -10.981 1.00 84.00 370 ASP A N 1
ATOM 2763 C CA . ASP A 1 370 ? -8.809 -33.995 -11.311 1.00 84.00 370 ASP A CA 1
ATOM 2764 C C . ASP A 1 370 ? -8.482 -35.319 -10.580 1.00 84.00 370 ASP A C 1
ATOM 2766 O O . ASP A 1 370 ? -9.124 -36.351 -10.827 1.00 84.00 370 ASP A O 1
ATOM 2770 N N . LEU A 1 371 ? -7.513 -35.266 -9.656 1.00 89.00 371 LEU A N 1
ATOM 2771 C CA . LEU A 1 371 ? -6.979 -36.344 -8.823 1.00 89.00 371 LEU A CA 1
ATOM 2772 C C . LEU A 1 371 ? -6.089 -37.357 -9.557 1.00 89.00 371 LEU A C 1
ATOM 2774 O O . LEU A 1 371 ? -5.734 -38.378 -8.964 1.00 89.00 371 LEU A O 1
ATOM 2778 N N . THR A 1 372 ? -5.718 -37.094 -10.814 1.00 89.81 372 THR A N 1
ATOM 2779 C CA . THR A 1 372 ? -4.741 -37.912 -11.551 1.00 89.81 372 THR A CA 1
ATOM 2780 C C . THR A 1 372 ? -3.314 -37.642 -11.098 1.00 89.81 372 THR A C 1
ATOM 2782 O O . THR A 1 372 ? -2.966 -36.533 -10.688 1.00 89.81 372 THR A O 1
ATOM 2785 N N . THR A 1 373 ? -2.466 -38.667 -11.150 1.00 92.06 373 THR A N 1
ATOM 2786 C CA . THR A 1 373 ? -1.028 -38.497 -10.947 1.00 92.06 373 THR A CA 1
ATOM 2787 C C . THR A 1 373 ? -0.432 -37.659 -12.074 1.00 92.06 373 THR A C 1
ATOM 2789 O O . THR A 1 373 ? -0.698 -37.915 -13.250 1.00 92.06 373 THR A O 1
ATOM 2792 N N . CYS A 1 374 ? 0.420 -36.695 -11.721 1.00 91.44 374 CYS A N 1
ATOM 2793 C CA . CYS A 1 374 ? 1.099 -35.851 -12.695 1.00 91.44 374 CYS A CA 1
ATOM 2794 C C . CYS A 1 374 ? 1.892 -36.664 -13.741 1.00 91.44 374 CYS A C 1
ATOM 2796 O O . CYS A 1 374 ? 2.622 -37.586 -13.357 1.00 91.44 374 CYS A O 1
ATOM 2798 N N . PRO A 1 375 ? 1.857 -36.303 -15.042 1.00 90.75 375 PRO A N 1
ATOM 2799 C CA . PRO A 1 375 ? 2.619 -37.021 -16.066 1.00 90.75 375 PRO A CA 1
ATOM 2800 C C . PRO A 1 375 ? 4.130 -37.080 -15.817 1.00 90.75 375 PRO A C 1
ATOM 2802 O O . PRO A 1 375 ? 4.758 -38.088 -16.141 1.00 90.75 375 PRO A O 1
ATOM 2805 N N . SER A 1 376 ? 4.705 -36.057 -15.176 1.00 91.25 376 SER A N 1
ATOM 2806 C CA . SER A 1 376 ? 6.127 -35.994 -14.812 1.00 91.25 376 SER A CA 1
ATOM 2807 C C . SER A 1 376 ? 6.451 -36.587 -13.433 1.00 91.25 376 SER A C 1
ATOM 2809 O O . SER A 1 376 ? 7.563 -36.400 -12.939 1.00 91.25 376 SER A O 1
ATOM 2811 N N . ALA A 1 377 ? 5.516 -37.279 -12.772 1.00 93.06 377 ALA A N 1
ATOM 2812 C CA . ALA A 1 377 ? 5.805 -37.975 -11.514 1.00 93.06 377 ALA A CA 1
ATOM 2813 C C . ALA A 1 377 ? 6.791 -39.138 -11.712 1.00 93.06 377 ALA A C 1
ATOM 2815 O O . ALA A 1 377 ? 6.910 -39.677 -12.812 1.00 93.06 377 ALA A O 1
ATOM 2816 N N . SER A 1 378 ? 7.477 -39.570 -10.655 1.00 91.56 378 SER A N 1
ATOM 2817 C CA . SER A 1 378 ? 8.263 -40.808 -10.697 1.00 91.56 378 SER A CA 1
ATOM 2818 C C . SER A 1 378 ? 7.352 -42.022 -10.902 1.00 91.56 378 SER A C 1
ATOM 2820 O O . SER A 1 378 ? 6.214 -42.017 -10.432 1.00 91.56 378 SER A O 1
ATOM 2822 N N . ALA A 1 379 ? 7.861 -43.085 -11.532 1.00 86.38 379 ALA A N 1
ATOM 2823 C CA . ALA A 1 379 ? 7.111 -44.330 -11.738 1.00 86.38 379 ALA A CA 1
ATOM 2824 C C . ALA A 1 379 ? 6.582 -44.942 -10.423 1.00 86.38 379 ALA A C 1
ATOM 2826 O O . ALA A 1 379 ? 5.488 -45.498 -10.398 1.00 86.38 379 ALA A O 1
ATOM 2827 N N . ASP A 1 380 ? 7.310 -44.753 -9.319 1.00 88.75 380 ASP A N 1
ATOM 2828 C CA . ASP A 1 380 ? 6.970 -45.313 -8.004 1.00 88.75 380 ASP A CA 1
ATOM 2829 C C . ASP A 1 380 ? 5.981 -44.451 -7.197 1.00 88.75 380 ASP A C 1
ATOM 2831 O O . ASP A 1 380 ? 5.684 -44.738 -6.035 1.00 88.75 380 ASP A O 1
ATOM 2835 N N . PHE A 1 381 ? 5.477 -43.352 -7.767 1.00 92.06 381 PHE A N 1
ATOM 2836 C CA . PHE A 1 381 ? 4.607 -42.437 -7.038 1.00 92.06 381 PHE A CA 1
ATOM 2837 C C . PHE A 1 381 ? 3.144 -42.906 -7.036 1.00 92.06 381 PHE A C 1
ATOM 2839 O O . PHE A 1 381 ? 2.412 -42.739 -8.010 1.00 92.06 381 PHE A O 1
ATOM 2846 N N . GLY A 1 382 ? 2.708 -43.440 -5.892 1.00 88.75 382 GLY A N 1
ATOM 2847 C CA . GLY A 1 382 ? 1.333 -43.887 -5.627 1.00 88.75 382 GLY A CA 1
ATOM 2848 C C . GLY A 1 382 ? 0.513 -42.959 -4.721 1.00 88.75 382 GLY A C 1
ATOM 2849 O O . GLY A 1 382 ? -0.419 -43.420 -4.071 1.00 88.75 382 GLY A O 1
ATOM 2850 N N . GLY A 1 383 ? 0.879 -41.676 -4.612 1.00 90.31 383 GLY A N 1
ATOM 2851 C CA . GLY A 1 383 ? 0.256 -40.737 -3.665 1.00 90.31 383 GLY A CA 1
ATOM 2852 C C . GLY A 1 383 ? -1.087 -40.139 -4.105 1.00 90.31 383 GLY A C 1
ATOM 2853 O O . GLY A 1 383 ? -1.733 -39.470 -3.302 1.00 90.31 383 GLY A O 1
ATOM 2854 N N . CYS A 1 384 ? -1.509 -40.354 -5.356 1.00 92.50 384 CYS A N 1
ATOM 2855 C CA . CYS A 1 384 ? -2.744 -39.786 -5.900 1.00 92.50 384 CYS A CA 1
ATOM 2856 C C . CYS A 1 384 ? -3.864 -40.823 -6.029 1.00 92.50 384 CYS A C 1
ATOM 2858 O O . CYS A 1 384 ? -3.588 -41.982 -6.334 1.00 92.50 384 CYS A O 1
ATOM 2860 N N . PRO A 1 385 ? -5.138 -40.415 -5.867 1.00 93.75 385 PRO A N 1
ATOM 2861 C CA . PRO A 1 385 ? -6.277 -41.326 -5.983 1.00 93.75 385 PRO A CA 1
ATOM 2862 C C . PRO A 1 385 ? -6.436 -41.995 -7.355 1.00 93.75 385 PRO A C 1
ATOM 2864 O O . PRO A 1 385 ? -7.005 -43.083 -7.433 1.00 93.75 385 PRO A O 1
ATOM 2867 N N . LYS A 1 386 ? -5.981 -41.355 -8.440 1.00 90.62 386 LYS A N 1
ATOM 2868 C CA . LYS A 1 386 ? -6.016 -41.912 -9.799 1.00 90.62 386 LYS A CA 1
ATOM 2869 C C . LYS A 1 386 ? -4.597 -41.995 -10.373 1.00 90.62 386 LYS A C 1
ATOM 2871 O O . LYS A 1 386 ? -3.811 -41.078 -10.139 1.00 90.62 386 LYS A O 1
ATOM 2876 N N . PRO A 1 387 ? -4.274 -43.040 -11.157 1.00 89.38 387 PRO A N 1
ATOM 2877 C CA . PRO A 1 387 ? -2.958 -43.191 -11.777 1.00 89.38 387 PRO A CA 1
ATOM 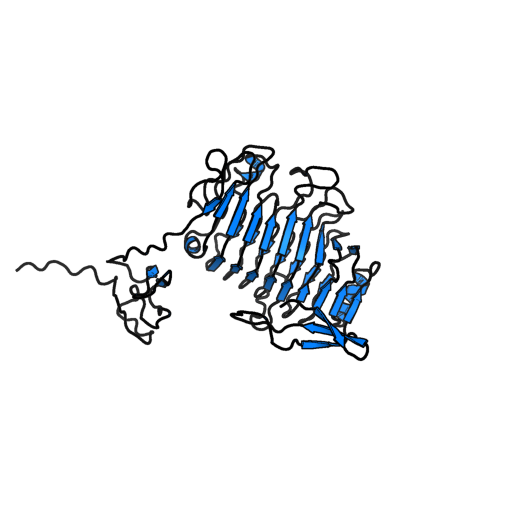2878 C C . PRO A 1 387 ? -2.696 -42.112 -12.839 1.00 89.38 387 PRO A C 1
ATOM 2880 O O . PRO A 1 387 ? -3.579 -41.317 -13.176 1.00 89.38 387 PRO A O 1
ATOM 2883 N N . LYS A 1 388 ? -1.478 -42.104 -13.395 1.00 86.81 388 LYS A N 1
ATOM 2884 C CA . LYS A 1 388 ? -1.137 -41.259 -14.545 1.00 86.81 388 LYS A CA 1
ATOM 2885 C C . LYS A 1 388 ? -2.042 -41.613 -15.726 1.00 86.81 388 LYS A C 1
ATOM 2887 O O . LYS A 1 388 ? -2.115 -42.776 -16.113 1.00 86.81 388 LYS A O 1
ATOM 2892 N N . ALA A 1 389 ? -2.692 -40.618 -16.323 1.00 82.06 389 ALA A N 1
ATOM 2893 C CA . ALA A 1 389 ? -3.425 -40.802 -17.580 1.00 82.06 389 ALA A CA 1
ATOM 2894 C C . ALA A 1 389 ? -2.515 -40.656 -18.816 1.00 82.06 389 ALA A C 1
ATOM 2896 O O . ALA A 1 389 ? -2.814 -41.216 -19.867 1.00 82.06 389 ALA A O 1
ATOM 2897 N N . VAL A 1 390 ? -1.385 -39.957 -18.679 1.00 81.81 390 VAL A N 1
ATOM 2898 C CA . VAL A 1 390 ? -0.289 -39.891 -19.656 1.00 81.81 390 VAL A CA 1
ATOM 2899 C C . VAL A 1 390 ? 1.021 -39.960 -18.882 1.00 81.81 390 VAL A C 1
ATOM 2901 O O . VAL A 1 390 ? 1.141 -39.319 -17.840 1.00 81.81 390 VAL A O 1
ATOM 2904 N N . ASP A 1 391 ? 2.001 -40.710 -19.381 1.00 85.50 391 ASP A N 1
ATOM 2905 C CA . ASP A 1 391 ? 3.359 -40.718 -18.836 1.00 85.50 391 ASP A CA 1
ATOM 2906 C C . ASP A 1 391 ? 4.340 -40.155 -19.868 1.00 85.50 391 ASP A C 1
ATOM 2908 O O . ASP A 1 391 ? 4.636 -40.803 -20.869 1.00 85.50 391 ASP A O 1
ATOM 2912 N N . CYS A 1 392 ? 4.842 -38.942 -19.628 1.00 83.62 392 CYS A N 1
ATOM 2913 C CA . CYS A 1 392 ? 5.835 -38.322 -20.504 1.00 83.62 392 CYS A CA 1
ATOM 2914 C C . CYS A 1 392 ? 7.275 -38.726 -20.141 1.00 83.62 392 CYS A C 1
ATOM 2916 O O . CYS A 1 392 ? 8.204 -38.358 -20.847 1.00 83.62 392 CYS A O 1
ATOM 2918 N N . THR A 1 393 ? 7.497 -39.506 -19.078 1.00 85.81 393 THR A N 1
ATOM 2919 C CA . THR A 1 393 ? 8.844 -39.918 -18.631 1.00 85.81 393 THR A CA 1
ATOM 2920 C C . THR A 1 393 ? 9.354 -41.198 -19.302 1.00 85.81 393 THR A C 1
ATOM 2922 O O . THR A 1 393 ? 10.510 -41.572 -19.124 1.00 85.81 393 THR A O 1
ATOM 2925 N N . ALA A 1 394 ? 8.528 -41.857 -20.124 1.00 69.62 394 ALA A N 1
ATOM 2926 C CA . ALA A 1 394 ? 8.777 -43.207 -20.642 1.00 69.62 394 ALA A CA 1
ATOM 2927 C C . ALA A 1 394 ? 9.681 -43.299 -21.900 1.00 69.62 394 ALA A C 1
ATOM 2929 O O . ALA A 1 394 ? 9.764 -44.351 -22.536 1.00 69.62 394 ALA A O 1
ATOM 2930 N N . GLY A 1 395 ? 10.374 -42.226 -22.290 1.00 53.59 395 GLY A N 1
ATOM 2931 C CA . GLY A 1 395 ? 11.151 -42.162 -23.533 1.00 53.59 395 GLY A CA 1
ATOM 2932 C C . GLY A 1 395 ? 12.643 -42.487 -23.394 1.00 53.59 395 GLY A C 1
ATOM 2933 O O . GLY A 1 395 ? 13.444 -41.565 -23.445 1.00 53.59 395 GLY A O 1
ATOM 2934 N N . ALA A 1 396 ? 13.013 -43.770 -23.269 1.00 43.03 396 ALA A N 1
ATOM 2935 C CA . ALA A 1 396 ? 14.302 -44.340 -23.715 1.00 43.03 396 ALA A CA 1
ATOM 2936 C C . ALA A 1 396 ? 14.338 -45.865 -23.474 1.00 43.03 396 ALA A C 1
ATOM 2938 O O . ALA A 1 396 ? 14.885 -46.337 -22.481 1.00 43.03 396 ALA A O 1
ATOM 2939 N N . THR A 1 397 ? 13.784 -46.667 -24.385 1.00 38.25 397 THR A N 1
ATOM 2940 C CA . THR A 1 397 ? 14.144 -48.094 -24.475 1.00 38.25 397 THR A CA 1
ATOM 2941 C C . THR A 1 397 ? 14.748 -48.362 -25.845 1.00 38.25 397 THR A C 1
ATOM 2943 O O . THR A 1 397 ? 14.196 -47.995 -26.879 1.00 38.25 397 THR A O 1
ATOM 2946 N N . GLY A 1 398 ? 15.974 -48.884 -25.816 1.00 34.41 398 GLY A N 1
ATOM 2947 C CA . GLY A 1 398 ? 16.847 -49.025 -26.968 1.00 34.41 398 GLY A CA 1
ATOM 2948 C C . GLY A 1 398 ? 16.332 -50.007 -28.014 1.00 34.41 398 GLY A C 1
ATOM 2949 O O . GLY A 1 398 ? 15.642 -50.980 -27.711 1.00 34.41 398 GLY A O 1
ATOM 2950 N N . LEU A 1 399 ? 16.750 -49.743 -29.252 1.00 30.27 399 LEU A N 1
ATOM 2951 C CA . LEU A 1 399 ? 16.820 -50.718 -30.332 1.00 30.27 399 LEU A CA 1
ATOM 2952 C C . LEU A 1 399 ? 17.439 -52.027 -29.807 1.00 30.27 399 LEU A C 1
ATOM 2954 O O . LEU A 1 399 ? 18.617 -52.050 -29.451 1.00 30.27 399 LEU A O 1
ATOM 2958 N N . PHE A 1 400 ? 16.679 -53.118 -29.837 1.00 31.50 400 PHE A N 1
ATOM 2959 C CA . PHE A 1 400 ? 17.248 -54.452 -29.994 1.00 31.50 400 PHE A CA 1
ATOM 2960 C C . PHE A 1 400 ? 16.944 -54.918 -31.416 1.00 31.50 400 PHE A C 1
ATOM 2962 O O . PHE A 1 400 ? 15.791 -55.098 -31.803 1.00 31.50 400 PHE A O 1
ATOM 2969 N N . VAL A 1 401 ? 18.017 -55.030 -32.194 1.00 33.25 401 VAL A N 1
ATOM 2970 C CA . VAL A 1 401 ? 18.074 -55.701 -33.493 1.00 33.25 401 VAL A CA 1
ATOM 2971 C C . VAL A 1 401 ? 18.037 -57.212 -33.240 1.00 33.25 401 VAL A C 1
ATOM 2973 O O . VAL A 1 401 ? 18.704 -57.681 -32.315 1.00 33.25 401 VAL A O 1
ATOM 2976 N N . VAL A 1 402 ? 17.275 -57.952 -34.052 1.00 36.88 402 VAL A N 1
ATOM 2977 C CA . VAL A 1 402 ? 17.520 -59.384 -34.310 1.00 36.88 402 VAL A CA 1
ATOM 2978 C C . VAL A 1 402 ? 18.407 -59.489 -35.535 1.00 36.88 402 VAL A C 1
ATOM 2980 O O . VAL A 1 402 ? 18.073 -58.805 -36.531 1.00 36.88 402 VAL A O 1
#

pLDDT: mean 92.67, std 12.86, range [30.27, 98.94]

Radius of gyration: 24.38 Å; Cα contacts (8 Å, |Δi|>4): 1195; chains: 1; bounding box: 55×84×61 Å

Sequence (402 aa):
EKPFITIDTAGLYYLNIPVVRRSARGVDTEPPQQVGFEQVFVAREGDTAAVINAQLAKGMHVVISPGTYILEDALRVTVANTVVLGLGLPILVAGTGHSVIQVGDVDGVRVAGLILEAGPVASRTLVQWGTGLYAGSPLNPGVLSDIFGRVGGPGRFPNVLTTTMVTVASGHVIGDNLWLWRADHTAAGITTPVDNRCQHGLEVIGDDVTMYGLAVEHTLQDLTVWTGERGRTYFYQSELPYGVDQQQWGDAGYVGYRVGPIVQSHEAYGVGVYHYFRDHNVTAESGIACPDHLVPYFHSPLTVFLNGGGVVRHVINQLGKSSGVGAAGSTHYCAGRNPTPKDQCSVGDVVSCSGAFWGTACRGNQCCPDLTTCPSASADFGGCPKPKAVDCTAGATGLFVV

Organism: Oxyrrhis marina (NCBI:txid2969)

InterPro domains:
  IPR012334 Pectin lyase fold [G3DSA:2.160.20.10] (44-307)
  IPR059186 Exo-beta-1,3-glucanase [cd23669] (1-328)
  IPR060344 Exo-beta-1,3-glucanase-like domain [PF27525] (41-239)